Protein AF-0000000084924987 (afdb_homodimer)

Foldseek 3Di:
DP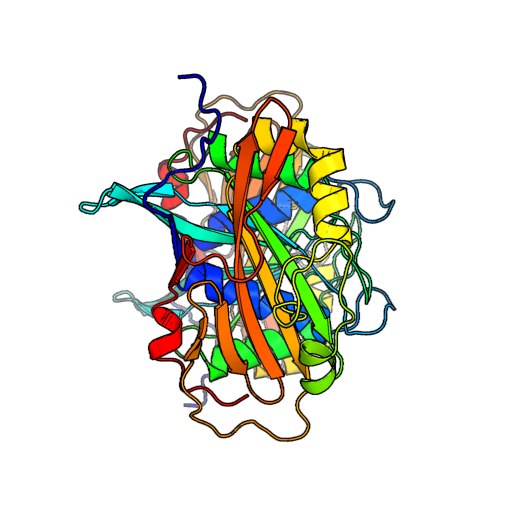PALDDDPQFEEEEEDPQAVVVCVVVQVCQQPPDDPNHDHQKKWKWWWKADWDQDPSRYIYTYTYDTDTDPPWDIDNADIHDDVVRVVVVQVVCCVPPVNIATAAMEMEHEEAAPVCQQPDDDDPVQDPRLRGNQDQDPVNVVNCQVCVVVCVVRNHWKYKYKYKYFAPAQPPQDPQFDDPAQQKTWDGAGRMIIMIGMKTWGDDPNGIDIDHRRRNSYGYHYPVSRPPRDHD/DPPQVDDDPQFEEEEEDPQAVVQCVVVQVCQQCPDDPNRDHQKKWKWWWKADWDQDPSRYIYGYTYDTDTDPPWDIDNADIHDDLVRVVVVQVVCCVPPVNIATAAMEMEHEEAAPVCQQPDDDDPVQDPRLRGNQDQDPVNVVNCQVCVVVCVVRNHWKYKYKYKYFAPAQPPQDPQFDDPAQQKTWDGEARMIIMIGMKTWGDDPNGIDIDHRRHNRYGYHYPVRRPDRDHD

Organism: Geobacter metallireducens (strain ATCC 53774 / DSM 7210 / GS-15) (NCBI:txid269799)

Solvent-accessible surface area (backbone atoms only — not comparable to full-atom values): 24124 Å² total; per-residue (Å²): 128,83,75,66,48,53,79,60,90,68,17,37,36,40,34,44,31,58,64,17,48,51,41,51,49,46,49,48,49,36,31,36,68,32,58,36,89,88,36,73,50,33,22,16,46,44,30,41,27,26,18,45,74,43,81,42,95,84,62,24,38,32,38,40,33,52,39,46,47,72,49,73,40,39,50,61,31,58,85,44,56,45,78,41,67,65,46,55,50,50,46,43,46,47,32,50,35,64,38,62,80,33,36,50,33,28,36,35,34,39,36,50,39,78,30,58,67,55,31,66,60,38,74,76,48,92,86,53,61,88,93,55,46,38,48,40,45,88,48,69,70,55,51,50,50,46,61,77,40,34,72,62,41,50,76,60,45,43,36,37,38,36,29,40,18,40,18,37,42,96,52,64,54,68,87,68,60,62,59,36,71,80,40,52,22,28,39,35,38,64,56,20,42,28,40,37,30,45,19,54,42,42,42,26,50,54,96,92,35,82,43,63,57,57,73,80,36,81,48,32,32,55,46,50,73,61,49,77,71,60,76,39,68,94,127,83,76,65,49,61,80,62,91,65,20,37,36,40,34,44,31,60,63,17,49,50,40,52,51,47,51,48,48,36,32,36,67,32,58,36,89,86,35,72,49,32,22,17,45,42,29,42,29,26,16,45,75,43,80,41,95,84,63,24,38,32,38,41,32,53,39,45,47,72,49,72,41,39,48,61,32,59,86,44,58,46,79,41,68,67,46,53,50,49,45,43,46,48,30,51,33,61,39,63,82,33,37,49,33,27,35,37,36,39,37,52,40,77,29,58,66,55,30,67,58,39,73,76,48,92,87,52,61,89,90,55,43,38,48,43,46,88,47,68,68,56,51,50,52,47,62,78,40,34,71,61,42,51,75,58,44,42,36,40,37,37,30,40,17,42,17,36,41,95,51,63,54,66,80,68,62,62,57,35,69,80,41,53,20,26,38,36,37,59,57,19,42,27,41,37,29,44,19,56,42,41,41,28,53,55,96,91,34,81,43,63,55,58,72,82,36,79,49,32,32,55,45,50,72,62,47,77,73,60,74,38,67,95

Sequence (468 aa):
MDTAHLQKKTGYVVRLSEHALITLILNGLEAYSVEHERKTPHLETCGALFGYQVPLKDNRILYQIEIANVDTSAKRNKRSVTPNTNAMKLKADIMGAFWPNLEYLGDYHTHVYKSVSDVYSVELEEGDRRGDDKGFYISNGDRHWLEANAALCLSYGYRIGLVVTIAGMKRTGGVGAKPANSRSQAIEFNLGKKKVWLSAYYVYEQNGTVKYSANNDRLITIECPSLLGFRGEIMDTAHLQKKTGYVVRLSEHALITLILNGLEAYSVEHERKTPHLETCGALFGYQVPLKDNRILYQIEIANVDTSAKRNKRSVTPNTNAMKLKADIMGAFWPNLEYLGDYHTHVYKSVSDVYSVELEEGDRRGDDKGFYISNGDRHWLEANAALCLSYGYRIGLVVTIAGMKRTGGVGAKPANSRSQAIEFNLGKKKVWLSAYYVYEQNGTVKYSANNDRLITIECPSLLGFRGEI

Structure (mmCIF, N/CA/C/O backbone):
data_AF-0000000084924987-model_v1
#
loop_
_entity.id
_entity.type
_entity.pdbx_description
1 polymer 'Uncharacterized protein'
#
loop_
_atom_site.group_PDB
_atom_site.id
_atom_site.type_symbol
_atom_site.label_atom_id
_atom_site.label_alt_id
_atom_site.label_comp_id
_atom_site.label_asym_id
_atom_site.label_entity_id
_atom_site.label_seq_id
_atom_site.pdbx_PDB_ins_code
_atom_site.Cartn_x
_atom_site.Cartn_y
_atom_site.Cartn_z
_atom_site.occupancy
_atom_site.B_iso_or_equiv
_atom_site.auth_seq_id
_atom_site.auth_comp_id
_atom_site.auth_asym_id
_atom_site.auth_atom_id
_atom_site.pdbx_PDB_model_num
ATOM 1 N N . MET A 1 1 ? 26.172 -17.812 -4.164 1 27.19 1 MET A N 1
ATOM 2 C CA . MET A 1 1 ? 25.344 -19 -4.281 1 27.19 1 MET A CA 1
ATOM 3 C C . MET A 1 1 ? 24.422 -18.906 -5.5 1 27.19 1 MET A C 1
ATOM 5 O O . MET A 1 1 ? 23.781 -17.891 -5.719 1 27.19 1 MET A O 1
ATOM 9 N N . ASP A 1 2 ? 24.672 -19.469 -6.516 1 33.88 2 ASP A N 1
ATOM 10 C CA . ASP A 1 2 ? 23.922 -19.656 -7.758 1 33.88 2 ASP A CA 1
ATOM 11 C C . ASP A 1 2 ? 22.453 -19.938 -7.484 1 33.88 2 ASP A C 1
ATOM 13 O O . ASP A 1 2 ? 22.094 -21.062 -7.141 1 33.88 2 ASP A O 1
ATOM 17 N N . THR A 1 3 ? 21.719 -19.328 -6.691 1 42.25 3 THR A N 1
ATOM 18 C CA . THR A 1 3 ? 20.406 -19.766 -6.234 1 42.25 3 THR A CA 1
ATOM 19 C C . THR A 1 3 ? 19.5 -20.094 -7.418 1 42.25 3 THR A C 1
ATOM 21 O O . THR A 1 3 ? 18.984 -19.188 -8.07 1 42.25 3 THR A O 1
ATOM 24 N N . ALA A 1 4 ? 19.953 -20.969 -8.133 1 48.41 4 ALA A N 1
ATOM 25 C CA . ALA A 1 4 ? 19.125 -21.594 -9.164 1 48.41 4 ALA A CA 1
ATOM 26 C C . ALA A 1 4 ? 17.688 -21.766 -8.695 1 48.41 4 ALA A C 1
ATOM 28 O O . ALA A 1 4 ? 17.453 -22.234 -7.582 1 48.41 4 ALA A O 1
ATOM 29 N N . HIS A 1 5 ? 16.828 -20.906 -9.094 1 62.78 5 HIS A N 1
ATOM 30 C CA . HIS A 1 5 ? 15.383 -21.016 -8.93 1 62.78 5 HIS A CA 1
ATOM 31 C C . HIS A 1 5 ? 14.883 -22.391 -9.336 1 62.78 5 HIS A C 1
ATOM 33 O O . HIS A 1 5 ? 14.234 -22.547 -10.375 1 62.78 5 HIS A O 1
ATOM 39 N N . LEU A 1 6 ? 15.641 -23.469 -8.922 1 64.12 6 LEU A N 1
ATOM 40 C CA . LEU A 1 6 ? 15.172 -24.812 -9.258 1 64.12 6 LEU A CA 1
ATOM 41 C C . LEU A 1 6 ? 13.969 -25.188 -8.398 1 64.12 6 LEU A C 1
ATOM 43 O O . LEU A 1 6 ? 13.836 -24.734 -7.266 1 64.12 6 LEU A O 1
ATOM 47 N N . GLN A 1 7 ? 13.195 -26.031 -9.078 1 75.44 7 GLN A N 1
ATOM 48 C CA . GLN A 1 7 ? 12.023 -26.5 -8.344 1 75.44 7 GLN A CA 1
ATOM 49 C C . GLN A 1 7 ? 12.422 -27.391 -7.172 1 75.44 7 GLN A C 1
ATOM 51 O O . GLN A 1 7 ? 13.234 -28.297 -7.328 1 75.44 7 GLN A O 1
ATOM 56 N N . LYS A 1 8 ? 11.93 -27.031 -6.008 1 74.31 8 LYS A N 1
ATOM 57 C CA . LYS A 1 8 ? 12.102 -27.891 -4.844 1 74.31 8 LYS A CA 1
ATOM 58 C C . LYS A 1 8 ? 11.062 -29.016 -4.828 1 74.31 8 LYS A C 1
ATOM 60 O O . LYS A 1 8 ? 9.859 -28.734 -4.738 1 74.31 8 LYS A O 1
ATOM 65 N N . LYS A 1 9 ? 11.539 -30.141 -4.805 1 76.75 9 LYS A N 1
ATOM 66 C CA . LYS A 1 9 ? 10.641 -31.297 -4.918 1 76.75 9 LYS A CA 1
ATOM 67 C C . LYS A 1 9 ? 9.859 -31.516 -3.623 1 76.75 9 LYS A C 1
ATOM 69 O O . LYS A 1 9 ? 8.812 -32.156 -3.627 1 76.75 9 LYS A O 1
ATOM 74 N N . THR A 1 10 ? 10.32 -30.938 -2.547 1 85.12 10 THR A N 1
ATOM 75 C CA . THR A 1 10 ? 9.656 -31.172 -1.274 1 85.12 10 THR A CA 1
ATOM 76 C C . THR A 1 10 ? 8.492 -30.203 -1.088 1 85.12 10 THR A C 1
ATOM 78 O O . THR A 1 10 ? 7.602 -30.438 -0.268 1 85.12 10 THR A O 1
ATOM 81 N N . GLY A 1 11 ? 8.555 -29.047 -1.669 1 93.12 11 GLY A N 1
ATOM 82 C CA . GLY A 1 11 ? 7.383 -28.188 -1.688 1 93.12 11 GLY A CA 1
ATOM 83 C C . GLY A 1 11 ? 7.625 -26.828 -1.051 1 93.12 11 GLY A C 1
ATOM 84 O O . GLY A 1 11 ? 8.742 -26.531 -0.63 1 93.12 11 GLY A O 1
ATOM 85 N N . TYR A 1 12 ? 6.629 -26.031 -1.128 1 95.5 12 TYR A N 1
ATOM 86 C CA . TYR A 1 12 ? 6.711 -24.641 -0.69 1 95.5 12 TYR A CA 1
ATOM 87 C C . TYR A 1 12 ? 5.527 -24.281 0.204 1 95.5 12 TYR A C 1
ATOM 89 O O . TYR A 1 12 ? 4.418 -24.781 0.006 1 95.5 12 TYR A O 1
ATOM 97 N N . VAL A 1 13 ? 5.812 -23.516 1.214 1 96.12 13 VAL A N 1
ATOM 98 C CA . VAL A 1 13 ? 4.77 -22.859 1.991 1 96.12 13 VAL A CA 1
ATOM 99 C C . VAL A 1 13 ? 4.836 -21.359 1.771 1 96.12 13 VAL A C 1
ATOM 101 O O . VAL A 1 13 ? 5.906 -20.75 1.885 1 96.12 13 VAL A O 1
ATOM 104 N N . VAL A 1 14 ? 3.791 -20.797 1.347 1 97.44 14 VAL A N 1
ATOM 105 C CA . VAL A 1 14 ? 3.672 -19.344 1.234 1 97.44 14 VAL A CA 1
ATOM 106 C C . VAL A 1 14 ? 2.818 -18.812 2.379 1 97.44 14 VAL A C 1
ATOM 108 O O . VAL A 1 14 ? 1.636 -19.141 2.49 1 97.44 14 VAL A O 1
ATOM 111 N N . ARG A 1 15 ? 3.436 -18.031 3.201 1 97.06 15 ARG A N 1
ATOM 112 C CA . ARG A 1 15 ? 2.752 -17.516 4.383 1 97.06 15 ARG A CA 1
ATOM 113 C C . ARG A 1 15 ? 2.654 -16 4.34 1 97.06 15 ARG A C 1
ATOM 115 O O . ARG A 1 15 ? 3.652 -15.312 4.109 1 97.06 15 ARG A O 1
ATOM 122 N N . LEU A 1 16 ? 1.442 -15.477 4.629 1 97.25 16 LEU A N 1
ATOM 123 C CA . LEU A 1 16 ? 1.193 -14.039 4.574 1 97.25 16 LEU A CA 1
ATOM 124 C C . LEU A 1 16 ? 1.169 -13.438 5.973 1 97.25 16 LEU A C 1
ATOM 126 O O . LEU A 1 16 ? 0.544 -13.992 6.883 1 97.25 16 LEU A O 1
ATOM 130 N N . SER A 1 17 ? 1.855 -12.328 6.086 1 97.5 17 SER A N 1
ATOM 131 C CA . SER A 1 17 ? 1.659 -11.516 7.281 1 97.5 17 SER A CA 1
ATOM 132 C C . SER A 1 17 ? 0.292 -10.836 7.27 1 97.5 17 SER A C 1
ATOM 134 O O . SER A 1 17 ? -0.334 -10.711 6.215 1 97.5 17 SER A O 1
ATOM 136 N N . GLU A 1 18 ? -0.129 -10.398 8.391 1 95.5 18 GLU A N 1
ATOM 137 C CA . GLU A 1 18 ? -1.379 -9.648 8.477 1 95.5 18 GLU A CA 1
ATOM 138 C C . GLU A 1 18 ? -1.307 -8.359 7.668 1 95.5 18 GLU A C 1
ATOM 140 O O . GLU A 1 18 ? -2.27 -7.988 6.992 1 95.5 18 GLU A O 1
ATOM 145 N N . HIS A 1 19 ? -0.163 -7.672 7.664 1 97.06 19 HIS A N 1
ATOM 146 C CA . HIS A 1 19 ? 0.024 -6.434 6.922 1 97.06 19 HIS A CA 1
ATOM 147 C C . HIS A 1 19 ? -0.117 -6.66 5.422 1 97.06 19 HIS A C 1
ATOM 149 O O . HIS A 1 19 ? -0.748 -5.863 4.723 1 97.06 19 HIS A O 1
ATOM 155 N N . ALA A 1 20 ? 0.5 -7.711 5.008 1 98.12 20 ALA A N 1
ATOM 156 C CA . ALA A 1 20 ? 0.384 -8.039 3.588 1 98.12 20 ALA A CA 1
ATOM 157 C C . ALA A 1 20 ? -1.066 -8.32 3.207 1 98.12 20 ALA A C 1
ATOM 159 O O . ALA A 1 20 ? -1.55 -7.84 2.178 1 98.12 20 ALA A O 1
ATOM 160 N N . LEU A 1 21 ? -1.735 -9.078 4.078 1 97.06 21 LEU A N 1
ATOM 161 C CA . LEU A 1 21 ? -3.137 -9.398 3.826 1 97.06 21 LEU A CA 1
ATOM 162 C C . LEU A 1 21 ? -3.973 -8.125 3.732 1 97.06 21 LEU A C 1
ATOM 164 O O . LEU A 1 21 ? -4.785 -7.977 2.814 1 97.06 21 LEU A O 1
ATOM 168 N N . ILE A 1 22 ? -3.783 -7.223 4.613 1 97.38 22 ILE A N 1
ATOM 169 C CA . ILE A 1 22 ? -4.539 -5.977 4.656 1 97.38 22 ILE A CA 1
ATOM 170 C C . ILE A 1 22 ? -4.336 -5.207 3.354 1 97.38 22 ILE A C 1
ATOM 172 O O . ILE A 1 22 ? -5.305 -4.738 2.746 1 97.38 22 ILE A O 1
ATOM 176 N N . THR A 1 23 ? -3.123 -5.117 2.906 1 98.5 23 THR A N 1
ATOM 177 C CA . THR A 1 23 ? -2.826 -4.398 1.674 1 98.5 23 THR A CA 1
ATOM 178 C C . THR A 1 23 ? -3.516 -5.059 0.482 1 98.5 23 THR A C 1
ATOM 180 O O . THR A 1 23 ? -4.113 -4.375 -0.353 1 98.5 23 THR A O 1
ATOM 183 N N . LEU A 1 24 ? -3.449 -6.367 0.424 1 98.5 24 LEU A N 1
ATOM 184 C CA . LEU A 1 24 ? -4.082 -7.094 -0.671 1 98.5 24 LEU A CA 1
ATOM 185 C C . LEU A 1 24 ? -5.582 -6.816 -0.714 1 98.5 24 LEU A C 1
ATOM 187 O O . LEU A 1 24 ? -6.141 -6.566 -1.784 1 98.5 24 LEU A O 1
ATOM 191 N N . ILE A 1 25 ? -6.16 -6.797 0.419 1 97.12 25 ILE A N 1
ATOM 192 C CA . ILE A 1 25 ? -7.605 -6.625 0.521 1 97.12 25 ILE A CA 1
ATOM 193 C C . ILE A 1 25 ? -7.98 -5.18 0.2 1 97.12 25 ILE A C 1
ATOM 195 O O . ILE A 1 25 ? -8.859 -4.93 -0.629 1 97.12 25 ILE A O 1
ATOM 199 N N . LEU A 1 26 ? -7.324 -4.219 0.793 1 98.62 26 LEU A N 1
ATOM 200 C CA . LEU A 1 26 ? -7.684 -2.816 0.626 1 98.62 26 LEU A CA 1
ATOM 201 C C . LEU A 1 26 ? -7.523 -2.383 -0.828 1 98.62 26 LEU A C 1
ATOM 203 O O . LEU A 1 26 ? -8.445 -1.807 -1.413 1 98.62 26 LEU A O 1
ATOM 207 N N . ASN A 1 27 ? -6.391 -2.67 -1.4 1 98.81 27 ASN A N 1
ATOM 208 C CA . ASN A 1 27 ? -6.152 -2.205 -2.762 1 98.81 27 ASN A CA 1
ATOM 209 C C . ASN A 1 27 ? -6.906 -3.051 -3.783 1 98.81 27 ASN A C 1
ATOM 211 O O . ASN A 1 27 ? -7.336 -2.543 -4.82 1 98.81 27 ASN A O 1
ATOM 215 N N . GLY A 1 28 ? -7.082 -4.371 -3.49 1 98.62 28 GLY A N 1
ATOM 216 C CA . GLY A 1 28 ? -7.922 -5.18 -4.355 1 98.62 28 GLY A CA 1
ATOM 217 C C . GLY A 1 28 ? -9.359 -4.691 -4.414 1 98.62 28 GLY A C 1
ATOM 218 O O . GLY A 1 28 ? -9.922 -4.531 -5.496 1 98.62 28 GLY A O 1
ATOM 219 N N . LEU A 1 29 ? -9.891 -4.418 -3.283 1 97.94 29 LEU A N 1
ATOM 220 C CA . LEU A 1 29 ? -11.289 -3.99 -3.229 1 97.94 29 LEU A CA 1
ATOM 221 C C . LEU A 1 29 ? -11.438 -2.562 -3.74 1 97.94 29 LEU A C 1
ATOM 223 O O . LEU A 1 29 ? -12.469 -2.213 -4.324 1 97.94 29 LEU A O 1
ATOM 227 N N . GLU A 1 30 ? -10.43 -1.729 -3.523 1 98.5 30 GLU A N 1
ATOM 228 C CA . GLU A 1 30 ? -10.477 -0.4 -4.125 1 98.5 30 GLU A CA 1
ATOM 229 C C . GLU A 1 30 ? -10.586 -0.486 -5.645 1 98.5 30 GLU A C 1
ATOM 231 O O . GLU A 1 30 ? -11.461 0.141 -6.25 1 98.5 30 GLU A O 1
ATOM 236 N N . ALA A 1 31 ? -9.711 -1.27 -6.234 1 98.38 31 ALA A N 1
ATOM 237 C CA . ALA A 1 31 ? -9.719 -1.417 -7.688 1 98.38 31 ALA A CA 1
ATOM 238 C C . ALA A 1 31 ? -11.039 -2.021 -8.164 1 98.38 31 ALA A C 1
ATOM 240 O O . ALA A 1 31 ? -11.562 -1.633 -9.211 1 98.38 31 ALA A O 1
ATOM 241 N N . TYR A 1 32 ? -11.547 -2.877 -7.387 1 98.19 32 TYR A N 1
ATOM 242 C CA . TYR A 1 32 ? -12.766 -3.596 -7.73 1 98.19 32 TYR A CA 1
ATOM 243 C C . TYR A 1 32 ? -13.984 -2.68 -7.637 1 98.19 32 TYR A C 1
ATOM 245 O O . TYR A 1 32 ? -14.906 -2.785 -8.445 1 98.19 32 TYR A O 1
ATOM 253 N N . SER A 1 33 ? -13.977 -1.701 -6.66 1 97.12 33 SER A N 1
ATOM 254 C CA . SER A 1 33 ? -15.242 -1.093 -6.273 1 97.12 33 SER A CA 1
ATOM 255 C C . SER A 1 33 ? -15.25 0.405 -6.559 1 97.12 33 SER A C 1
ATOM 257 O O . SER A 1 33 ? -16.312 1.036 -6.57 1 97.12 33 SER A O 1
ATOM 259 N N . VAL A 1 34 ? -14.078 0.965 -6.723 1 97.81 34 VAL A N 1
ATOM 260 C CA . VAL A 1 34 ? -13.984 2.418 -6.816 1 97.81 34 VAL A CA 1
ATOM 261 C C . VAL A 1 34 ? -13.609 2.82 -8.242 1 97.81 34 VAL A C 1
ATOM 263 O O . VAL A 1 34 ? -12.742 2.201 -8.859 1 97.81 34 VAL A O 1
ATOM 266 N N . GLU A 1 35 ? -14.234 3.828 -8.734 1 95.31 35 GLU A N 1
ATOM 267 C CA . GLU A 1 35 ? -13.93 4.355 -10.062 1 95.31 35 GLU A CA 1
ATOM 268 C C . GLU A 1 35 ? -12.523 4.941 -10.117 1 95.31 35 GLU A C 1
ATOM 270 O O . GLU A 1 35 ? -12.102 5.637 -9.188 1 95.31 35 GLU A O 1
ATOM 275 N N . HIS A 1 36 ? -11.805 4.555 -11.211 1 93.75 36 HIS A N 1
ATOM 276 C CA . HIS A 1 36 ? -10.469 5.086 -11.477 1 93.75 36 HIS A CA 1
ATOM 277 C C . HIS A 1 36 ? -10.469 5.977 -12.711 1 93.75 36 HIS A C 1
ATOM 279 O O . HIS A 1 36 ? -10.586 5.484 -13.836 1 93.75 36 HIS A O 1
ATOM 285 N N . GLU A 1 37 ? -10.18 7.25 -12.57 1 82.56 37 GLU A N 1
ATOM 286 C CA . GLU A 1 37 ? -10.07 8.203 -13.672 1 82.56 37 GLU A CA 1
ATOM 287 C C . GLU A 1 37 ? -11.117 7.934 -14.742 1 82.56 37 GLU A C 1
ATOM 289 O O . GLU A 1 37 ? -10.789 7.781 -15.922 1 82.56 37 GLU A O 1
ATOM 294 N N . ARG A 1 38 ? -12.25 7.793 -14.359 1 78.56 38 ARG A N 1
ATOM 295 C CA . ARG A 1 38 ? -13.391 7.688 -15.258 1 78.56 38 ARG A CA 1
ATOM 296 C C . ARG A 1 38 ? -13.547 6.266 -15.781 1 78.56 38 ARG A C 1
ATOM 298 O O . ARG A 1 38 ? -14.289 6.027 -16.734 1 78.56 38 ARG A O 1
ATOM 305 N N . LYS A 1 39 ? -12.672 5.41 -15.398 1 83.38 39 LYS A N 1
ATOM 306 C CA . LYS A 1 39 ? -12.891 4 -15.695 1 83.38 39 LYS A CA 1
ATOM 307 C C . LYS A 1 39 ? -13.883 3.377 -14.719 1 83.38 39 LYS A C 1
ATOM 309 O O . LYS A 1 39 ? -13.82 3.633 -13.516 1 83.38 39 LYS A O 1
ATOM 314 N N . THR A 1 40 ? -14.68 2.596 -15.32 1 85 40 THR A N 1
ATOM 315 C CA . THR A 1 40 ? -15.68 1.908 -14.508 1 85 40 THR A CA 1
ATOM 316 C C . THR A 1 40 ? -15.008 0.918 -13.555 1 85 40 THR A C 1
ATOM 318 O O . THR A 1 40 ? -13.953 0.358 -13.875 1 85 40 THR A O 1
ATOM 321 N N . PRO A 1 41 ? -15.648 0.672 -12.438 1 91.38 41 PRO A N 1
ATOM 322 C CA . PRO A 1 41 ? -15.102 -0.249 -11.438 1 91.38 41 PRO A CA 1
ATOM 323 C C . PRO A 1 41 ? -14.914 -1.663 -11.977 1 91.38 41 PRO A C 1
ATOM 325 O O . PRO A 1 41 ? -15.273 -1.941 -13.125 1 91.38 41 PRO A O 1
ATOM 328 N N . HIS A 1 42 ? -14.305 -2.457 -11.188 1 95.81 42 HIS A N 1
ATOM 329 C CA . HIS A 1 42 ? -13.969 -3.844 -11.492 1 95.81 42 HIS A CA 1
ATOM 330 C C . HIS A 1 42 ? -12.68 -3.936 -12.305 1 95.81 42 HIS A C 1
ATOM 332 O O . HIS A 1 42 ? -12.641 -4.59 -13.344 1 95.81 42 HIS A O 1
ATOM 338 N N . LEU A 1 43 ? -11.789 -3.215 -11.797 1 97.94 43 LEU A N 1
ATOM 339 C CA . LEU A 1 43 ? -10.469 -3.248 -12.406 1 97.94 43 LEU A CA 1
ATOM 340 C C . LEU A 1 43 ? -9.555 -4.227 -11.672 1 97.94 43 LEU A C 1
ATOM 342 O O . LEU A 1 43 ? -9.711 -4.449 -10.469 1 97.94 43 LEU A O 1
ATOM 346 N N . GLU A 1 44 ? -8.641 -4.793 -12.43 1 98.31 44 GLU A N 1
ATOM 347 C CA . GLU A 1 44 ? -7.555 -5.535 -11.797 1 98.31 44 GLU A CA 1
ATOM 348 C C . GLU A 1 44 ? -6.441 -4.602 -11.344 1 98.31 44 GLU A C 1
ATOM 350 O O . GLU A 1 44 ? -6.309 -3.486 -11.852 1 98.31 44 GLU A O 1
ATOM 355 N N . THR A 1 45 ? -5.75 -4.984 -10.375 1 98.56 45 THR A N 1
ATOM 356 C CA . THR A 1 45 ? -4.566 -4.262 -9.922 1 98.56 45 THR A CA 1
ATOM 357 C C . THR A 1 45 ? -3.432 -5.23 -9.609 1 98.56 45 THR A C 1
ATOM 359 O O . THR A 1 45 ? -3.59 -6.445 -9.734 1 98.56 45 THR A O 1
ATOM 362 N N . CYS A 1 46 ? -2.229 -4.723 -9.336 1 98.81 46 CYS A N 1
ATOM 363 C CA . CYS A 1 46 ? -1.064 -5.559 -9.062 1 98.81 46 CYS A CA 1
ATOM 364 C C . CYS A 1 46 ? -0.048 -4.816 -8.203 1 98.81 46 CYS A C 1
ATOM 366 O O . CYS A 1 46 ? -0.219 -3.629 -7.922 1 98.81 46 CYS A O 1
ATOM 368 N N . GLY A 1 47 ? 0.908 -5.52 -7.734 1 98.81 47 GLY A N 1
ATOM 369 C CA . GLY A 1 47 ? 1.972 -4.965 -6.914 1 98.81 47 GLY A CA 1
ATOM 370 C C . GLY A 1 47 ? 3.078 -5.957 -6.621 1 98.81 47 GLY A C 1
ATOM 371 O O . GLY A 1 47 ? 3.119 -7.043 -7.203 1 98.81 47 GLY A O 1
ATOM 372 N N . ALA A 1 48 ? 3.963 -5.527 -5.711 1 98.81 48 ALA A N 1
ATOM 373 C CA . ALA A 1 48 ? 5.152 -6.312 -5.391 1 98.81 48 ALA A CA 1
ATOM 374 C C . ALA A 1 48 ? 5.016 -6.977 -4.023 1 98.81 48 ALA A C 1
ATOM 376 O O . ALA A 1 48 ? 4.316 -6.469 -3.145 1 98.81 48 ALA A O 1
ATOM 377 N N . LEU A 1 49 ? 5.656 -8.086 -3.879 1 98.88 49 LEU A N 1
ATOM 378 C CA . LEU A 1 49 ? 5.73 -8.82 -2.621 1 98.88 49 LEU A CA 1
ATOM 379 C C . LEU A 1 49 ? 7.156 -8.836 -2.082 1 98.88 49 LEU A C 1
ATOM 381 O O . LEU A 1 49 ? 8.102 -9.133 -2.816 1 98.88 49 LEU A O 1
ATOM 385 N N . PHE A 1 50 ? 7.316 -8.531 -0.837 1 98.88 50 PHE A N 1
ATOM 386 C CA . PHE A 1 50 ? 8.617 -8.555 -0.177 1 98.88 50 PHE A CA 1
ATOM 387 C C . PHE A 1 50 ? 8.57 -9.406 1.086 1 98.88 50 PHE A C 1
ATOM 389 O O . PHE A 1 50 ? 7.566 -9.406 1.804 1 98.88 50 PHE A O 1
ATOM 396 N N . GLY A 1 51 ? 9.555 -10.078 1.35 1 98.62 51 GLY A N 1
ATOM 397 C CA . GLY A 1 51 ? 9.68 -10.961 2.504 1 98.62 51 GLY A CA 1
ATOM 398 C C . GLY A 1 51 ? 10.984 -11.734 2.518 1 98.62 51 GLY A C 1
ATOM 399 O O . GLY A 1 51 ? 12.039 -11.195 2.186 1 98.62 51 GLY A O 1
ATOM 400 N N . TYR A 1 52 ? 10.898 -12.945 2.996 1 98.38 52 TYR A N 1
ATOM 401 C CA . TYR A 1 52 ? 12.102 -13.758 3.107 1 98.38 52 TYR A CA 1
ATOM 402 C C . TYR A 1 52 ? 11.758 -15.242 3.004 1 98.38 52 TYR A C 1
ATOM 404 O O . TYR A 1 52 ? 10.586 -15.625 3.055 1 98.38 52 TYR A O 1
ATOM 412 N N . GLN A 1 53 ? 12.766 -16.016 2.775 1 97.06 53 GLN A N 1
ATOM 413 C CA . GLN A 1 53 ? 12.609 -17.469 2.695 1 97.06 53 GLN A CA 1
ATOM 414 C C . GLN A 1 53 ? 13.289 -18.156 3.873 1 97.06 53 GLN A C 1
ATOM 416 O O . GLN A 1 53 ? 14.328 -17.703 4.355 1 97.06 53 GLN A O 1
ATOM 421 N N . VAL A 1 54 ? 12.656 -19.188 4.371 1 96.81 54 VAL A N 1
ATOM 422 C CA . VAL A 1 54 ? 13.172 -20 5.469 1 96.81 54 VAL A CA 1
ATOM 423 C C . VAL A 1 54 ? 13.07 -21.484 5.109 1 96.81 54 VAL A C 1
ATOM 425 O O . VAL A 1 54 ? 12 -21.969 4.746 1 96.81 54 VAL A O 1
ATOM 428 N N . PRO A 1 55 ? 14.219 -22.172 5.172 1 95.62 55 PRO A N 1
ATOM 429 C CA . PRO A 1 55 ? 14.086 -23.625 5.066 1 95.62 55 PRO A CA 1
ATOM 430 C C . PRO A 1 55 ? 13.383 -24.25 6.27 1 95.62 55 PRO A C 1
ATOM 432 O O . PRO A 1 55 ? 13.727 -23.953 7.414 1 95.62 55 PRO A O 1
ATOM 435 N N . LEU A 1 56 ? 12.508 -25.062 5.996 1 95.12 56 LEU A N 1
ATOM 436 C CA . LEU A 1 56 ? 11.773 -25.734 7.066 1 95.12 56 LEU A CA 1
ATOM 437 C C . LEU A 1 56 ? 12.398 -27.078 7.402 1 95.12 56 LEU A C 1
ATOM 439 O O . LEU A 1 56 ? 13.188 -27.609 6.617 1 95.12 56 LEU A O 1
ATOM 443 N N . LYS A 1 57 ? 12.055 -27.594 8.578 1 94.56 57 LYS A N 1
ATOM 444 C CA . LYS A 1 57 ? 12.602 -28.859 9.07 1 94.56 57 LYS A CA 1
ATOM 445 C C . LYS A 1 57 ? 12.227 -30.016 8.148 1 94.56 57 LYS A C 1
ATOM 447 O O . LYS A 1 57 ? 12.984 -30.984 8.008 1 94.56 57 LYS A O 1
ATOM 452 N N . ASP A 1 58 ? 11.109 -29.953 7.523 1 93.19 58 ASP A N 1
ATOM 453 C CA . ASP A 1 58 ? 10.656 -31.031 6.645 1 93.19 58 ASP A CA 1
ATOM 454 C C . ASP A 1 58 ? 11.188 -30.844 5.227 1 93.19 58 ASP A C 1
ATOM 456 O O . ASP A 1 58 ? 10.688 -31.453 4.281 1 93.19 58 ASP A O 1
ATOM 460 N N . ASN A 1 59 ? 12.102 -29.906 4.996 1 92.25 59 ASN A N 1
ATOM 461 C CA . ASN A 1 59 ? 12.836 -29.656 3.764 1 92.25 59 ASN A CA 1
ATOM 462 C C . ASN A 1 59 ? 12.016 -28.828 2.779 1 92.25 59 ASN A C 1
ATOM 464 O O . ASN A 1 59 ? 12.445 -28.609 1.644 1 92.25 59 ASN A O 1
ATOM 468 N N . ARG A 1 60 ? 10.891 -28.375 3.201 1 94.62 60 ARG A N 1
ATOM 469 C CA . ARG A 1 60 ? 10.172 -27.406 2.393 1 94.62 60 ARG A CA 1
ATOM 470 C C . ARG A 1 60 ? 10.773 -26.016 2.557 1 94.62 60 ARG A C 1
ATOM 472 O O . ARG A 1 60 ? 11.57 -25.781 3.471 1 94.62 60 ARG A O 1
ATOM 479 N N . ILE A 1 61 ? 10.469 -25.156 1.615 1 96.31 61 ILE A N 1
ATOM 480 C CA . ILE A 1 61 ? 10.867 -23.75 1.727 1 96.31 61 ILE A CA 1
ATOM 481 C C . ILE A 1 61 ? 9.656 -22.891 2.086 1 96.31 61 ILE A C 1
ATOM 483 O O . ILE A 1 61 ? 8.609 -23 1.446 1 96.31 61 ILE A O 1
ATOM 487 N N . LEU A 1 62 ? 9.773 -22.172 3.164 1 97.38 62 LEU A N 1
ATOM 488 C CA . LEU A 1 62 ? 8.758 -21.188 3.531 1 97.38 62 LEU A CA 1
ATOM 489 C C . LEU A 1 62 ? 9.102 -19.828 2.951 1 97.38 62 LEU A C 1
ATOM 491 O O . LEU A 1 62 ? 10.195 -19.297 3.186 1 97.38 62 LEU A O 1
ATOM 495 N N . TYR A 1 63 ? 8.234 -19.344 2.15 1 97.88 63 TYR A N 1
ATOM 496 C CA . TYR A 1 63 ? 8.273 -17.938 1.773 1 97.88 63 TYR A CA 1
ATOM 497 C C . TYR A 1 63 ? 7.348 -17.109 2.654 1 97.88 63 TYR A C 1
ATOM 499 O O . TYR A 1 63 ? 6.121 -17.203 2.541 1 97.88 63 TYR A O 1
ATOM 507 N N . GLN A 1 64 ? 7.914 -16.375 3.508 1 98.56 64 GLN A N 1
ATOM 508 C CA . GLN A 1 64 ? 7.168 -15.453 4.363 1 98.56 64 GLN A CA 1
ATOM 509 C C . GLN A 1 64 ? 6.984 -14.102 3.684 1 98.56 64 GLN A C 1
ATOM 511 O O . GLN A 1 64 ? 7.953 -13.367 3.469 1 98.56 64 GLN A O 1
ATOM 516 N N . ILE A 1 65 ? 5.746 -13.758 3.352 1 98.62 65 ILE A N 1
ATOM 517 C CA . ILE A 1 65 ? 5.438 -12.461 2.771 1 98.62 65 ILE A CA 1
ATOM 518 C C . ILE A 1 65 ? 5.129 -11.461 3.883 1 98.62 65 ILE A C 1
ATOM 520 O O . ILE A 1 65 ? 4.109 -11.578 4.566 1 98.62 65 ILE A O 1
ATOM 524 N N . GLU A 1 66 ? 5.953 -10.453 3.988 1 98.62 66 GLU A N 1
ATOM 525 C CA . GLU A 1 66 ? 5.801 -9.445 5.035 1 98.62 66 GLU A CA 1
ATOM 526 C C . GLU A 1 66 ? 5.098 -8.195 4.504 1 98.62 66 GLU A C 1
ATOM 528 O O . GLU A 1 66 ? 4.332 -7.555 5.227 1 98.62 66 GLU A O 1
ATOM 533 N N . ILE A 1 67 ? 5.406 -7.895 3.252 1 98.56 67 ILE A N 1
ATOM 534 C CA . ILE A 1 67 ? 4.918 -6.652 2.662 1 98.56 67 ILE A CA 1
ATOM 535 C C . ILE A 1 67 ? 4.34 -6.934 1.276 1 98.56 67 ILE A C 1
ATOM 537 O O . ILE A 1 67 ? 4.957 -7.637 0.471 1 98.56 67 ILE A O 1
ATOM 541 N N . ALA A 1 68 ? 3.146 -6.484 1.075 1 98.88 68 ALA A N 1
ATOM 542 C CA . ALA A 1 68 ? 2.592 -6.273 -0.259 1 98.88 68 ALA A CA 1
ATOM 543 C C . ALA A 1 68 ? 2.455 -4.785 -0.567 1 98.88 68 ALA A C 1
ATOM 545 O O . ALA A 1 68 ? 1.996 -4.008 0.275 1 98.88 68 ALA A O 1
ATOM 546 N N . ASN A 1 69 ? 2.953 -4.375 -1.675 1 98.88 69 ASN A N 1
ATOM 547 C CA . ASN A 1 69 ? 2.885 -2.963 -2.045 1 98.88 69 ASN A CA 1
ATOM 548 C C . ASN A 1 69 ? 2.289 -2.777 -3.438 1 98.88 69 ASN A C 1
ATOM 550 O O . ASN A 1 69 ? 2.852 -3.254 -4.426 1 98.88 69 ASN A O 1
ATOM 554 N N . VAL A 1 70 ? 1.192 -2.08 -3.549 1 98.88 70 VAL A N 1
ATOM 555 C CA . VAL A 1 70 ? 0.462 -1.931 -4.805 1 98.88 70 VAL A CA 1
ATOM 556 C C . VAL A 1 70 ? 1.191 -0.941 -5.711 1 98.88 70 VAL A C 1
ATOM 558 O O . VAL A 1 70 ? 1.812 0.01 -5.23 1 98.88 70 VAL A O 1
ATOM 561 N N . ASP A 1 71 ? 1.09 -1.208 -7.004 1 98.5 71 ASP A N 1
ATOM 562 C CA . ASP A 1 71 ? 1.659 -0.311 -8.008 1 98.5 71 ASP A CA 1
ATOM 563 C C . ASP A 1 71 ? 0.635 0.728 -8.461 1 98.5 71 ASP A C 1
ATOM 565 O O . ASP A 1 71 ? -0.407 0.377 -9.016 1 98.5 71 ASP A O 1
ATOM 569 N N . THR A 1 72 ? 1.004 1.961 -8.312 1 97.94 72 THR A N 1
ATOM 570 C CA . THR A 1 72 ? 0.093 3.014 -8.75 1 97.94 72 THR A CA 1
ATOM 571 C C . THR A 1 72 ? 0.243 3.277 -10.242 1 97.94 72 THR A C 1
ATOM 573 O O . THR A 1 72 ? -0.646 3.859 -10.867 1 97.94 72 THR A O 1
ATOM 576 N N . SER A 1 73 ? 1.32 2.816 -10.844 1 97.81 73 SER A N 1
ATOM 577 C CA . SER A 1 73 ? 1.618 3.115 -12.242 1 97.81 73 SER A CA 1
ATOM 578 C C . SER A 1 73 ? 1.123 2.006 -13.164 1 97.81 73 SER A C 1
ATOM 580 O O . SER A 1 73 ? 1.269 2.096 -14.383 1 97.81 73 SER A O 1
ATOM 582 N N . ALA A 1 74 ? 0.571 0.919 -12.633 1 97.25 74 ALA A N 1
ATOM 583 C CA . ALA A 1 74 ? 0.098 -0.201 -13.438 1 97.25 74 ALA A CA 1
ATOM 584 C C . ALA A 1 74 ? -1.053 0.226 -14.344 1 97.25 74 ALA A C 1
ATOM 586 O O . ALA A 1 74 ? -1.864 1.075 -13.969 1 97.25 74 ALA A O 1
ATOM 587 N N . LYS A 1 75 ? -1.077 -0.371 -15.492 1 95.75 75 LYS A N 1
ATOM 588 C CA . LYS A 1 75 ? -2.236 -0.189 -16.359 1 95.75 75 LYS A CA 1
ATOM 589 C C . LYS A 1 75 ? -3.346 -1.177 -16 1 95.75 75 LYS A C 1
ATOM 591 O O . LYS A 1 75 ? -3.16 -2.391 -16.109 1 95.75 75 LYS A O 1
ATOM 596 N N . ARG A 1 76 ? -4.473 -0.641 -15.648 1 96.56 76 ARG A N 1
ATOM 597 C CA . ARG A 1 76 ? -5.547 -1.464 -15.109 1 96.56 76 ARG A CA 1
ATOM 598 C C . ARG A 1 76 ? -6.742 -1.5 -16.062 1 96.56 76 ARG A C 1
ATOM 600 O O . ARG A 1 76 ? -7.121 -0.474 -16.625 1 96.56 76 ARG A O 1
ATOM 607 N N . ASN A 1 77 ? -7.246 -2.648 -16.188 1 94.69 77 ASN A N 1
ATOM 608 C CA . ASN A 1 77 ? -8.484 -2.871 -16.922 1 94.69 77 ASN A CA 1
ATOM 609 C C . ASN A 1 77 ? -9.344 -3.943 -16.266 1 94.69 77 ASN A C 1
ATOM 611 O O . ASN A 1 77 ? -8.938 -4.539 -15.266 1 94.69 77 ASN A O 1
ATOM 615 N N . LYS A 1 78 ? -10.523 -4.195 -16.797 1 94.12 78 LYS A N 1
ATOM 616 C CA . LYS A 1 78 ? -11.477 -5.141 -16.219 1 94.12 78 LYS A CA 1
ATOM 617 C C . LYS A 1 78 ? -11.016 -6.582 -16.422 1 94.12 78 LYS A C 1
ATOM 619 O O . LYS A 1 78 ? -11.453 -7.488 -15.719 1 94.12 78 LYS A O 1
ATOM 624 N N . ARG A 1 79 ? -10.07 -6.742 -17.344 1 91.69 79 ARG A N 1
ATOM 625 C CA . ARG A 1 79 ? -9.75 -8.117 -17.719 1 91.69 79 ARG A CA 1
ATOM 626 C C . ARG A 1 79 ? -8.266 -8.414 -17.5 1 91.69 79 ARG A C 1
ATOM 628 O O . ARG A 1 79 ? -7.84 -9.562 -17.578 1 91.69 79 ARG A O 1
ATOM 635 N N . SER A 1 80 ? -7.629 -7.312 -17.281 1 94.94 80 SER A N 1
ATOM 636 C CA . SER A 1 80 ? -6.188 -7.512 -17.156 1 94.94 80 SER A CA 1
ATOM 637 C C . SER A 1 80 ? -5.531 -6.355 -16.406 1 94.94 80 SER A C 1
ATOM 639 O O . SER A 1 80 ? -6.141 -5.297 -16.234 1 94.94 80 SER A O 1
ATOM 641 N N . VAL A 1 81 ? -4.367 -6.621 -15.953 1 97.38 81 VAL A N 1
ATOM 642 C CA . VAL A 1 81 ? -3.48 -5.59 -15.422 1 97.38 81 VAL A CA 1
ATOM 643 C C . VAL A 1 81 ? -2.07 -5.793 -15.969 1 97.38 81 VAL A C 1
ATOM 645 O O . VAL A 1 81 ? -1.595 -6.926 -16.062 1 97.38 81 VAL A O 1
ATOM 648 N N . THR A 1 82 ? -1.49 -4.719 -16.391 1 96.5 82 THR A N 1
ATOM 649 C CA . THR A 1 82 ? -0.115 -4.746 -16.875 1 96.5 82 THR A CA 1
ATOM 650 C C . THR A 1 82 ? 0.812 -4.012 -15.922 1 96.5 82 THR A C 1
ATOM 652 O O . THR A 1 82 ? 0.743 -2.785 -15.797 1 96.5 82 THR A O 1
ATOM 655 N N . PRO A 1 83 ? 1.662 -4.766 -15.234 1 97.12 83 PRO A N 1
ATOM 656 C CA . PRO A 1 83 ? 2.629 -4.109 -14.352 1 97.12 83 PRO A CA 1
ATOM 657 C C . PRO A 1 83 ? 3.584 -3.186 -15.109 1 97.12 83 PRO A C 1
ATOM 659 O O . PRO A 1 83 ? 3.908 -3.441 -16.266 1 97.12 83 PRO A O 1
ATOM 662 N N . ASN A 1 84 ? 3.947 -2.09 -14.484 1 97.25 84 ASN A N 1
ATOM 663 C CA . ASN A 1 84 ? 5.055 -1.258 -14.945 1 97.25 84 ASN A CA 1
ATOM 664 C C . ASN A 1 84 ? 6.398 -1.793 -14.461 1 97.25 84 ASN A C 1
ATOM 666 O O . ASN A 1 84 ? 6.703 -1.727 -13.273 1 97.25 84 ASN A O 1
ATOM 670 N N . THR A 1 85 ? 7.215 -2.307 -15.344 1 97.56 85 THR A N 1
ATOM 671 C CA . THR A 1 85 ? 8.461 -2.967 -14.961 1 97.56 85 THR A CA 1
ATOM 672 C C . THR A 1 85 ? 9.414 -1.982 -14.289 1 97.56 85 THR A C 1
ATOM 674 O O . THR A 1 85 ? 10.234 -2.375 -13.461 1 97.56 85 THR A O 1
ATOM 677 N N . ASN A 1 86 ? 9.289 -0.695 -14.617 1 97.38 86 ASN A N 1
ATOM 678 C CA . ASN A 1 86 ? 10.117 0.296 -13.938 1 97.38 86 ASN A CA 1
ATOM 679 C C . ASN A 1 86 ? 9.734 0.435 -12.469 1 97.38 86 ASN A C 1
ATOM 681 O O . ASN A 1 86 ? 10.594 0.694 -11.625 1 97.38 86 ASN A O 1
ATOM 685 N N . ALA A 1 87 ? 8.477 0.253 -12.18 1 98.06 87 ALA A N 1
ATOM 686 C CA . ALA A 1 87 ? 8.039 0.267 -10.789 1 98.06 87 ALA A CA 1
ATOM 687 C C . ALA A 1 87 ? 8.586 -0.939 -10.031 1 98.06 87 ALA A C 1
ATOM 689 O O . ALA A 1 87 ? 9.039 -0.811 -8.891 1 98.06 87 ALA A O 1
ATOM 690 N N . MET A 1 88 ? 8.508 -2.043 -10.688 1 97.94 88 MET A N 1
ATOM 691 C CA . MET A 1 88 ? 9.055 -3.258 -10.086 1 97.94 88 MET A CA 1
ATOM 692 C C . MET A 1 88 ? 10.531 -3.082 -9.742 1 97.94 88 MET A C 1
ATOM 694 O O . MET A 1 88 ? 10.945 -3.363 -8.617 1 97.94 88 MET A O 1
ATOM 698 N N . LYS A 1 89 ? 11.305 -2.592 -10.68 1 98.12 89 LYS A N 1
ATOM 699 C CA . LYS A 1 89 ? 12.734 -2.389 -10.484 1 98.12 89 LYS A CA 1
ATOM 700 C C . LYS A 1 89 ? 13 -1.394 -9.359 1 98.12 89 LYS A C 1
ATOM 702 O O . LYS A 1 89 ? 13.812 -1.653 -8.477 1 98.12 89 LYS A O 1
ATOM 707 N N . LEU A 1 90 ? 12.32 -0.333 -9.438 1 97.38 90 LEU A N 1
ATOM 708 C CA . LEU A 1 90 ? 12.5 0.732 -8.461 1 97.38 90 LEU A CA 1
ATOM 709 C C . LEU A 1 90 ? 12.25 0.217 -7.047 1 97.38 90 LEU A C 1
ATOM 711 O O . LEU A 1 90 ? 13.086 0.411 -6.156 1 97.38 90 LEU A O 1
ATOM 715 N N . LYS A 1 91 ? 11.148 -0.409 -6.848 1 98.12 91 LYS A N 1
ATOM 716 C CA . LYS A 1 91 ? 10.758 -0.87 -5.516 1 98.12 91 LYS A CA 1
ATOM 717 C C . LYS A 1 91 ? 11.703 -1.957 -5.012 1 98.12 91 LYS A C 1
ATOM 719 O O . LYS A 1 91 ? 12.094 -1.952 -3.844 1 98.12 91 LYS A O 1
ATOM 724 N N . ALA A 1 92 ? 12.039 -2.846 -5.906 1 97.94 92 ALA A N 1
ATOM 725 C CA . ALA A 1 92 ? 12.984 -3.895 -5.523 1 97.94 92 ALA A CA 1
ATOM 726 C C . ALA A 1 92 ? 14.336 -3.301 -5.141 1 97.94 92 ALA A C 1
ATOM 728 O O . ALA A 1 92 ? 14.953 -3.721 -4.16 1 97.94 92 ALA A O 1
ATOM 729 N N . ASP A 1 93 ? 14.766 -2.309 -5.863 1 96 93 ASP A N 1
ATOM 730 C CA . ASP A 1 93 ? 16.047 -1.682 -5.594 1 96 93 ASP A CA 1
ATOM 731 C C . ASP A 1 93 ? 16.031 -0.918 -4.27 1 96 93 ASP A C 1
ATOM 733 O O . ASP A 1 93 ? 16.984 -0.982 -3.49 1 96 93 ASP A O 1
ATOM 737 N N . ILE A 1 94 ? 15 -0.24 -4.043 1 94.75 94 ILE A N 1
ATOM 738 C CA . ILE A 1 94 ? 14.867 0.51 -2.797 1 94.75 94 ILE A CA 1
ATOM 739 C C . ILE A 1 94 ? 14.891 -0.449 -1.61 1 94.75 94 ILE A C 1
ATOM 741 O O . ILE A 1 94 ? 15.625 -0.234 -0.644 1 94.75 94 ILE A O 1
ATOM 745 N N . MET A 1 95 ? 14.094 -1.483 -1.731 1 95.94 95 MET A N 1
ATOM 746 C CA . MET A 1 95 ? 14.023 -2.449 -0.638 1 95.94 95 MET A CA 1
ATOM 747 C C . MET A 1 95 ? 15.375 -3.127 -0.425 1 95.94 95 MET A C 1
ATOM 749 O O . MET A 1 95 ? 15.805 -3.322 0.714 1 95.94 95 MET A O 1
ATOM 753 N N . GLY A 1 96 ? 15.984 -3.465 -1.503 1 93.81 96 GLY A N 1
ATOM 754 C CA . GLY A 1 96 ? 17.297 -4.074 -1.394 1 93.81 96 GLY A CA 1
ATOM 755 C C . GLY A 1 96 ? 18.328 -3.174 -0.723 1 93.81 96 GLY A C 1
ATOM 756 O O . GLY A 1 96 ? 19.188 -3.648 0.014 1 93.81 96 GLY A O 1
ATOM 757 N N . ALA A 1 97 ? 18.172 -1.887 -0.886 1 90.94 97 ALA A N 1
ATOM 758 C CA . ALA A 1 97 ? 19.156 -0.934 -0.39 1 90.94 97 ALA A CA 1
ATOM 759 C C . ALA A 1 97 ? 18.891 -0.568 1.066 1 90.94 97 ALA A C 1
ATOM 761 O O . ALA A 1 97 ? 19.828 -0.426 1.861 1 90.94 97 ALA A O 1
ATOM 7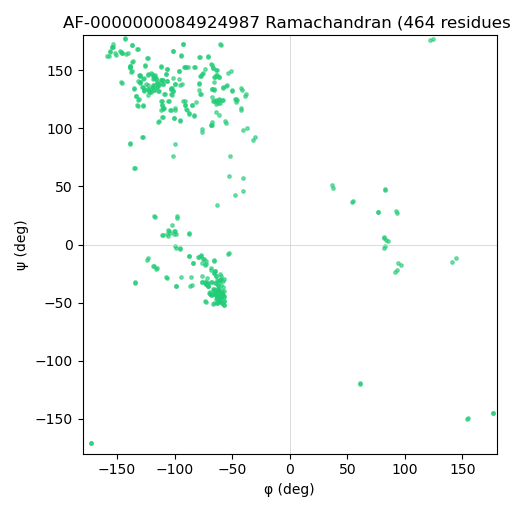62 N N . PHE A 1 98 ? 17.625 -0.482 1.441 1 90 98 PHE A N 1
ATOM 763 C CA . PHE A 1 98 ? 17.328 0.14 2.727 1 90 98 PHE A CA 1
ATOM 764 C C . PHE A 1 98 ? 16.719 -0.871 3.688 1 90 98 PHE A C 1
ATOM 766 O O . PHE A 1 98 ? 16.719 -0.658 4.902 1 90 98 PHE A O 1
ATOM 773 N N . TRP A 1 99 ? 16.188 -1.92 3.172 1 92.81 99 TRP A N 1
ATOM 774 C CA . TRP A 1 99 ? 15.648 -3.016 3.971 1 92.81 99 TRP A CA 1
ATOM 775 C C . TRP A 1 99 ? 16.078 -4.363 3.406 1 92.81 99 TRP A C 1
ATOM 777 O O . TRP A 1 99 ? 15.242 -5.184 3.023 1 92.81 99 TRP A O 1
ATOM 787 N N . PRO A 1 100 ? 17.344 -4.656 3.443 1 93.5 100 PRO A N 1
ATOM 788 C CA . PRO A 1 100 ? 17.891 -5.844 2.773 1 93.5 100 PRO A CA 1
ATOM 789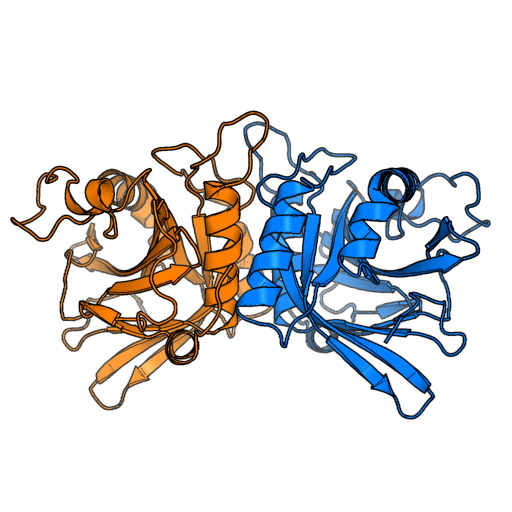 C C . PRO A 1 100 ? 17.391 -7.148 3.396 1 93.5 100 PRO A C 1
ATOM 791 O O . PRO A 1 100 ? 17.562 -8.219 2.811 1 93.5 100 PRO A O 1
ATOM 794 N N . ASN A 1 101 ? 16.781 -7.043 4.613 1 94.75 101 ASN A N 1
ATOM 795 C CA . ASN A 1 101 ? 16.234 -8.234 5.246 1 94.75 101 ASN A CA 1
ATOM 796 C C . ASN A 1 101 ? 14.938 -8.672 4.57 1 94.75 101 ASN A C 1
ATOM 798 O O . ASN A 1 101 ? 14.453 -9.781 4.809 1 94.75 101 ASN A O 1
ATOM 802 N N . LEU A 1 102 ? 14.344 -7.836 3.719 1 97.38 102 LEU A N 1
ATOM 803 C CA . LEU A 1 102 ? 13.141 -8.141 2.959 1 97.38 102 LEU A CA 1
ATOM 804 C C . LEU A 1 102 ? 13.438 -8.195 1.464 1 97.38 102 LEU A C 1
ATOM 806 O O . LEU A 1 102 ? 13.594 -7.148 0.825 1 97.38 102 LEU A O 1
ATOM 810 N N . GLU A 1 103 ? 13.469 -9.312 0.956 1 97.69 103 GLU A N 1
ATOM 811 C CA . GLU A 1 103 ? 13.812 -9.469 -0.455 1 97.69 103 GLU A CA 1
ATOM 812 C C . GLU A 1 103 ? 12.562 -9.43 -1.331 1 97.69 103 GLU A C 1
ATOM 814 O O . GLU A 1 103 ? 11.461 -9.734 -0.867 1 97.69 103 GLU A O 1
ATOM 819 N N . TYR A 1 104 ? 12.797 -9.008 -2.555 1 98.44 104 TYR A N 1
ATOM 820 C CA . TYR A 1 104 ? 11.742 -9.164 -3.557 1 98.44 104 TYR A CA 1
ATOM 821 C C . TYR A 1 104 ? 11.438 -10.633 -3.809 1 98.44 104 TYR A C 1
ATOM 823 O O . TYR A 1 104 ? 12.336 -11.406 -4.164 1 98.44 104 TYR A O 1
ATOM 831 N N . LEU A 1 105 ? 10.172 -11.039 -3.639 1 98.5 105 LEU A N 1
ATOM 832 C CA . LEU A 1 105 ? 9.805 -12.445 -3.789 1 98.5 105 LEU A CA 1
ATOM 833 C C . LEU A 1 105 ? 9.031 -12.672 -5.086 1 98.5 105 LEU A C 1
ATOM 835 O O . LEU A 1 105 ? 9.031 -13.781 -5.629 1 98.5 105 LEU A O 1
ATOM 839 N N . GLY A 1 106 ? 8.359 -11.664 -5.488 1 98.25 106 GLY A N 1
ATOM 840 C CA . GLY A 1 106 ? 7.5 -11.727 -6.66 1 98.25 106 GLY A CA 1
ATOM 841 C C . GLY A 1 106 ? 6.375 -10.711 -6.637 1 98.25 106 GLY A C 1
ATOM 842 O O . GLY A 1 106 ? 6.559 -9.586 -6.16 1 98.25 106 GLY A O 1
ATOM 843 N N . ASP A 1 107 ? 5.246 -11.055 -7.25 1 98.38 107 ASP A N 1
ATOM 844 C CA . ASP A 1 107 ? 4.18 -10.062 -7.363 1 98.38 107 ASP A CA 1
ATOM 845 C C . ASP A 1 107 ? 2.834 -10.656 -6.949 1 98.38 107 ASP A C 1
ATOM 847 O O . ASP A 1 107 ? 2.752 -11.836 -6.602 1 98.38 107 ASP A O 1
ATOM 851 N N . TYR A 1 108 ? 1.92 -9.805 -6.801 1 98.81 108 TYR A N 1
ATOM 852 C CA . TYR A 1 108 ? 0.521 -10.203 -6.75 1 98.81 108 TYR A CA 1
ATOM 853 C C . TYR A 1 108 ? -0.307 -9.445 -7.773 1 98.81 108 TYR A C 1
ATOM 855 O O . TYR A 1 108 ? 0.098 -8.375 -8.234 1 98.81 108 TYR A O 1
ATOM 863 N N . HIS A 1 109 ? -1.362 -9.992 -8.195 1 98.81 109 HIS A N 1
ATOM 864 C CA . HIS A 1 109 ? -2.361 -9.297 -8.992 1 98.81 109 HIS A CA 1
ATOM 865 C C . HIS A 1 109 ? -3.764 -9.812 -8.703 1 98.81 109 HIS A C 1
ATOM 867 O O . HIS A 1 109 ? -3.924 -10.844 -8.039 1 98.81 109 HIS A O 1
ATOM 873 N N . THR A 1 110 ? -4.695 -9.047 -9.172 1 98.75 110 THR A N 1
ATOM 874 C CA . THR A 1 110 ? -6.074 -9.438 -8.891 1 98.75 110 THR A CA 1
ATOM 875 C C . THR A 1 110 ? -6.754 -9.969 -10.148 1 98.75 110 THR A C 1
ATOM 877 O O . THR A 1 110 ? -6.426 -9.555 -11.258 1 98.75 110 THR A O 1
ATOM 880 N N . HIS A 1 111 ? -7.598 -10.867 -9.977 1 97.75 111 HIS A N 1
ATOM 881 C CA . HIS A 1 111 ? -8.672 -11.195 -10.906 1 97.75 111 HIS A CA 1
ATOM 882 C C . HIS A 1 111 ? -10.023 -10.719 -10.383 1 97.75 111 HIS A C 1
ATOM 884 O O . HIS A 1 111 ? -10.305 -10.844 -9.188 1 97.75 111 HIS A O 1
ATOM 890 N N . VAL A 1 112 ? -10.797 -10.219 -11.32 1 97.69 112 VAL A N 1
ATOM 891 C CA . VAL A 1 112 ? -12.062 -9.656 -10.852 1 97.69 112 VAL A CA 1
ATOM 892 C C . VAL A 1 112 ? -13.219 -10.227 -11.68 1 97.69 112 VAL A C 1
ATOM 894 O O . VAL A 1 112 ? -13.086 -10.422 -12.891 1 97.69 112 VAL A O 1
ATOM 897 N N . TYR A 1 113 ? -14.297 -10.523 -11 1 96.38 113 TYR A N 1
ATOM 898 C CA . TYR A 1 113 ? -15.492 -11.094 -11.625 1 96.38 113 TYR A CA 1
ATOM 899 C C . TYR A 1 113 ? -16.75 -10.461 -11.062 1 96.38 113 TYR A C 1
ATOM 901 O O . TYR A 1 113 ? -16.766 -9.992 -9.922 1 96.38 113 TYR A O 1
ATOM 909 N N . LYS A 1 114 ? -17.781 -10.477 -11.883 1 94.81 114 LYS A N 1
ATOM 910 C CA . LYS A 1 114 ? -19.047 -9.93 -11.43 1 94.81 114 LYS A CA 1
ATOM 911 C C . LYS A 1 114 ? -19.719 -10.852 -10.406 1 94.81 114 LYS A C 1
ATOM 913 O O . LYS A 1 114 ? -20.375 -10.375 -9.484 1 94.81 114 LYS A O 1
ATOM 918 N N . SER A 1 115 ? -19.516 -12.164 -10.609 1 94.25 115 SER A N 1
ATOM 919 C CA . SER A 1 115 ? -20.172 -13.117 -9.719 1 94.25 115 SER A CA 1
ATOM 920 C C . SER A 1 115 ? -19.266 -14.297 -9.406 1 94.25 115 SER A C 1
ATOM 922 O O . SER A 1 115 ? -18.297 -14.555 -10.125 1 94.25 115 SER A O 1
ATOM 924 N N . VAL A 1 116 ? -19.656 -15.008 -8.375 1 92.94 116 VAL A N 1
ATOM 925 C CA . VAL A 1 116 ? -18.938 -16.203 -7.961 1 92.94 116 VAL A CA 1
ATOM 926 C C . VAL A 1 116 ? -19.031 -17.266 -9.055 1 92.94 116 VAL A C 1
ATOM 928 O O . VAL A 1 116 ? -18.047 -17.969 -9.328 1 92.94 116 VAL A O 1
ATOM 931 N N . SER A 1 117 ? -20.141 -17.406 -9.672 1 92.5 117 SER A N 1
ATOM 932 C CA . SER A 1 117 ? -20.344 -18.375 -10.75 1 92.5 117 SER A CA 1
ATOM 933 C C . SER A 1 117 ? -19.359 -18.141 -11.891 1 92.5 117 SER A C 1
ATOM 935 O O . SER A 1 117 ? -18.875 -19.094 -12.508 1 92.5 117 SER A O 1
ATOM 937 N N . ASP A 1 118 ? -19.094 -16.844 -12.133 1 92.88 118 ASP A N 1
ATOM 938 C CA . ASP A 1 118 ? -18.156 -16.5 -13.195 1 92.88 118 ASP A CA 1
ATOM 939 C C . ASP A 1 118 ? -16.75 -17.016 -12.898 1 92.88 118 ASP A C 1
ATOM 941 O O . ASP A 1 118 ? -16.016 -17.391 -13.805 1 92.88 118 ASP A O 1
ATOM 945 N N . VAL A 1 119 ? -16.359 -17.062 -11.641 1 92.94 119 VAL A N 1
ATOM 946 C CA . VAL A 1 119 ? -15.039 -17.531 -11.227 1 92.94 119 VAL A CA 1
ATOM 947 C C . VAL A 1 119 ? -14.914 -19.031 -11.523 1 92.94 119 VAL A C 1
ATOM 949 O O . VAL A 1 119 ? -13.875 -19.484 -12.008 1 92.94 119 VAL A O 1
ATOM 952 N N . TYR A 1 120 ? -15.969 -19.719 -11.32 1 89.25 120 TYR A N 1
ATOM 953 C CA . TYR A 1 120 ? -15.938 -21.172 -11.43 1 89.25 120 TYR A CA 1
ATOM 954 C C . TYR A 1 120 ? -16.188 -21.609 -12.867 1 89.25 120 TYR A C 1
ATOM 956 O O . TYR A 1 120 ? -15.961 -22.781 -13.219 1 89.25 120 TYR A O 1
ATOM 964 N N . SER A 1 121 ? -16.578 -20.703 -13.742 1 86.88 121 SER A N 1
ATOM 965 C CA . SER A 1 121 ? -16.984 -21.078 -15.102 1 86.88 121 SER A CA 1
ATOM 966 C C . SER A 1 121 ? -15.953 -20.594 -16.125 1 86.88 121 SER A C 1
ATOM 968 O O . SER A 1 121 ? -16.219 -20.625 -17.328 1 86.88 121 SER A O 1
ATOM 970 N N . VAL A 1 122 ? -14.914 -20.125 -15.625 1 85.56 122 VAL A N 1
ATOM 971 C CA . VAL A 1 122 ? -13.898 -19.672 -16.562 1 85.56 122 VAL A CA 1
ATOM 972 C C . VAL A 1 122 ? -13.523 -20.812 -17.516 1 85.56 122 VAL A C 1
ATOM 974 O O . VAL A 1 122 ? -13.445 -21.969 -17.094 1 85.56 122 VAL A O 1
ATOM 977 N N . GLU A 1 123 ? -13.422 -20.422 -18.781 1 75.56 123 GLU A N 1
ATOM 978 C CA . GLU A 1 123 ? -13.109 -21.422 -19.797 1 75.56 123 GLU A CA 1
ATOM 979 C C . GLU A 1 123 ? -11.711 -21.984 -19.609 1 75.56 123 GLU A C 1
ATOM 981 O O . GLU A 1 123 ? -10.797 -21.281 -19.188 1 75.56 123 GLU A O 1
ATOM 986 N N . LEU A 1 124 ? -11.703 -23.234 -19.922 1 67.81 124 LEU A N 1
ATOM 987 C CA . LEU A 1 124 ? -10.43 -23.922 -19.828 1 67.81 124 LEU A CA 1
ATOM 988 C C . LEU A 1 124 ? -9.445 -23.391 -20.875 1 67.81 124 LEU A C 1
ATOM 990 O O . LEU A 1 124 ? -9.836 -23.109 -22 1 67.81 124 LEU A O 1
ATOM 994 N N . GLU A 1 125 ? -8.391 -22.984 -20.328 1 65.94 125 GLU A N 1
ATOM 995 C CA . GLU A 1 125 ? -7.344 -22.562 -21.25 1 65.94 125 GLU A CA 1
ATOM 996 C C . GLU A 1 125 ? -6.445 -23.734 -21.641 1 65.94 125 GLU A C 1
ATOM 998 O O . GLU A 1 125 ? -6.48 -24.797 -21.016 1 65.94 125 GLU A O 1
ATOM 1003 N N . GLU A 1 126 ? -5.875 -23.578 -22.875 1 56.03 126 GLU A N 1
ATOM 1004 C CA . GLU A 1 126 ? -4.977 -24.625 -23.359 1 56.03 126 GLU A CA 1
ATOM 1005 C C . GLU A 1 126 ? -3.924 -24.969 -22.312 1 56.03 126 GLU A C 1
ATOM 1007 O O . GLU A 1 126 ? -3.295 -24.078 -21.734 1 56.03 126 GLU A O 1
ATOM 1012 N N . GLY A 1 127 ? -3.682 -26.266 -22 1 56.28 127 GLY A N 1
ATOM 1013 C CA . GLY A 1 127 ? -2.729 -26.734 -21.016 1 56.28 127 GLY A CA 1
ATOM 1014 C C . GLY A 1 127 ? -3.348 -26.938 -19.641 1 56.28 127 GLY A C 1
ATOM 1015 O O . GLY A 1 127 ? -2.721 -27.5 -18.75 1 56.28 127 GLY A O 1
ATOM 1016 N N . ASP A 1 128 ? -4.508 -26.188 -19.531 1 57.22 128 ASP A N 1
ATOM 1017 C CA . ASP A 1 128 ? -5.191 -26.375 -18.266 1 57.22 128 ASP A CA 1
ATOM 1018 C C . ASP A 1 128 ? -5.766 -27.797 -18.141 1 57.22 128 ASP A C 1
ATOM 1020 O O . ASP A 1 128 ? -6.203 -28.375 -19.141 1 57.22 128 ASP A O 1
ATOM 1024 N N . ARG A 1 129 ? -5.176 -28.594 -17.391 1 51.5 129 ARG A N 1
ATOM 1025 C CA . ARG A 1 129 ? -5.82 -29.891 -17.203 1 51.5 129 ARG A CA 1
ATOM 1026 C C . ARG A 1 129 ? -7.27 -29.719 -16.75 1 51.5 129 ARG A C 1
ATOM 1028 O O . ARG A 1 129 ? -7.621 -28.703 -16.156 1 51.5 129 ARG A O 1
ATOM 1035 N N . ARG A 1 130 ? -8.273 -30.5 -17.031 1 46.09 130 ARG A N 1
ATOM 1036 C CA . ARG A 1 130 ? -9.711 -30.609 -16.797 1 46.09 130 ARG A CA 1
ATOM 1037 C C . ARG A 1 130 ? -10.055 -30.359 -15.328 1 46.09 130 ARG A C 1
ATOM 1039 O O . ARG A 1 130 ? -9.406 -30.922 -14.438 1 46.09 130 ARG A O 1
ATOM 1046 N N . GLY A 1 131 ? -10.977 -29.391 -15.016 1 48.88 131 GLY A N 1
ATOM 1047 C CA . GLY A 1 131 ? -11.617 -29.203 -13.727 1 48.88 131 GLY A CA 1
ATOM 1048 C C . GLY A 1 131 ? -10.891 -28.188 -12.859 1 48.88 131 GLY A C 1
ATOM 1049 O O . GLY A 1 131 ? -11.383 -27.812 -11.781 1 48.88 131 GLY A O 1
ATOM 1050 N N . ASP A 1 132 ? -9.594 -27.875 -13.258 1 55.38 132 ASP A N 1
ATOM 1051 C CA . ASP A 1 132 ? -8.766 -27.188 -12.273 1 55.38 132 ASP A CA 1
ATOM 1052 C C . ASP A 1 132 ? -8.625 -25.703 -12.617 1 55.38 132 ASP A C 1
ATOM 1054 O O . ASP A 1 132 ? -7.82 -24.984 -12.016 1 55.38 132 ASP A O 1
ATOM 1058 N N . ASP A 1 133 ? -9.523 -25.281 -13.625 1 60.72 133 ASP A N 1
ATOM 1059 C CA . ASP A 1 133 ? -9.297 -23.891 -14.031 1 60.72 133 ASP A CA 1
ATOM 1060 C C . ASP A 1 133 ? -10.297 -22.953 -13.359 1 60.72 133 ASP A C 1
ATOM 1062 O O . ASP A 1 133 ? -11.477 -22.953 -13.711 1 60.72 133 ASP A O 1
ATOM 1066 N N . LYS A 1 134 ? -9.914 -22.578 -12.25 1 82.38 134 LYS A N 1
ATOM 1067 C CA . LYS A 1 134 ? -10.734 -21.594 -11.57 1 82.38 134 LYS A CA 1
ATOM 1068 C C . LYS A 1 134 ? -10.125 -20.188 -11.703 1 82.38 134 LYS A C 1
ATOM 1070 O O . LYS A 1 134 ? -8.914 -20.047 -11.867 1 82.38 134 LYS A O 1
ATOM 1075 N N . GLY A 1 135 ? -11.07 -19.266 -11.844 1 91.62 135 GLY A N 1
ATOM 1076 C CA . GLY A 1 135 ? -10.711 -17.859 -12.055 1 91.62 135 GLY A CA 1
ATOM 1077 C C . GLY A 1 135 ? -9.742 -17.328 -11.016 1 91.62 135 GLY A C 1
ATOM 1078 O O . GLY A 1 135 ? -9.148 -16.266 -11.195 1 91.62 135 GLY A O 1
ATOM 1079 N N . PHE A 1 136 ? -9.516 -18.188 -10 1 93 136 PHE A N 1
ATOM 1080 C CA . PHE A 1 136 ? -8.633 -17.703 -8.945 1 93 136 PHE A CA 1
ATOM 1081 C C . PHE A 1 136 ? -7.227 -18.266 -9.109 1 93 136 PHE A C 1
ATOM 1083 O O . PHE A 1 136 ? -6.375 -18.094 -8.234 1 93 136 PHE A O 1
ATOM 1090 N N . TYR A 1 137 ? -6.949 -18.922 -10.227 1 92.38 137 TYR A N 1
ATOM 1091 C CA . TYR A 1 137 ? -5.602 -19.344 -10.594 1 92.38 137 TYR A CA 1
ATOM 1092 C C . TYR A 1 137 ? -4.996 -18.406 -11.633 1 92.38 137 TYR A C 1
ATOM 1094 O O . TYR A 1 137 ? -5.695 -17.578 -12.219 1 92.38 137 TYR A O 1
ATOM 1102 N N . ILE A 1 138 ? -3.705 -18.547 -11.812 1 92.25 138 ILE A N 1
ATOM 1103 C CA . ILE A 1 138 ? -2.988 -17.766 -12.812 1 92.25 138 ILE A CA 1
ATOM 1104 C C . ILE A 1 138 ? -3.582 -18.016 -14.195 1 92.25 138 ILE A C 1
ATOM 1106 O O . ILE A 1 138 ? -3.908 -19.156 -14.539 1 92.25 138 ILE A O 1
ATOM 1110 N N . SER A 1 139 ? -3.803 -17.016 -15 1 90.19 139 SER A N 1
ATOM 1111 C CA . SER A 1 139 ? -4.391 -17.109 -16.328 1 90.19 139 SER A CA 1
ATOM 1112 C C . SER A 1 139 ? -3.314 -17.25 -17.406 1 90.19 139 SER A C 1
ATOM 1114 O O . SER A 1 139 ? -2.125 -17.078 -17.125 1 90.19 139 SER A O 1
ATOM 1116 N N . ASN A 1 140 ? -3.734 -17.484 -18.609 1 89.31 140 ASN A N 1
ATOM 1117 C CA . ASN A 1 140 ? -2.801 -17.5 -19.734 1 89.31 140 ASN A CA 1
ATOM 1118 C C . ASN A 1 140 ? -2.166 -16.141 -19.953 1 89.31 140 ASN A C 1
ATOM 1120 O O . ASN A 1 140 ? -0.987 -16.047 -20.312 1 89.31 140 ASN A O 1
ATOM 1124 N N . GLY A 1 141 ? -3.01 -15.117 -19.812 1 91.25 141 GLY A N 1
ATOM 1125 C CA . GLY A 1 141 ? -2.461 -13.781 -19.922 1 91.25 141 GLY A CA 1
ATOM 1126 C C . GLY A 1 141 ? -1.348 -13.5 -18.938 1 91.25 141 GLY A C 1
ATOM 1127 O O . GLY A 1 141 ? -0.34 -12.883 -19.281 1 91.25 141 GLY A O 1
ATOM 1128 N N . ASP A 1 142 ? -1.517 -13.977 -17.719 1 93.44 142 ASP A N 1
ATOM 1129 C CA . ASP A 1 142 ? -0.494 -13.828 -16.688 1 93.44 142 ASP A CA 1
ATOM 1130 C C . ASP A 1 142 ? 0.782 -14.578 -17.078 1 93.44 142 ASP A C 1
ATOM 1132 O O . ASP A 1 142 ? 1.884 -14.039 -16.938 1 93.44 142 ASP A O 1
ATOM 1136 N N . ARG A 1 143 ? 0.595 -15.773 -17.5 1 91.44 143 ARG A N 1
ATOM 1137 C CA . ARG A 1 143 ? 1.729 -16.609 -17.906 1 91.44 143 ARG A CA 1
ATOM 1138 C C . ARG A 1 143 ? 2.494 -15.961 -19.062 1 91.44 143 ARG A C 1
ATOM 1140 O O . ARG A 1 143 ? 3.727 -15.945 -19.062 1 91.44 143 ARG A O 1
ATOM 1147 N N . HIS A 1 144 ? 1.764 -15.461 -19.984 1 92.44 144 HIS A N 1
ATOM 1148 C CA . HIS A 1 144 ? 2.387 -14.82 -21.141 1 92.44 144 HIS A CA 1
ATOM 1149 C C . HIS A 1 144 ? 3.211 -13.602 -20.719 1 92.44 144 HIS A C 1
ATOM 1151 O O . HIS A 1 144 ? 4.312 -13.391 -21.234 1 92.44 144 HIS A O 1
ATOM 1157 N N . TRP A 1 145 ? 2.678 -12.836 -19.859 1 94.75 145 TRP A N 1
ATOM 1158 C CA . TRP A 1 145 ? 3.414 -11.672 -19.375 1 94.75 145 TRP A CA 1
ATOM 1159 C C . TRP A 1 145 ? 4.707 -12.094 -18.688 1 94.75 145 TRP A C 1
ATOM 1161 O O . TRP A 1 145 ? 5.762 -11.492 -18.906 1 94.75 145 TRP A O 1
ATOM 1171 N N . LEU A 1 146 ? 4.609 -13.086 -17.812 1 94.19 146 LEU A N 1
ATOM 1172 C CA . LEU A 1 146 ? 5.781 -13.57 -17.078 1 94.19 146 LEU A CA 1
ATOM 1173 C C . LEU A 1 146 ? 6.836 -14.102 -18.047 1 94.19 146 LEU A C 1
ATOM 1175 O O . LEU A 1 146 ? 8.031 -13.852 -17.875 1 94.19 146 LEU A O 1
ATOM 1179 N N . GLU A 1 147 ? 6.379 -14.797 -19.031 1 93.69 147 GLU A N 1
ATOM 1180 C CA . GLU A 1 147 ? 7.301 -15.328 -20.031 1 93.69 147 GLU A CA 1
ATOM 1181 C C . GLU A 1 147 ? 8 -14.203 -20.797 1 93.69 147 GLU A C 1
ATOM 1183 O O . GLU A 1 147 ? 9.211 -14.25 -21.016 1 93.69 147 GLU A O 1
ATOM 1188 N N . ALA A 1 148 ? 7.227 -13.234 -21.156 1 95.5 148 ALA A N 1
ATOM 1189 C CA . ALA A 1 148 ? 7.762 -12.109 -21.922 1 95.5 148 ALA A CA 1
ATOM 1190 C C . ALA A 1 148 ? 8.766 -11.312 -21.094 1 95.5 148 ALA A C 1
ATOM 1192 O O . ALA A 1 148 ? 9.648 -10.656 -21.641 1 95.5 148 ALA A O 1
ATOM 1193 N N . ASN A 1 149 ? 8.625 -11.391 -19.766 1 96.12 149 ASN A N 1
ATOM 1194 C CA . ASN A 1 149 ? 9.484 -10.617 -18.875 1 96.12 149 ASN A CA 1
ATOM 1195 C C . ASN A 1 149 ? 10.32 -11.531 -17.984 1 96.12 149 ASN A C 1
ATOM 1197 O O . ASN A 1 149 ? 10.758 -11.125 -16.906 1 96.12 149 ASN A O 1
ATOM 1201 N N . ALA A 1 150 ? 10.547 -12.7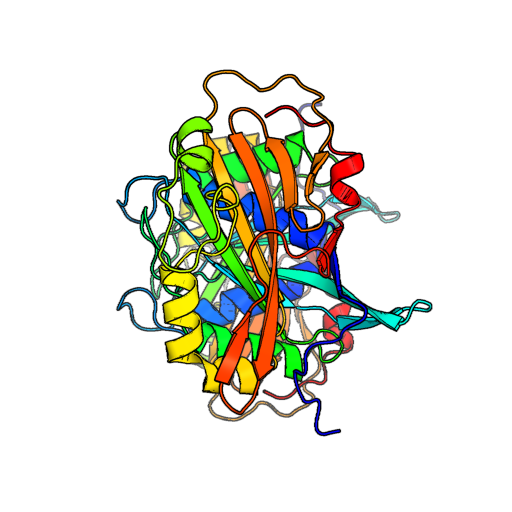19 -18.422 1 94.12 150 ALA A N 1
ATOM 1202 C CA . ALA A 1 150 ? 11.156 -13.773 -17.609 1 94.12 150 ALA A CA 1
ATOM 1203 C C . ALA A 1 150 ? 12.562 -13.383 -17.172 1 94.12 150 ALA A C 1
ATOM 1205 O O . ALA A 1 150 ? 12.914 -13.516 -16 1 94.12 150 ALA A O 1
ATOM 1206 N N . ALA A 1 151 ? 13.375 -12.945 -18.078 1 93.81 151 ALA A N 1
ATOM 1207 C CA . ALA A 1 151 ? 14.758 -12.586 -17.766 1 93.81 151 ALA A CA 1
ATOM 1208 C C . ALA A 1 151 ? 14.82 -11.523 -16.672 1 93.81 151 ALA A C 1
ATOM 1210 O O . ALA A 1 151 ? 15.602 -11.648 -15.727 1 93.81 151 ALA A O 1
ATOM 1211 N N . LEU A 1 152 ? 13.992 -10.531 -16.797 1 95.5 152 LEU A N 1
ATOM 1212 C CA . LEU A 1 152 ? 13.938 -9.461 -15.812 1 95.5 152 LEU A CA 1
ATOM 1213 C C . LEU A 1 152 ? 13.445 -9.984 -14.469 1 95.5 152 LEU A C 1
ATOM 1215 O O . LEU A 1 152 ? 14.078 -9.758 -13.438 1 95.5 152 LEU A O 1
ATOM 1219 N N . CYS A 1 153 ? 12.359 -10.68 -14.477 1 94.81 153 CYS A N 1
ATOM 1220 C CA . CYS A 1 153 ? 11.758 -11.203 -13.25 1 94.81 153 CYS A CA 1
ATOM 1221 C C . CYS A 1 153 ? 12.727 -12.109 -12.508 1 94.81 153 CYS A C 1
ATOM 1223 O O . CYS A 1 153 ? 12.914 -11.969 -11.297 1 94.81 153 CYS A O 1
ATOM 1225 N N . LEU A 1 154 ? 13.383 -12.922 -13.25 1 93.12 154 LEU A N 1
ATOM 1226 C CA . LEU A 1 154 ? 14.305 -13.867 -12.633 1 93.12 154 LEU A CA 1
ATOM 1227 C C . LEU A 1 154 ? 15.531 -13.148 -12.086 1 93.12 154 LEU A C 1
ATOM 1229 O O . LEU A 1 154 ? 16.062 -13.531 -11.039 1 93.12 154 LEU A O 1
ATOM 1233 N N . SER A 1 155 ? 15.977 -12.148 -12.734 1 94.25 155 SER A N 1
ATOM 1234 C CA . SER A 1 155 ? 17.156 -11.398 -12.281 1 94.25 155 SER A CA 1
ATOM 1235 C C . SER A 1 155 ? 16.875 -10.703 -10.961 1 94.25 155 SER A C 1
ATOM 1237 O O . SER A 1 155 ? 17.797 -10.469 -10.172 1 94.25 155 SER A O 1
ATOM 1239 N N . TYR A 1 156 ? 15.602 -10.453 -10.648 1 95.44 156 TYR A N 1
ATOM 1240 C CA . TYR A 1 156 ? 15.258 -9.797 -9.391 1 95.44 156 TYR A CA 1
ATOM 1241 C C . TYR A 1 156 ? 14.812 -10.82 -8.352 1 95.44 156 TYR A C 1
ATOM 1243 O O . TYR A 1 156 ? 14.438 -10.453 -7.238 1 95.44 156 TYR A O 1
ATOM 1251 N N . GLY A 1 157 ? 14.789 -12.047 -8.766 1 93.56 157 GLY A N 1
ATOM 1252 C CA . GLY A 1 157 ? 14.539 -13.102 -7.793 1 93.56 157 GLY A CA 1
ATOM 1253 C C . GLY A 1 157 ? 13.07 -13.469 -7.676 1 93.56 157 GLY A C 1
ATOM 1254 O O . GLY A 1 157 ? 12.617 -13.898 -6.613 1 93.56 157 GLY A O 1
ATOM 1255 N N . TYR A 1 158 ? 12.359 -13.281 -8.766 1 96.25 158 TYR A N 1
ATOM 1256 C CA . TYR A 1 158 ? 10.953 -13.672 -8.789 1 96.25 158 TYR A CA 1
ATOM 1257 C C . TYR A 1 158 ? 10.805 -15.164 -8.5 1 96.25 158 TYR A C 1
ATOM 1259 O O . TYR A 1 158 ? 11.336 -16 -9.227 1 96.25 158 TYR A O 1
ATOM 1267 N N . ARG A 1 159 ? 9.953 -15.484 -7.41 1 95.19 159 ARG A N 1
ATOM 1268 C CA . ARG A 1 159 ? 9.781 -16.891 -7.031 1 95.19 159 ARG A CA 1
ATOM 1269 C C . ARG A 1 159 ? 8.312 -17.219 -6.805 1 95.19 159 ARG A C 1
ATOM 1271 O O . ARG A 1 159 ? 7.879 -18.344 -7.027 1 95.19 159 ARG A O 1
ATOM 1278 N N . ILE A 1 160 ? 7.645 -16.172 -6.324 1 96.88 160 ILE A N 1
ATOM 1279 C CA . ILE A 1 160 ? 6.27 -16.438 -5.914 1 96.88 160 ILE A CA 1
ATOM 1280 C C . ILE A 1 160 ? 5.34 -15.398 -6.535 1 96.88 160 ILE A C 1
ATOM 1282 O O . ILE A 1 160 ? 5.711 -14.234 -6.688 1 96.88 160 ILE A O 1
ATOM 1286 N N . GLY A 1 161 ? 4.176 -15.898 -6.852 1 97.56 161 GLY A N 1
ATOM 1287 C CA . GLY A 1 161 ? 3.084 -15.016 -7.227 1 97.56 161 GLY A CA 1
ATOM 1288 C C . GLY A 1 161 ? 1.795 -15.312 -6.484 1 97.56 161 GLY A C 1
ATOM 1289 O O . GLY A 1 161 ? 1.521 -16.469 -6.141 1 97.56 161 GLY A O 1
ATOM 1290 N N . LEU A 1 162 ? 1.048 -14.273 -6.199 1 98.38 162 LEU A N 1
ATOM 1291 C CA . LEU A 1 162 ? -0.284 -14.414 -5.621 1 98.38 162 LEU A CA 1
ATOM 1292 C C . LEU A 1 162 ? -1.352 -13.906 -6.586 1 98.38 162 LEU A C 1
ATOM 1294 O O . LEU A 1 162 ? -1.154 -12.898 -7.266 1 98.38 162 LEU A O 1
ATOM 1298 N N . VAL A 1 163 ? -2.408 -14.617 -6.637 1 97.5 163 VAL A N 1
ATOM 1299 C CA . VAL A 1 163 ? -3.611 -14.125 -7.305 1 97.5 163 VAL A CA 1
ATOM 1300 C C . VAL A 1 163 ? -4.703 -13.852 -6.27 1 97.5 163 VAL A C 1
ATOM 1302 O O . VAL A 1 163 ? -5.082 -14.75 -5.508 1 97.5 163 VAL A O 1
ATOM 1305 N N . VAL A 1 164 ? -5.09 -12.68 -6.234 1 98.25 164 VAL A N 1
ATOM 1306 C CA . VAL A 1 164 ? -6.215 -12.266 -5.406 1 98.25 164 VAL A CA 1
ATOM 1307 C C . VAL A 1 164 ? -7.469 -12.133 -6.266 1 98.25 164 VAL A C 1
ATOM 1309 O O . VAL A 1 164 ? -7.613 -11.164 -7.02 1 98.25 164 VAL A O 1
ATOM 1312 N N . THR A 1 165 ? -8.367 -13 -6.117 1 97.12 165 THR A N 1
ATOM 1313 C CA . THR A 1 165 ? -9.578 -12.977 -6.93 1 97.12 165 THR A CA 1
ATOM 1314 C C . THR A 1 165 ? -10.758 -12.43 -6.137 1 97.12 165 THR A C 1
ATOM 1316 O O . THR A 1 165 ? -10.977 -12.82 -4.988 1 97.12 165 THR A O 1
ATOM 1319 N N . ILE A 1 166 ? -11.484 -11.555 -6.711 1 97.25 166 ILE A N 1
ATOM 1320 C CA . ILE A 1 166 ? -12.625 -10.922 -6.059 1 97.25 166 ILE A CA 1
ATOM 1321 C C . ILE A 1 166 ? -13.867 -11.07 -6.934 1 97.25 166 ILE A C 1
ATOM 1323 O O . ILE A 1 166 ? -13.812 -10.82 -8.141 1 97.25 166 ILE A O 1
ATOM 1327 N N . ALA A 1 167 ? -14.938 -11.445 -6.359 1 96.31 167 ALA A N 1
ATOM 1328 C CA . ALA A 1 167 ? -16.219 -11.562 -7.051 1 96.31 167 ALA A CA 1
ATOM 1329 C C . ALA A 1 167 ? -17.359 -11.008 -6.191 1 96.31 167 ALA A C 1
ATOM 1331 O O . ALA A 1 167 ? -17.312 -11.109 -4.961 1 96.31 167 ALA A O 1
ATOM 1332 N N . GLY A 1 168 ? -18.328 -10.484 -6.898 1 94.56 168 GLY A N 1
ATOM 1333 C CA . GLY A 1 168 ? -19.516 -10.016 -6.195 1 94.56 168 GLY A CA 1
ATOM 1334 C C . GLY A 1 168 ? -20.453 -11.141 -5.773 1 94.56 168 GLY A C 1
ATOM 1335 O O . GLY A 1 168 ? -20.547 -12.164 -6.453 1 94.56 168 GLY A O 1
ATOM 1336 N N . MET A 1 169 ? -21.031 -10.867 -4.613 1 91.06 169 MET A N 1
ATOM 1337 C CA . MET A 1 169 ? -22.078 -11.766 -4.129 1 91.06 169 MET A CA 1
ATOM 1338 C C . MET A 1 169 ? -23.406 -11.039 -4.035 1 91.06 169 MET A C 1
ATOM 1340 O O . MET A 1 169 ? -23.453 -9.852 -3.734 1 91.06 169 MET A O 1
ATOM 1344 N N . LYS A 1 170 ? -24.469 -11.719 -4.348 1 82.38 170 LYS A N 1
ATOM 1345 C CA . LYS A 1 170 ? -25.812 -11.141 -4.23 1 82.38 170 LYS A CA 1
ATOM 1346 C C . LYS A 1 170 ? -26.203 -10.969 -2.766 1 82.38 170 LYS A C 1
ATOM 1348 O O . LYS A 1 170 ? -26.875 -10 -2.412 1 82.38 170 LYS A O 1
ATOM 1353 N N . ARG A 1 171 ? -25.891 -11.938 -1.993 1 73.38 171 ARG A N 1
ATOM 1354 C CA . ARG A 1 171 ? -26.203 -11.859 -0.567 1 73.38 171 ARG A CA 1
ATOM 1355 C C . ARG A 1 171 ? -24.922 -11.891 0.266 1 73.38 171 ARG A C 1
ATOM 1357 O O . ARG A 1 171 ? -23.875 -12.344 -0.205 1 73.38 171 ARG A O 1
ATOM 1364 N N . THR A 1 172 ? -25.094 -11.094 1.365 1 63.78 172 THR A N 1
ATOM 1365 C CA . THR A 1 172 ? -23.953 -11.133 2.268 1 63.78 172 THR A C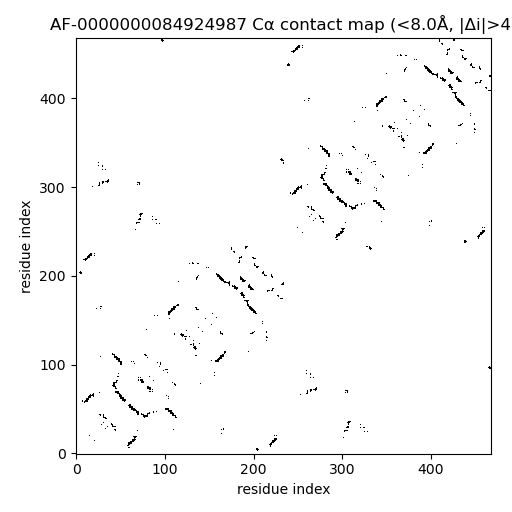A 1
ATOM 1366 C C . THR A 1 172 ? -23.641 -12.562 2.688 1 63.78 172 THR A C 1
ATOM 1368 O O . THR A 1 172 ? -24.547 -13.352 2.953 1 63.78 172 THR A O 1
ATOM 1371 N N . GLY A 1 173 ? -22.625 -13.125 2.158 1 55.75 173 GLY A N 1
ATOM 1372 C CA . GLY A 1 173 ? -22.281 -14.445 2.664 1 55.75 173 GLY A CA 1
ATOM 1373 C C . GLY A 1 173 ? -22.406 -14.555 4.172 1 55.75 173 GLY A C 1
ATOM 1374 O O . GLY A 1 173 ? -22.344 -13.547 4.879 1 55.75 173 GLY A O 1
ATOM 1375 N N . GLY A 1 174 ? -23.031 -15.609 4.559 1 47.03 174 GLY A N 1
ATOM 1376 C CA . GLY A 1 174 ? -23.141 -15.789 5.996 1 47.03 174 GLY A CA 1
ATOM 1377 C C . GLY A 1 174 ? -21.875 -15.461 6.75 1 47.03 174 GLY A C 1
ATOM 1378 O O . GLY A 1 174 ? -20.766 -15.672 6.238 1 47.03 174 GLY A O 1
ATOM 1379 N N . VAL A 1 175 ? -21.984 -14.5 7.559 1 44.84 175 VAL A N 1
ATOM 1380 C CA . VAL A 1 175 ? -21.078 -14.211 8.672 1 44.84 175 VAL A CA 1
ATOM 1381 C C . VAL A 1 175 ? -20.516 -15.516 9.227 1 44.84 175 VAL A C 1
ATOM 1383 O O . VAL A 1 175 ? -21.266 -16.406 9.625 1 44.84 175 VAL A O 1
ATOM 1386 N N . GLY A 1 176 ? -19.438 -16 8.766 1 47.22 176 GLY A N 1
ATOM 1387 C CA . GLY A 1 176 ? -18.938 -17.188 9.453 1 47.22 176 GLY A CA 1
ATOM 1388 C C . GLY A 1 176 ? -18.281 -18.188 8.516 1 47.22 176 GLY A C 1
ATOM 1389 O O . GLY A 1 176 ? -17.828 -19.25 8.945 1 47.22 176 GLY A O 1
ATOM 1390 N N . ALA A 1 177 ? -18.578 -17.812 7.293 1 53.06 177 ALA A N 1
ATOM 1391 C CA . ALA A 1 177 ? -17.922 -18.938 6.641 1 53.06 177 ALA A CA 1
ATOM 1392 C C . ALA A 1 177 ? -16.406 -18.859 6.793 1 53.06 177 ALA A C 1
ATOM 1394 O O . ALA A 1 177 ? -15.797 -17.859 6.445 1 53.06 177 ALA A O 1
ATOM 1395 N N . LYS A 1 178 ? -15.953 -19.625 7.645 1 58.69 178 LYS A N 1
ATOM 1396 C CA . LYS A 1 178 ? -14.531 -19.766 7.938 1 58.69 178 LYS A CA 1
ATOM 1397 C C . LYS A 1 178 ? -13.711 -19.875 6.652 1 58.69 178 LYS A C 1
ATOM 1399 O O . LYS A 1 178 ? -14.117 -20.562 5.715 1 58.69 178 LYS A O 1
ATOM 1404 N N . PRO A 1 179 ? -12.797 -18.922 6.676 1 66.75 179 PRO A N 1
ATOM 1405 C CA . PRO A 1 179 ? -11.859 -19.188 5.586 1 66.75 179 PRO A CA 1
ATOM 1406 C C . PRO A 1 179 ? -11.555 -20.672 5.418 1 66.75 179 PRO A C 1
ATOM 1408 O O . PRO A 1 179 ? -11.484 -21.406 6.406 1 66.75 179 PRO A O 1
ATOM 1411 N N . ALA A 1 180 ? -11.711 -21.125 4.281 1 60.69 180 ALA A N 1
ATOM 1412 C CA . ALA A 1 180 ? -11.453 -22.531 3.998 1 60.69 180 ALA A CA 1
ATOM 1413 C C . ALA A 1 180 ? -10.414 -22.688 2.891 1 60.69 180 ALA A C 1
ATOM 1415 O O . ALA A 1 180 ? -10.367 -21.891 1.955 1 60.69 180 ALA A O 1
ATOM 1416 N N . ASN A 1 181 ? -9.484 -23.484 3.287 1 64.69 181 ASN A N 1
ATOM 1417 C CA . ASN A 1 181 ? -8.648 -23.891 2.16 1 64.69 181 ASN A CA 1
ATOM 1418 C C . ASN A 1 181 ? -9.461 -24.641 1.104 1 64.69 181 ASN A C 1
ATOM 1420 O O . ASN A 1 181 ? -10.047 -25.688 1.388 1 64.69 181 ASN A O 1
ATOM 1424 N N . SER A 1 182 ? -9.602 -24 -0.012 1 57.06 182 SER A N 1
ATOM 1425 C CA . SER A 1 182 ? -10.227 -24.719 -1.118 1 57.06 182 SER A CA 1
ATOM 1426 C C . SER A 1 182 ? -9.305 -25.797 -1.674 1 57.06 182 SER A C 1
ATOM 1428 O O . SER A 1 182 ? -9.758 -26.859 -2.098 1 57.06 182 SER A O 1
ATOM 1430 N N . ARG A 1 183 ? -8.094 -25.453 -1.601 1 72.25 183 ARG A N 1
ATOM 1431 C CA . ARG A 1 183 ? -6.969 -26.312 -1.967 1 72.25 183 ARG A CA 1
ATOM 1432 C C . ARG A 1 183 ? -5.703 -25.922 -1.214 1 72.25 183 ARG A C 1
ATOM 1434 O O . ARG A 1 183 ? -5.684 -24.906 -0.516 1 72.25 183 ARG A O 1
ATOM 1441 N N . SER A 1 184 ? -4.789 -26.719 -1.334 1 77.19 184 SER A N 1
ATOM 1442 C CA . SER A 1 184 ? -3.545 -26.391 -0.644 1 77.19 184 SER A CA 1
ATOM 1443 C C . SER A 1 184 ? -3.008 -25.031 -1.084 1 77.19 184 SER A C 1
ATOM 1445 O O . SER A 1 184 ? -2.477 -24.281 -0.27 1 77.19 184 SER A O 1
ATOM 1447 N N . GLN A 1 185 ? -3.295 -24.656 -2.332 1 89.62 185 GLN A N 1
ATOM 1448 C CA . GLN A 1 185 ? -2.662 -23.453 -2.861 1 89.62 185 GLN A CA 1
ATOM 1449 C C . GLN A 1 185 ? -3.643 -22.281 -2.9 1 89.62 185 GLN A C 1
ATOM 1451 O O . GLN A 1 185 ? -3.348 -21.25 -3.486 1 89.62 185 GLN A O 1
ATOM 1456 N N . ALA A 1 186 ? -4.844 -22.484 -2.244 1 91.19 186 ALA A N 1
ATOM 1457 C CA . ALA A 1 186 ? -5.844 -21.422 -2.309 1 91.19 186 ALA A CA 1
ATOM 1458 C C . ALA A 1 186 ? -6.652 -21.344 -1.018 1 91.19 186 ALA A C 1
ATOM 1460 O O . ALA A 1 186 ? -7.008 -22.375 -0.441 1 91.19 186 ALA A O 1
ATOM 1461 N N . ILE A 1 187 ? -6.914 -20.188 -0.599 1 91.44 187 ILE A N 1
ATOM 1462 C CA . ILE A 1 187 ? -7.809 -19.891 0.516 1 91.44 187 ILE A CA 1
ATOM 1463 C C . ILE A 1 187 ? -8.969 -19.031 0.033 1 91.44 187 ILE A C 1
ATOM 1465 O O . ILE A 1 187 ? -8.773 -18.094 -0.757 1 91.44 187 ILE A O 1
ATOM 1469 N N . GLU A 1 188 ? -10.172 -19.359 0.444 1 90.94 188 GLU A N 1
ATOM 1470 C CA . GLU A 1 188 ? -11.328 -18.531 0.112 1 90.94 188 GLU A CA 1
ATOM 1471 C C . GLU A 1 188 ? -12 -17.984 1.371 1 90.94 188 GLU A C 1
ATOM 1473 O O . GLU A 1 188 ? -12.047 -18.672 2.396 1 90.94 188 GLU A O 1
ATOM 1478 N N . PHE A 1 189 ? -12.453 -16.812 1.295 1 88.94 189 PHE A N 1
ATOM 1479 C CA . PHE A 1 189 ? -13.156 -16.172 2.402 1 88.94 189 PHE A CA 1
ATOM 1480 C C . PHE A 1 189 ? -14.078 -15.07 1.896 1 88.94 189 PHE A C 1
ATOM 1482 O O . PHE A 1 189 ? -13.969 -14.641 0.743 1 88.94 189 PHE A O 1
ATOM 1489 N N . ASN A 1 190 ? -14.969 -14.609 2.766 1 86.88 190 ASN A N 1
ATOM 1490 C CA . ASN A 1 190 ? -15.938 -13.578 2.414 1 86.88 190 ASN A CA 1
ATOM 1491 C C . ASN A 1 190 ? -15.633 -12.258 3.131 1 86.88 190 ASN A C 1
ATOM 1493 O O . ASN A 1 190 ? -15.234 -12.266 4.297 1 86.88 190 ASN A O 1
ATOM 1497 N N . LEU A 1 191 ? -15.844 -11.203 2.361 1 86.69 191 LEU A N 1
ATOM 1498 C CA . LEU A 1 191 ? -15.781 -9.844 2.877 1 86.69 191 LEU A CA 1
ATOM 1499 C C . LEU A 1 191 ? -17.047 -9.062 2.512 1 86.69 191 LEU A C 1
ATOM 1501 O O . LEU A 1 191 ? -17.109 -8.438 1.451 1 86.69 191 LEU A O 1
ATOM 1505 N N . GLY A 1 192 ? -17.984 -9.102 3.424 1 83.25 192 GLY A N 1
ATOM 1506 C CA . GLY A 1 192 ? -19.266 -8.531 3.066 1 83.25 192 GLY A CA 1
ATOM 1507 C C . GLY A 1 192 ? -19.922 -9.227 1.885 1 83.25 192 GLY A C 1
ATOM 1508 O O . GLY A 1 192 ? -20.125 -10.438 1.908 1 83.25 192 GLY A O 1
ATOM 1509 N N . LYS A 1 193 ? -20.156 -8.438 0.823 1 89.06 193 LYS A N 1
ATOM 1510 C CA . LYS A 1 193 ? -20.812 -8.953 -0.377 1 89.06 193 LYS A CA 1
ATOM 1511 C C . LYS A 1 193 ? -19.781 -9.32 -1.447 1 89.06 193 LYS A C 1
ATOM 1513 O O . LYS A 1 193 ? -20.078 -9.273 -2.643 1 89.06 193 LYS A O 1
ATOM 1518 N N . LYS A 1 194 ? -18.625 -9.586 -0.965 1 93.06 194 LYS A N 1
ATOM 1519 C CA . LYS A 1 194 ? -17.578 -10.031 -1.876 1 93.06 194 LYS A CA 1
ATOM 1520 C C . LYS A 1 194 ? -17 -11.367 -1.431 1 93.06 194 LYS A C 1
ATOM 1522 O O . LYS A 1 194 ? -16.812 -11.602 -0.235 1 93.06 194 LYS A O 1
ATOM 1527 N N . LYS A 1 195 ? -16.781 -12.203 -2.336 1 92.25 195 LYS A N 1
ATOM 1528 C CA . LYS A 1 195 ? -15.977 -13.391 -2.104 1 92.25 195 LYS A CA 1
ATOM 1529 C C . LYS A 1 195 ? -14.555 -13.195 -2.619 1 92.25 195 LYS A C 1
ATOM 1531 O O . LYS A 1 195 ? -14.352 -12.641 -3.701 1 92.25 195 LYS A O 1
ATOM 1536 N N . VAL A 1 196 ? -13.609 -13.656 -1.844 1 94.56 196 VAL A N 1
ATOM 1537 C CA . VAL A 1 196 ? -12.203 -13.453 -2.178 1 94.56 196 VAL A CA 1
ATOM 1538 C C . VAL A 1 196 ? -11.469 -14.797 -2.137 1 94.56 196 VAL A C 1
ATOM 1540 O O . VAL A 1 196 ? -11.711 -15.617 -1.246 1 94.56 196 VAL A O 1
ATOM 1543 N N . TRP A 1 197 ? -10.664 -15.031 -3.107 1 93.62 197 TRP A N 1
ATOM 1544 C CA . TRP A 1 197 ? -9.719 -16.141 -3.119 1 93.62 197 TRP A CA 1
ATOM 1545 C C . TRP A 1 197 ? -8.281 -15.633 -3.123 1 93.62 197 TRP A C 1
ATOM 1547 O O . TRP A 1 197 ? -7.961 -14.656 -3.811 1 93.62 197 TRP A O 1
ATOM 1557 N N . LEU A 1 198 ? -7.453 -16.219 -2.316 1 95.88 198 LEU A N 1
ATOM 1558 C CA . LEU A 1 198 ? -6.004 -16.062 -2.389 1 95.88 198 LEU A CA 1
ATOM 1559 C C . LEU A 1 198 ? -5.344 -17.344 -2.881 1 95.88 198 LEU A C 1
ATOM 1561 O O . LEU A 1 198 ? -5.465 -18.391 -2.244 1 95.88 198 LEU A O 1
ATOM 1565 N N . SER A 1 199 ? -4.711 -17.219 -4.004 1 95 199 SER A N 1
ATOM 1566 C CA . SER A 1 199 ? -3.994 -18.375 -4.543 1 95 199 SER A CA 1
ATOM 1567 C C . SER A 1 199 ? -2.521 -18.047 -4.777 1 95 199 SER A C 1
ATOM 1569 O O . SER A 1 199 ? -2.182 -16.938 -5.164 1 95 199 SER A O 1
ATOM 1571 N N . ALA A 1 200 ? -1.739 -19.047 -4.578 1 96.31 200 ALA A N 1
ATOM 1572 C CA . ALA A 1 200 ? -0.302 -18.859 -4.758 1 96.31 200 ALA A CA 1
ATOM 1573 C C . ALA A 1 200 ? 0.241 -19.797 -5.84 1 96.31 200 ALA A C 1
ATOM 1575 O O . ALA A 1 200 ? -0.287 -20.891 -6.051 1 96.31 200 ALA A O 1
ATOM 1576 N N . TYR A 1 201 ? 1.228 -19.344 -6.539 1 94.38 201 TYR A N 1
ATOM 1577 C CA . TYR A 1 201 ? 2.01 -20.156 -7.453 1 94.38 201 TYR A CA 1
ATOM 1578 C C . TYR A 1 201 ? 3.494 -19.828 -7.348 1 94.38 201 TYR A C 1
ATOM 1580 O O . TYR A 1 201 ? 3.867 -18.766 -6.855 1 94.38 201 TYR A O 1
ATOM 1588 N N . TYR A 1 202 ? 4.32 -20.75 -7.633 1 94.44 202 TYR A N 1
ATOM 1589 C CA . TYR A 1 202 ? 5.762 -20.516 -7.645 1 94.44 202 TYR A CA 1
ATOM 1590 C C . TYR A 1 202 ? 6.316 -20.594 -9.062 1 94.44 202 TYR A C 1
ATOM 1592 O O . TYR A 1 202 ? 5.691 -21.188 -9.945 1 94.44 202 TYR A O 1
ATOM 1600 N N . VAL A 1 203 ? 7.363 -19.906 -9.25 1 93.06 203 VAL A N 1
ATOM 1601 C CA . VAL A 1 203 ? 8.047 -19.812 -10.531 1 93.06 203 VAL A CA 1
ATOM 1602 C C . VAL A 1 203 ? 9.461 -20.375 -10.406 1 93.06 203 VAL A C 1
ATOM 1604 O O . VAL A 1 203 ? 10.133 -20.156 -9.398 1 93.06 203 VAL A O 1
ATOM 1607 N N . TYR A 1 204 ? 9.852 -21.125 -11.391 1 88.56 204 TYR A N 1
ATOM 1608 C CA . TYR A 1 204 ? 11.18 -21.719 -11.398 1 88.56 204 TYR A CA 1
ATOM 1609 C C . TYR A 1 204 ? 11.734 -21.797 -12.812 1 88.56 204 TYR A C 1
ATOM 1611 O O . TYR A 1 204 ? 11.016 -21.531 -13.781 1 88.56 204 TYR A O 1
ATOM 1619 N N . GLU A 1 205 ? 12.992 -22.016 -12.828 1 87.62 205 GLU A N 1
ATOM 1620 C CA . GLU A 1 205 ? 13.648 -22.188 -14.117 1 87.62 205 GLU A CA 1
ATOM 1621 C C . GLU A 1 205 ? 13.938 -23.656 -14.406 1 87.62 205 GLU A C 1
ATOM 1623 O O . GLU A 1 205 ? 14.375 -24.391 -13.516 1 87.62 205 GLU A O 1
ATOM 1628 N N . GLN A 1 206 ? 13.539 -24.094 -15.57 1 85.62 206 GLN A N 1
ATOM 1629 C CA . GLN A 1 206 ? 13.852 -25.438 -16.062 1 85.62 206 GLN A CA 1
ATOM 1630 C C . GLN A 1 206 ? 14.359 -25.406 -17.484 1 85.62 206 GLN A C 1
ATOM 1632 O O . GLN A 1 206 ? 13.68 -24.906 -18.391 1 85.62 206 GLN A O 1
ATOM 1637 N N . ASN A 1 207 ? 15.602 -25.906 -17.672 1 85.56 207 ASN A N 1
ATOM 1638 C CA . ASN A 1 207 ? 16.234 -25.953 -18.984 1 85.56 207 ASN A CA 1
ATOM 1639 C C . ASN A 1 207 ? 16.25 -24.594 -19.656 1 85.56 207 ASN A C 1
ATOM 1641 O O . ASN A 1 207 ? 15.898 -24.469 -20.828 1 85.56 207 ASN A O 1
ATOM 1645 N N . GLY A 1 208 ? 16.438 -23.5 -18.953 1 80.62 208 GLY A N 1
ATOM 1646 C CA . GLY A 1 208 ? 16.578 -22.156 -19.484 1 80.62 208 GLY A CA 1
ATOM 1647 C C . GLY A 1 208 ? 15.25 -21.453 -19.719 1 80.62 208 GLY A C 1
ATOM 1648 O O . GLY A 1 208 ? 15.211 -20.344 -20.25 1 80.62 208 GLY A O 1
ATOM 1649 N N . THR A 1 209 ? 14.195 -22.188 -19.328 1 85.81 209 THR A N 1
ATOM 1650 C CA . THR A 1 209 ? 12.867 -21.609 -19.531 1 85.81 209 THR A CA 1
ATOM 1651 C C . THR A 1 209 ? 12.164 -21.406 -18.188 1 85.81 209 THR A C 1
ATOM 1653 O O . THR A 1 209 ? 12.312 -22.234 -17.281 1 85.81 209 THR A O 1
ATOM 1656 N N . VAL A 1 210 ? 11.406 -20.375 -18.141 1 88.19 210 VAL A N 1
ATOM 1657 C CA . VAL A 1 210 ? 10.633 -20.094 -16.938 1 88.19 210 VAL A CA 1
ATOM 1658 C C . VAL A 1 210 ? 9.406 -21 -16.891 1 88.19 210 VAL A C 1
ATOM 1660 O O . VAL A 1 210 ? 8.711 -21.172 -17.891 1 88.19 210 VAL A O 1
ATOM 1663 N N . LYS A 1 211 ? 9.266 -21.625 -15.773 1 89 211 LYS A N 1
ATOM 1664 C CA . LYS A 1 211 ? 8.094 -22.453 -15.516 1 89 211 LYS A CA 1
ATOM 1665 C C . LYS A 1 211 ? 7.355 -22 -14.266 1 89 211 LYS A C 1
ATOM 1667 O O . LYS A 1 211 ? 7.918 -21.281 -13.43 1 89 211 LYS A O 1
ATOM 1672 N N . TYR A 1 212 ? 6.164 -22.359 -14.125 1 88.94 212 TYR A N 1
ATOM 1673 C CA . TYR A 1 212 ? 5.328 -22.047 -12.977 1 88.94 212 TYR A CA 1
ATOM 1674 C C . TYR A 1 212 ? 4.527 -23.266 -12.539 1 88.94 212 TYR A C 1
ATOM 1676 O O . TYR A 1 212 ? 4.324 -24.203 -13.328 1 88.94 212 TYR A O 1
ATOM 1684 N N . SER A 1 213 ? 4.172 -23.203 -11.367 1 89.19 213 SER A N 1
ATOM 1685 C CA . SER A 1 213 ? 3.441 -24.344 -10.82 1 89.19 213 SER A CA 1
ATOM 1686 C C . SER A 1 213 ? 2.115 -24.547 -11.547 1 89.19 213 SER A C 1
ATOM 1688 O O . SER A 1 213 ? 1.511 -23.594 -12.031 1 89.19 213 SER A O 1
ATOM 1690 N N . ALA A 1 214 ? 1.729 -25.734 -11.578 1 86 214 ALA A N 1
ATOM 1691 C CA . ALA A 1 214 ? 0.406 -26.047 -12.109 1 86 214 ALA A CA 1
ATOM 1692 C C . ALA A 1 214 ? -0.694 -25.516 -11.195 1 86 214 ALA A C 1
ATOM 1694 O O . ALA A 1 214 ? -0.477 -25.328 -10 1 86 214 ALA A O 1
ATOM 1695 N N . ASN A 1 215 ? -1.808 -25.312 -11.891 1 84.19 215 ASN A N 1
ATOM 1696 C CA . ASN A 1 215 ? -2.986 -25.047 -11.078 1 84.19 215 ASN A CA 1
ATOM 1697 C C . ASN A 1 215 ? -3.318 -26.219 -10.172 1 84.19 215 ASN A C 1
ATOM 1699 O O . ASN A 1 215 ? -3.32 -27.375 -10.617 1 84.19 215 ASN A O 1
ATOM 1703 N N . ASN A 1 216 ? -3.418 -26.062 -8.883 1 82.06 216 ASN A N 1
ATOM 1704 C CA . ASN A 1 216 ? -3.705 -27.062 -7.867 1 82.06 216 ASN A CA 1
ATOM 1705 C C . ASN A 1 216 ? -2.48 -27.922 -7.57 1 82.06 216 ASN A C 1
ATOM 1707 O O . ASN A 1 216 ? -2.598 -29.141 -7.379 1 82.06 216 ASN A O 1
ATOM 1711 N N . ASP A 1 217 ? -1.39 -27.359 -7.766 1 86.88 217 ASP A N 1
ATOM 1712 C CA . ASP A 1 217 ? -0.148 -28.031 -7.398 1 86.88 217 ASP A CA 1
ATOM 1713 C C . ASP A 1 217 ? -0.09 -28.297 -5.898 1 86.88 217 ASP A C 1
ATOM 1715 O O . ASP A 1 217 ? -0.12 -27.359 -5.094 1 86.88 217 ASP A O 1
ATOM 1719 N N . ARG A 1 218 ? 0.051 -29.531 -5.527 1 87.62 218 ARG A N 1
ATOM 1720 C CA . ARG A 1 218 ? 0.029 -29.922 -4.121 1 87.62 218 ARG A CA 1
ATOM 1721 C C . ARG A 1 218 ? 1.354 -29.594 -3.441 1 87.62 218 ARG A C 1
ATOM 1723 O O . ARG A 1 218 ? 1.462 -29.656 -2.215 1 87.62 218 ARG A O 1
ATOM 1730 N N . LEU A 1 219 ? 2.32 -29.203 -4.211 1 91.19 219 LEU A N 1
ATOM 1731 C CA . LEU A 1 219 ? 3.633 -28.906 -3.654 1 91.19 219 LEU A CA 1
ATOM 1732 C C . LEU A 1 219 ? 3.645 -27.516 -3.023 1 91.19 219 LEU A C 1
ATOM 1734 O O . LEU A 1 219 ? 4.598 -27.141 -2.33 1 91.19 219 LEU A O 1
ATOM 1738 N N . ILE A 1 220 ? 2.574 -26.75 -3.27 1 94 220 ILE A N 1
ATOM 1739 C CA . ILE A 1 220 ? 2.541 -25.406 -2.703 1 94 220 ILE A CA 1
ATOM 1740 C C . ILE A 1 220 ? 1.32 -25.25 -1.799 1 94 220 ILE A C 1
ATOM 1742 O O . ILE A 1 220 ? 0.225 -25.703 -2.145 1 94 220 ILE A O 1
ATOM 1746 N N . THR A 1 221 ? 1.604 -24.734 -0.617 1 94.12 221 THR A N 1
ATOM 1747 C CA . THR A 1 221 ? 0.557 -24.453 0.356 1 94.12 221 THR A CA 1
ATOM 1748 C C . THR A 1 221 ? 0.573 -22.969 0.75 1 94.12 221 THR A C 1
ATOM 1750 O O . THR A 1 221 ? 1.633 -22.422 1.043 1 94.12 221 THR A O 1
ATOM 1753 N N . ILE A 1 222 ? -0.6 -22.391 0.725 1 95.12 222 ILE A N 1
ATOM 1754 C CA . ILE A 1 222 ? -0.708 -21 1.173 1 95.12 222 ILE A CA 1
ATOM 1755 C C . ILE A 1 222 ? -1.281 -20.953 2.588 1 95.12 222 ILE A C 1
ATOM 1757 O O . ILE A 1 222 ? -2.207 -21.703 2.912 1 95.12 222 ILE A O 1
ATOM 1761 N N . GLU A 1 223 ? -0.643 -20.188 3.469 1 93.62 223 GLU A N 1
ATOM 1762 C CA . GLU A 1 223 ? -1.082 -19.969 4.844 1 93.62 223 GLU A CA 1
ATOM 1763 C C . GLU A 1 223 ? -1.278 -18.484 5.129 1 93.62 223 GLU A C 1
ATOM 1765 O O . GLU A 1 223 ? -0.452 -17.656 4.734 1 93.62 223 GLU A O 1
ATOM 1770 N N . CYS A 1 224 ? -2.346 -18.156 5.738 1 93.44 224 CYS A N 1
ATOM 1771 C CA . CYS A 1 224 ? -2.648 -16.812 6.211 1 93.44 224 CYS A CA 1
ATOM 1772 C C . CYS A 1 224 ? -3.287 -16.859 7.594 1 93.44 224 CYS A C 1
ATOM 1774 O O . CYS A 1 224 ? -4.512 -16.766 7.723 1 93.44 224 CYS A O 1
ATOM 1776 N N . PRO A 1 225 ? -2.514 -16.859 8.633 1 88.62 225 PRO A N 1
ATOM 1777 C CA . PRO A 1 225 ? -3.021 -17.062 9.992 1 88.62 225 PRO A CA 1
ATOM 1778 C C . PRO A 1 225 ? -4.027 -15.984 10.406 1 88.62 225 PRO A C 1
ATOM 1780 O O . PRO A 1 225 ? -4.934 -16.25 11.195 1 88.62 225 PRO A O 1
ATOM 1783 N N . SER A 1 226 ? -3.854 -14.852 9.898 1 85.81 226 SER A N 1
ATOM 1784 C CA . SER A 1 226 ? -4.715 -13.742 10.289 1 85.81 226 SER A CA 1
ATOM 1785 C C . SER A 1 226 ? -6.145 -13.945 9.797 1 85.81 226 SER A C 1
ATOM 1787 O O . SER A 1 226 ? -7.066 -13.273 10.258 1 85.81 226 SER A O 1
ATOM 1789 N N . LEU A 1 227 ? -6.391 -14.742 8.797 1 83.25 227 LEU A N 1
ATOM 1790 C CA . LEU A 1 227 ? -7.73 -15.023 8.297 1 83.25 227 LEU A CA 1
ATOM 1791 C C . LEU A 1 227 ? -8.5 -15.914 9.273 1 83.25 227 LEU A C 1
ATOM 1793 O O . LEU A 1 227 ? -9.734 -15.945 9.25 1 83.25 227 LEU A O 1
ATOM 1797 N N . LEU A 1 228 ? -7.918 -16.703 10 1 65.44 228 LEU A N 1
ATOM 1798 C CA . LEU A 1 228 ? -8.578 -17.578 10.945 1 65.44 228 LEU A CA 1
ATOM 1799 C C . LEU A 1 228 ? -9.367 -16.781 11.984 1 65.44 228 LEU A C 1
ATOM 1801 O O . LEU A 1 228 ? -10.406 -17.234 12.461 1 65.44 228 LEU A O 1
ATOM 1805 N N . GLY A 1 229 ? -9.008 -15.555 12.266 1 59.47 229 GLY A N 1
ATOM 1806 C CA . GLY A 1 229 ? -9.711 -14.719 13.219 1 59.47 229 GLY A CA 1
ATOM 1807 C C . GLY A 1 229 ? -10.656 -13.727 12.562 1 59.47 229 GLY A C 1
ATOM 1808 O O . GLY A 1 229 ? -11.18 -12.828 13.219 1 59.47 229 GLY A O 1
ATOM 1809 N N . PHE A 1 230 ? -10.852 -13.945 11.297 1 61.91 230 PHE A N 1
ATOM 1810 C CA . PHE A 1 230 ? -11.602 -12.969 10.523 1 61.91 230 PHE A CA 1
ATOM 1811 C C . PHE A 1 230 ? -13.094 -13.086 10.812 1 61.91 230 PHE A C 1
ATOM 1813 O O . PHE A 1 230 ? -13.688 -14.148 10.633 1 61.91 230 PHE A O 1
ATOM 1820 N N . ARG A 1 231 ? -13.648 -12.242 11.719 1 54.19 231 ARG A N 1
ATOM 1821 C CA . ARG A 1 231 ? -15.055 -12.258 12.109 1 54.19 231 ARG A CA 1
ATOM 1822 C C . ARG A 1 231 ? -15.805 -11.07 11.516 1 54.19 231 ARG A C 1
ATOM 1824 O O . ARG A 1 231 ? -17.016 -10.961 11.664 1 54.19 231 ARG A O 1
ATOM 1831 N N . GLY A 1 232 ? -15.25 -10.227 10.578 1 49.97 232 GLY A N 1
ATOM 1832 C CA . GLY A 1 232 ? -15.891 -8.938 10.367 1 49.97 232 GLY A CA 1
ATOM 1833 C C . GLY A 1 232 ? -16.906 -8.961 9.234 1 49.97 232 GLY A C 1
ATOM 1834 O O . GLY A 1 232 ? -16.891 -9.859 8.391 1 49.97 232 GLY A O 1
ATOM 1835 N N . GLU A 1 233 ? -18.188 -8.227 9.469 1 51.56 233 GLU A N 1
ATOM 1836 C CA . GLU A 1 233 ? -19.203 -7.961 8.461 1 51.56 233 GLU A CA 1
ATOM 1837 C C . GLU A 1 233 ? -19.094 -6.535 7.926 1 51.56 233 GLU A C 1
ATOM 1839 O O . GLU A 1 233 ? -18.75 -5.617 8.672 1 51.56 233 GLU A O 1
ATOM 1844 N N . ILE A 1 234 ? -18.766 -6.344 6.555 1 47.09 234 ILE A N 1
ATOM 1845 C CA . ILE A 1 234 ? -18.938 -5.008 5.996 1 47.09 234 ILE A CA 1
ATOM 1846 C C . ILE A 1 234 ? -20.234 -4.957 5.191 1 47.09 234 ILE A C 1
ATOM 1848 O O . ILE A 1 234 ? -20.625 -5.949 4.566 1 47.09 234 ILE A O 1
ATOM 1852 N N . MET B 1 1 ? -19.5 9.281 23.219 1 27.11 1 MET B N 1
ATOM 1853 C CA . MET B 1 1 ? -18.531 10.352 23.469 1 27.11 1 MET B CA 1
ATOM 1854 C C . MET B 1 1 ? -18.328 11.195 22.219 1 27.11 1 MET B C 1
ATOM 1856 O O . MET B 1 1 ? -18.188 10.656 21.109 1 27.11 1 MET B O 1
ATOM 1860 N N . ASP B 1 2 ? -18.812 12.312 22.094 1 34.91 2 ASP B N 1
ATOM 1861 C CA . ASP B 1 2 ? -18.734 13.406 21.125 1 34.91 2 ASP B CA 1
ATOM 1862 C C . ASP B 1 2 ? -17.297 13.586 20.625 1 34.91 2 ASP B C 1
ATOM 1864 O O . ASP B 1 2 ? -16.469 14.164 21.312 1 34.91 2 ASP B O 1
ATOM 1868 N N . THR B 1 3 ? -16.594 12.75 20.078 1 41.84 3 THR B N 1
ATOM 1869 C CA . THR B 1 3 ? -15.148 12.758 19.906 1 41.84 3 THR B CA 1
ATOM 1870 C C . THR B 1 3 ? -14.719 13.938 19.031 1 41.84 3 THR B C 1
ATOM 1872 O O . THR B 1 3 ? -14.484 13.789 17.828 1 41.84 3 THR B O 1
ATOM 1875 N N . ALA B 1 4 ? -15.469 15.023 19.203 1 47.09 4 ALA B N 1
ATOM 1876 C CA . ALA B 1 4 ? -14.867 16.234 18.656 1 47.09 4 ALA B CA 1
ATOM 1877 C C . ALA B 1 4 ? -13.367 16.281 18.922 1 47.09 4 ALA B C 1
ATOM 1879 O O . ALA B 1 4 ? -12.93 16.156 20.062 1 47.09 4 ALA B O 1
ATOM 1880 N N . HIS B 1 5 ? -12.602 15.914 17.984 1 57.72 5 HIS B N 1
ATOM 1881 C CA . HIS B 1 5 ? -11.156 15.945 18.156 1 57.72 5 HIS B CA 1
ATOM 1882 C C . HIS B 1 5 ? -10.695 17.312 18.641 1 57.72 5 HIS B C 1
ATOM 1884 O O . HIS B 1 5 ? -10.742 18.297 17.891 1 57.72 5 HIS B O 1
ATOM 1890 N N . LEU B 1 6 ? -10.914 17.594 19.984 1 58.91 6 LEU B N 1
ATOM 1891 C CA . LEU B 1 6 ? -10.43 18.844 20.578 1 58.91 6 LEU B CA 1
ATOM 1892 C C . LEU B 1 6 ? -8.906 18.891 20.578 1 58.91 6 LEU B C 1
ATOM 1894 O O . LEU B 1 6 ? -8.258 17.859 20.75 1 58.91 6 LEU B O 1
ATOM 1898 N N . GLN B 1 7 ? -8.461 20.141 20.25 1 71.5 7 GLN B N 1
ATOM 1899 C CA . GLN B 1 7 ? -7.02 20.344 20.328 1 71.5 7 GLN B CA 1
ATOM 1900 C C . GLN B 1 7 ? -6.508 20.109 21.75 1 71.5 7 GLN B C 1
ATOM 1902 O O . GLN B 1 7 ? -7.059 20.641 22.703 1 71.5 7 GLN B O 1
ATOM 1907 N N . LYS B 1 8 ? -5.586 19.172 21.875 1 71.88 8 LYS B N 1
ATOM 1908 C CA . LYS B 1 8 ? -4.934 18.969 23.172 1 71.88 8 LYS B CA 1
ATOM 1909 C C . LYS B 1 8 ? -3.855 20.016 23.406 1 71.88 8 LYS B C 1
ATOM 1911 O O . LYS B 1 8 ? -2.98 20.219 22.578 1 71.88 8 LYS B O 1
ATOM 1916 N N . LYS B 1 9 ? -3.945 20.5 24.547 1 74.94 9 LYS B N 1
ATOM 1917 C CA . LYS B 1 9 ? -3.023 21.578 24.891 1 74.94 9 LYS B CA 1
ATOM 1918 C C . LYS B 1 9 ? -1.625 21.031 25.172 1 74.94 9 LYS B C 1
ATOM 1920 O O . LYS B 1 9 ? -0.642 21.781 25.109 1 74.94 9 LYS B O 1
ATOM 1925 N N . THR B 1 10 ? -1.497 19.766 25.391 1 85.62 10 THR B N 1
ATOM 1926 C CA . THR B 1 10 ? -0.192 19.234 25.766 1 85.62 10 THR B CA 1
ATOM 1927 C C . THR B 1 10 ? 0.558 18.719 24.531 1 85.62 10 THR B C 1
ATOM 1929 O O . THR B 1 10 ? 1.779 18.562 24.578 1 85.62 10 THR B O 1
ATOM 1932 N N . GLY B 1 11 ? -0.092 18.312 23.547 1 93.31 11 GLY B N 1
ATOM 1933 C CA . GLY B 1 11 ? 0.6 18.062 22.297 1 93.31 11 GLY B CA 1
ATOM 1934 C C . GLY B 1 11 ? 0.398 16.656 21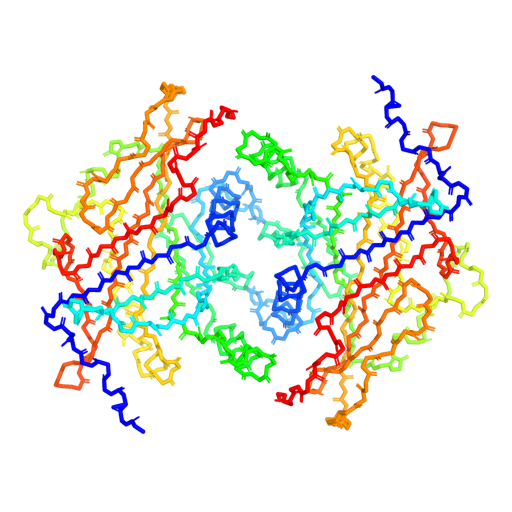.766 1 93.31 11 GLY B C 1
ATOM 1935 O O . GLY B 1 11 ? -0.349 15.875 22.359 1 93.31 11 GLY B O 1
ATOM 1936 N N . TYR B 1 12 ? 0.944 16.422 20.641 1 95.62 12 TYR B N 1
ATOM 1937 C CA . TYR B 1 12 ? 0.763 15.164 19.922 1 95.62 12 TYR B CA 1
ATOM 1938 C C . TYR B 1 12 ? 2.104 14.594 19.484 1 95.62 12 TYR B C 1
ATOM 1940 O O . TYR B 1 12 ? 3.021 15.344 19.125 1 95.62 12 TYR B O 1
ATOM 1948 N N . VAL B 1 13 ? 2.227 13.297 19.609 1 96.19 13 VAL B N 1
ATOM 1949 C CA . VAL B 1 13 ? 3.324 12.57 18.984 1 96.19 13 VAL B CA 1
ATOM 1950 C C . VAL B 1 13 ? 2.787 11.688 17.859 1 96.19 13 VAL B C 1
ATOM 1952 O O . VAL B 1 13 ? 1.834 10.93 18.062 1 96.19 13 VAL B O 1
ATOM 1955 N N . VAL B 1 14 ? 3.277 11.867 16.703 1 97.5 14 VAL B N 1
ATOM 1956 C CA . VAL B 1 14 ? 2.963 10.992 15.586 1 97.5 14 VAL B CA 1
ATOM 1957 C C . VAL B 1 14 ? 4.129 10.039 15.328 1 97.5 14 VAL B C 1
ATOM 1959 O O . VAL B 1 14 ? 5.234 10.477 14.992 1 97.5 14 VAL B O 1
ATOM 1962 N N . ARG B 1 15 ? 3.875 8.805 15.516 1 97.06 15 ARG B N 1
ATOM 1963 C CA . ARG B 1 15 ? 4.93 7.805 15.383 1 97.06 15 ARG B CA 1
ATOM 1964 C C . ARG B 1 15 ? 4.613 6.824 14.25 1 97.06 15 ARG B C 1
ATOM 1966 O O . ARG B 1 15 ? 3.514 6.273 14.195 1 97.06 15 ARG B O 1
ATOM 1973 N N . LEU B 1 16 ? 5.621 6.562 13.391 1 97.19 16 LEU B N 1
ATOM 1974 C CA . LEU B 1 16 ? 5.441 5.684 12.242 1 97.19 16 LEU B CA 1
ATOM 1975 C C . LEU B 1 16 ? 6.047 4.309 12.508 1 97.19 16 LEU B C 1
ATOM 1977 O O . LEU B 1 16 ? 7.164 4.203 13.016 1 97.19 16 LEU B O 1
ATOM 1981 N N . SER B 1 17 ? 5.273 3.316 12.156 1 97.5 17 SER B N 1
ATOM 1982 C CA . SER B 1 17 ? 5.859 1.982 12.078 1 97.5 17 SER B CA 1
ATOM 1983 C C . SER B 1 17 ? 6.801 1.862 10.883 1 97.5 17 SER B C 1
ATOM 1985 O O . SER B 1 17 ? 6.73 2.662 9.945 1 97.5 17 SER B O 1
ATOM 1987 N N . GLU B 1 18 ? 7.633 0.893 10.914 1 95.44 18 GLU B N 1
ATOM 1988 C CA . GLU B 1 18 ? 8.516 0.625 9.773 1 95.44 18 GLU B CA 1
ATOM 1989 C C . GLU B 1 18 ? 7.711 0.298 8.523 1 95.44 18 GLU B C 1
ATOM 1991 O O . GLU B 1 18 ? 8.047 0.75 7.426 1 95.44 18 GLU B O 1
ATOM 1996 N N . HIS B 1 19 ? 6.605 -0.441 8.648 1 97.12 19 HIS B N 1
ATOM 1997 C CA . HIS B 1 19 ? 5.754 -0.809 7.523 1 97.12 19 HIS B CA 1
ATOM 1998 C C . HIS B 1 19 ? 5.141 0.425 6.867 1 97.12 19 HIS B C 1
ATOM 2000 O O . HIS B 1 19 ? 5.094 0.523 5.641 1 97.12 19 HIS B O 1
ATOM 2006 N N . ALA B 1 20 ? 4.676 1.274 7.711 1 98.12 20 ALA B N 1
ATOM 2007 C CA . ALA B 1 20 ? 4.105 2.51 7.18 1 98.12 20 ALA B CA 1
ATOM 2008 C C . ALA B 1 20 ? 5.156 3.318 6.426 1 98.12 20 ALA B C 1
ATOM 2010 O O . ALA B 1 20 ? 4.895 3.83 5.336 1 98.12 20 ALA B O 1
ATOM 2011 N N . LEU B 1 21 ? 6.344 3.389 7.027 1 97.06 21 LEU B N 1
ATOM 2012 C CA . LEU B 1 21 ? 7.43 4.125 6.387 1 97.06 21 LEU B CA 1
ATOM 2013 C C . LEU B 1 21 ? 7.754 3.535 5.02 1 97.06 21 LEU B C 1
ATOM 2015 O O . LEU B 1 21 ? 7.895 4.27 4.039 1 97.06 21 LEU B O 1
ATOM 2019 N N . ILE B 1 22 ? 7.844 2.262 4.926 1 97.38 22 ILE B N 1
ATOM 2020 C CA . ILE B 1 22 ? 8.18 1.573 3.686 1 97.38 22 ILE B CA 1
ATOM 2021 C C . ILE B 1 22 ? 7.141 1.905 2.615 1 97.38 22 ILE B C 1
ATOM 2023 O O . ILE B 1 22 ? 7.492 2.244 1.482 1 97.38 22 ILE B O 1
ATOM 2027 N N . THR B 1 23 ? 5.891 1.859 2.975 1 98.5 23 THR B N 1
ATOM 2028 C CA . THR B 1 23 ? 4.824 2.154 2.023 1 98.5 23 THR B CA 1
ATOM 2029 C C . THR B 1 23 ? 4.922 3.596 1.531 1 98.5 23 THR B C 1
ATOM 2031 O O . THR B 1 23 ? 4.805 3.857 0.333 1 98.5 23 THR B O 1
ATOM 2034 N N . LEU B 1 24 ? 5.152 4.516 2.447 1 98.5 24 LEU B N 1
ATOM 2035 C CA . LEU B 1 24 ? 5.273 5.922 2.078 1 98.5 24 LEU B CA 1
ATOM 2036 C C . LEU B 1 24 ? 6.402 6.125 1.074 1 98.5 24 LEU B C 1
ATOM 2038 O O . LEU B 1 24 ? 6.234 6.832 0.079 1 98.5 24 LEU B O 1
ATOM 2042 N N . ILE B 1 25 ? 7.469 5.453 1.32 1 97.06 25 ILE B N 1
ATOM 2043 C CA . ILE B 1 25 ? 8.656 5.621 0.493 1 97.06 25 ILE B CA 1
ATOM 2044 C C . ILE B 1 25 ? 8.445 4.953 -0.863 1 97.06 25 ILE B C 1
ATOM 2046 O O . ILE B 1 25 ? 8.664 5.57 -1.907 1 97.06 25 ILE B O 1
ATOM 2050 N N . LEU B 1 26 ? 7.98 3.734 -0.896 1 98.62 26 LEU B N 1
ATOM 2051 C CA . LEU B 1 26 ? 7.84 2.986 -2.141 1 98.62 26 LEU B CA 1
ATOM 2052 C C . LEU B 1 26 ? 6.844 3.666 -3.074 1 98.62 26 LEU B C 1
ATOM 2054 O O . LEU B 1 26 ? 7.145 3.904 -4.246 1 98.62 26 LEU B O 1
ATOM 2058 N N . ASN B 1 27 ? 5.688 3.98 -2.555 1 98.81 27 ASN B N 1
ATOM 2059 C CA . ASN B 1 27 ? 4.664 4.555 -3.424 1 98.81 27 ASN B CA 1
ATOM 2060 C C . ASN B 1 27 ? 4.953 6.02 -3.736 1 98.81 27 ASN B C 1
ATOM 2062 O O . ASN B 1 27 ? 4.637 6.5 -4.824 1 98.81 27 ASN B O 1
ATOM 2066 N N . GLY B 1 28 ? 5.57 6.746 -2.775 1 98.62 28 GLY B N 1
ATOM 2067 C CA . GLY B 1 28 ? 6.004 8.102 -3.082 1 98.62 28 GLY B CA 1
ATOM 2068 C C . GLY B 1 28 ? 7.027 8.156 -4.199 1 98.62 28 GLY B C 1
ATOM 2069 O O . GLY B 1 28 ? 6.883 8.945 -5.141 1 98.62 28 GLY B O 1
ATOM 2070 N N . LEU B 1 29 ? 7.992 7.32 -4.105 1 97.94 29 LEU B N 1
ATOM 2071 C CA . LEU B 1 29 ? 9.055 7.336 -5.105 1 97.94 29 LEU B CA 1
ATOM 2072 C C . LEU B 1 29 ? 8.562 6.762 -6.43 1 97.94 29 LEU B C 1
ATOM 2074 O O . LEU B 1 29 ? 9.016 7.18 -7.5 1 97.94 29 LEU B O 1
ATOM 2078 N N . GLU B 1 30 ? 7.645 5.797 -6.387 1 98.5 30 GLU B N 1
ATOM 2079 C CA . GLU B 1 30 ? 7.039 5.332 -7.629 1 98.5 30 GLU B CA 1
ATOM 2080 C C . GLU B 1 30 ? 6.348 6.473 -8.367 1 98.5 30 GLU B C 1
ATOM 2082 O O . GLU B 1 30 ? 6.59 6.684 -9.562 1 98.5 30 GLU B O 1
ATOM 2087 N N . ALA B 1 31 ? 5.52 7.191 -7.652 1 98.44 31 ALA B N 1
ATOM 2088 C CA . ALA B 1 31 ? 4.801 8.305 -8.273 1 98.44 31 ALA B CA 1
ATOM 2089 C C . ALA B 1 31 ? 5.773 9.367 -8.781 1 98.44 31 ALA B C 1
ATOM 2091 O O . ALA B 1 31 ? 5.559 9.961 -9.844 1 98.44 31 ALA B O 1
ATOM 2092 N N . TYR B 1 32 ? 6.797 9.531 -8.062 1 98.25 32 TYR B N 1
ATOM 2093 C CA . TYR B 1 32 ? 7.785 10.555 -8.375 1 98.25 32 TYR B CA 1
ATOM 2094 C C . TYR B 1 32 ? 8.602 10.172 -9.609 1 98.25 32 TYR B C 1
ATOM 2096 O O . TYR B 1 32 ? 8.969 11.031 -10.414 1 98.25 32 TYR B O 1
ATOM 2104 N N . SER B 1 33 ? 8.867 8.828 -9.805 1 97.25 33 SER B N 1
ATOM 2105 C CA . SER B 1 33 ? 9.961 8.461 -10.703 1 97.25 33 SER B CA 1
ATOM 2106 C C . SER B 1 33 ? 9.445 7.645 -11.883 1 97.25 33 SER B C 1
ATOM 2108 O O . SER B 1 33 ? 10.148 7.48 -12.883 1 97.25 33 SER B O 1
ATOM 2110 N N . VAL B 1 34 ? 8.258 7.086 -11.734 1 97.88 34 VAL B N 1
ATOM 2111 C CA . VAL B 1 34 ? 7.781 6.141 -12.742 1 97.88 34 VAL B CA 1
ATOM 2112 C C . VAL B 1 34 ? 6.629 6.766 -13.531 1 97.88 34 VAL B C 1
ATOM 2114 O O . VAL B 1 34 ? 5.742 7.398 -12.945 1 97.88 34 VAL B O 1
ATOM 2117 N N . GLU B 1 35 ? 6.629 6.578 -14.805 1 95.62 35 GLU B N 1
ATOM 2118 C CA . GLU B 1 35 ? 5.555 7.066 -15.664 1 95.62 35 GLU B CA 1
ATOM 2119 C C . GLU B 1 35 ? 4.238 6.359 -15.359 1 95.62 35 GLU B C 1
ATOM 2121 O O . GLU B 1 35 ? 4.211 5.145 -15.164 1 95.62 35 GLU B O 1
ATOM 2126 N N . HIS B 1 36 ? 3.164 7.211 -15.227 1 94.06 36 HIS B N 1
ATOM 2127 C CA . HIS B 1 36 ? 1.811 6.711 -15.023 1 94.06 36 HIS B CA 1
ATOM 2128 C C . HIS B 1 36 ? 0.939 6.957 -16.25 1 94.06 36 HIS B C 1
ATOM 2130 O O . HIS B 1 36 ? 0.564 8.102 -16.531 1 94.06 36 HIS B O 1
ATOM 2136 N N . GLU B 1 37 ? 0.458 5.926 -16.906 1 82.69 37 GLU B N 1
ATOM 2137 C CA . GLU B 1 37 ? -0.441 6.02 -18.062 1 82.69 37 GLU B CA 1
ATOM 2138 C C . GLU B 1 37 ? -0.088 7.215 -18.938 1 82.69 37 GLU B C 1
ATOM 2140 O O . GLU B 1 37 ? -0.945 8.047 -19.234 1 82.69 37 GLU B O 1
ATOM 2145 N N . ARG B 1 38 ? 1.065 7.316 -19.266 1 79.12 38 ARG B N 1
ATOM 2146 C CA . ARG B 1 38 ? 1.542 8.305 -20.219 1 79.12 38 ARG B CA 1
ATOM 2147 C C . ARG B 1 38 ? 1.756 9.664 -19.547 1 79.12 38 ARG B C 1
ATOM 2149 O O . ARG B 1 38 ? 1.926 10.672 -20.234 1 79.12 38 ARG B O 1
ATOM 2156 N N . LYS B 1 39 ? 1.444 9.734 -18.312 1 83.62 39 LYS B N 1
ATOM 2157 C CA . LYS B 1 39 ? 1.819 10.945 -17.578 1 83.62 39 LYS B CA 1
ATOM 2158 C C . LYS B 1 39 ? 3.297 10.914 -17.188 1 83.62 39 LYS B C 1
ATOM 2160 O O . LYS B 1 39 ? 3.805 9.891 -16.734 1 83.62 39 LYS B O 1
ATOM 2165 N N . THR B 1 40 ? 3.832 12.055 -17.375 1 85.88 40 THR B N 1
ATOM 2166 C CA . THR B 1 40 ? 5.246 12.188 -17.031 1 85.88 40 THR B CA 1
ATOM 2167 C C . THR B 1 40 ? 5.449 12.055 -15.531 1 85.88 40 THR B C 1
ATOM 2169 O O . THR B 1 40 ? 4.566 12.406 -14.75 1 85.88 40 THR B O 1
ATOM 2172 N N . PRO B 1 41 ? 6.609 11.602 -15.148 1 91.62 41 PRO B N 1
ATOM 2173 C CA . PRO B 1 41 ? 6.926 11.414 -13.734 1 91.62 41 PRO B CA 1
ATOM 2174 C C . PRO B 1 41 ? 6.836 12.703 -12.93 1 91.62 41 PRO B C 1
ATOM 2176 O O . PRO B 1 41 ? 6.602 13.773 -13.492 1 91.62 41 PRO B O 1
ATOM 2179 N N . HIS B 1 42 ? 6.949 12.547 -11.672 1 96 42 HIS B N 1
ATOM 2180 C CA . HIS B 1 42 ? 6.855 13.617 -10.688 1 96 42 HIS B CA 1
ATOM 2181 C C . HIS B 1 42 ? 5.398 13.922 -10.344 1 96 42 HIS B C 1
ATOM 2183 O O . HIS B 1 42 ? 4.98 15.086 -10.391 1 96 42 HIS B O 1
ATOM 2189 N N . LEU B 1 43 ? 4.766 12.867 -10.109 1 98 43 LEU B N 1
ATOM 2190 C CA . LEU B 1 43 ? 3.371 12.992 -9.688 1 98 43 LEU B CA 1
ATOM 2191 C C . LEU B 1 43 ? 3.25 12.93 -8.172 1 98 43 LEU B C 1
ATOM 2193 O O . LEU B 1 43 ? 4.066 12.289 -7.504 1 98 43 LEU B O 1
ATOM 2197 N N . GLU B 1 44 ? 2.244 13.625 -7.688 1 98.38 44 GLU B N 1
ATOM 2198 C CA . GLU B 1 44 ? 1.869 13.43 -6.293 1 98.38 44 GLU B CA 1
ATOM 2199 C C . GLU B 1 44 ? 0.969 12.211 -6.125 1 98.38 44 GLU B C 1
ATOM 2201 O O . GLU B 1 44 ? 0.323 11.773 -7.082 1 98.38 44 GLU B O 1
ATOM 2206 N N . THR B 1 45 ? 1.007 11.625 -5.016 1 98.56 45 THR B N 1
ATOM 2207 C CA . THR B 1 45 ? 0.104 10.531 -4.672 1 98.56 45 THR B CA 1
ATOM 2208 C C . THR B 1 45 ? -0.419 10.688 -3.248 1 98.56 45 THR B C 1
ATOM 2210 O O . THR B 1 45 ? -0.06 11.641 -2.549 1 98.56 45 THR B O 1
ATOM 2213 N N . CYS B 1 46 ? -1.377 9.859 -2.85 1 98.81 46 CYS B N 1
ATOM 2214 C CA . CYS B 1 46 ? -1.976 9.945 -1.521 1 98.81 46 CYS B CA 1
ATOM 2215 C C . CYS B 1 46 ? -2.533 8.602 -1.082 1 98.81 46 CYS B C 1
ATOM 2217 O O . CYS B 1 46 ? -2.533 7.641 -1.856 1 98.81 46 CYS B O 1
ATOM 2219 N N . GLY B 1 47 ? -2.895 8.516 0.143 1 98.81 47 GLY B N 1
ATOM 2220 C CA . GLY B 1 47 ? -3.469 7.312 0.718 1 98.81 47 GLY B CA 1
ATOM 2221 C C . GLY B 1 47 ? -3.973 7.508 2.135 1 98.81 47 GLY B C 1
ATOM 2222 O O . GLY B 1 47 ? -4.047 8.641 2.623 1 98.81 47 GLY B O 1
ATOM 2223 N N . ALA B 1 48 ? -4.316 6.375 2.748 1 98.81 48 ALA B N 1
ATOM 2224 C CA . ALA B 1 48 ? -4.926 6.395 4.078 1 98.81 48 ALA B CA 1
ATOM 2225 C C . ALA B 1 48 ? -3.934 5.93 5.141 1 98.81 48 ALA B C 1
ATOM 2227 O O . ALA B 1 48 ? -3.021 5.152 4.852 1 98.81 48 ALA B O 1
ATOM 2228 N N . LEU B 1 49 ? -4.117 6.422 6.312 1 98.88 49 LEU B N 1
ATOM 2229 C CA . LEU B 1 49 ? -3.336 6.031 7.48 1 98.88 49 LEU B CA 1
ATOM 2230 C C . LEU B 1 49 ? -4.211 5.316 8.508 1 98.88 49 LEU B C 1
ATOM 2232 O O . LEU B 1 49 ? -5.293 5.797 8.844 1 98.88 49 LEU B O 1
ATOM 2236 N N . PHE B 1 50 ? -3.754 4.211 9 1 98.88 50 PHE B N 1
ATOM 2237 C CA . PHE B 1 50 ? -4.461 3.449 10.023 1 98.88 50 PHE B CA 1
ATOM 2238 C C . PHE B 1 50 ? -3.549 3.16 11.203 1 98.88 50 PHE B C 1
ATOM 2240 O O . PHE B 1 50 ? -2.355 2.906 11.031 1 98.88 50 PHE B O 1
ATOM 2247 N N . GLY B 1 51 ? -4.047 3.193 12.32 1 98.69 51 GLY B N 1
ATOM 2248 C CA . GLY B 1 51 ? -3.328 2.953 13.562 1 98.69 51 GLY B CA 1
ATOM 2249 C C . GLY B 1 51 ? -4.188 3.152 14.797 1 98.69 51 GLY B C 1
ATOM 2250 O O . GLY B 1 51 ? -5.355 2.76 14.812 1 98.69 51 GLY B O 1
ATOM 2251 N N . TYR B 1 52 ? -3.564 3.648 15.828 1 98.44 52 TYR B N 1
ATOM 2252 C CA . TYR B 1 52 ? -4.281 3.832 17.094 1 98.44 52 TYR B CA 1
ATOM 2253 C C . TYR B 1 52 ? -3.695 4.988 17.891 1 98.44 52 TYR B C 1
ATOM 2255 O O . TYR B 1 52 ? -2.625 5.504 17.547 1 98.44 52 TYR B O 1
ATOM 2263 N N . GLN B 1 53 ? -4.445 5.43 18.828 1 97.12 53 GLN B N 1
ATOM 2264 C CA . GLN B 1 53 ? -3.996 6.508 19.703 1 97.12 53 GLN B CA 1
ATOM 2265 C C . GLN B 1 53 ? -3.77 5.996 21.125 1 97.12 53 GLN B C 1
ATOM 2267 O O . GLN B 1 53 ? -4.484 5.105 21.594 1 97.12 53 GLN B O 1
ATOM 2272 N N . VAL B 1 54 ? -2.729 6.5 21.766 1 97 54 VAL B N 1
ATOM 2273 C CA . VAL B 1 54 ? -2.375 6.16 23.141 1 97 54 VAL B CA 1
ATOM 2274 C C . VAL B 1 54 ? -2.117 7.438 23.938 1 97 54 VAL B C 1
ATOM 2276 O O . VAL B 1 54 ? -1.318 8.281 23.516 1 97 54 VAL B O 1
ATOM 2279 N N . PRO B 1 55 ? -2.842 7.566 25.047 1 95.81 55 PRO B N 1
ATOM 2280 C CA . PRO B 1 55 ? -2.43 8.656 25.938 1 95.81 55 PRO B CA 1
ATOM 2281 C C . PRO B 1 55 ? -1.064 8.414 26.578 1 95.81 55 PRO B C 1
ATOM 2283 O O . PRO B 1 55 ? -0.816 7.328 27.109 1 95.81 55 PRO B O 1
ATOM 2286 N N . LEU B 1 56 ? -0.289 9.359 26.562 1 95.38 56 LEU B N 1
ATOM 2287 C CA . LEU B 1 56 ? 1.035 9.25 27.172 1 95.38 56 LEU B CA 1
ATOM 2288 C C . LEU B 1 56 ? 1.027 9.773 28.594 1 95.38 56 LEU B C 1
ATOM 2290 O O . LEU B 1 56 ? 0.105 10.492 29 1 95.38 56 LEU B O 1
ATOM 2294 N N . LYS B 1 57 ? 2.062 9.406 29.359 1 94.69 57 LYS B N 1
ATOM 2295 C CA . LYS B 1 57 ? 2.176 9.789 30.766 1 94.69 57 LYS B CA 1
ATOM 2296 C C . LYS B 1 57 ? 2.281 11.305 30.906 1 94.69 57 LYS B C 1
ATOM 2298 O O . LYS B 1 57 ? 1.824 11.867 31.906 1 94.69 57 LYS B O 1
ATOM 2303 N N . ASP B 1 58 ? 2.84 11.969 29.969 1 93.44 58 ASP B N 1
ATOM 2304 C CA . ASP B 1 58 ? 3.01 13.422 30.047 1 93.44 58 ASP B CA 1
ATOM 2305 C C . ASP B 1 58 ? 1.789 14.148 29.5 1 93.44 58 ASP B C 1
ATOM 2307 O O . ASP B 1 58 ? 1.856 15.336 29.188 1 93.44 58 ASP B O 1
ATOM 2311 N N . ASN B 1 59 ? 0.694 13.445 29.219 1 92.19 59 ASN B N 1
ATOM 2312 C CA . ASN B 1 59 ? -0.618 13.945 28.812 1 92.19 59 ASN B CA 1
ATOM 2313 C C . ASN B 1 59 ? -0.673 14.258 27.328 1 92.19 59 ASN B C 1
ATOM 2315 O O . ASN B 1 59 ? -1.677 14.781 26.828 1 92.19 59 ASN B O 1
ATOM 2319 N N . ARG B 1 60 ? 0.35 13.953 26.641 1 94.88 60 ARG B N 1
ATOM 2320 C CA . ARG B 1 60 ? 0.267 14.023 25.188 1 94.88 60 ARG B CA 1
ATOM 2321 C C . ARG B 1 60 ? -0.472 12.82 24.625 1 94.88 60 ARG B C 1
ATOM 2323 O O . ARG B 1 60 ? -0.681 11.828 25.328 1 94.88 60 ARG B O 1
ATOM 2330 N N . ILE B 1 61 ? -0.921 12.977 23.406 1 96.56 61 ILE B N 1
ATOM 2331 C CA . ILE B 1 61 ? -1.532 11.859 22.703 1 96.56 61 ILE B CA 1
ATOM 2332 C C . ILE B 1 61 ? -0.573 11.328 21.641 1 96.56 61 ILE B C 1
ATOM 2334 O O . ILE B 1 61 ? -0.04 12.094 20.844 1 96.56 61 ILE B O 1
ATOM 2338 N N . LEU B 1 62 ? -0.276 10.062 21.734 1 97.44 62 LEU B N 1
ATOM 2339 C CA . LEU B 1 62 ? 0.496 9.391 20.688 1 97.44 62 LEU B CA 1
ATOM 2340 C C . LEU B 1 62 ? -0.424 8.789 19.641 1 97.44 62 LEU B C 1
ATOM 2342 O O . LEU B 1 62 ? -1.321 8.008 19.969 1 97.44 62 LEU B O 1
ATOM 2346 N N . TYR B 1 63 ? -0.262 9.219 18.438 1 97.88 63 TYR B N 1
ATOM 2347 C CA . TYR B 1 63 ? -0.843 8.523 17.297 1 97.88 63 TYR B CA 1
ATOM 2348 C C . TYR B 1 63 ? 0.17 7.578 16.672 1 97.88 63 TYR B C 1
ATOM 2350 O O . TYR B 1 63 ? 1.125 8.023 16.031 1 97.88 63 TYR B O 1
ATOM 2358 N N . GLN B 1 64 ? -0.026 6.355 16.891 1 98.56 64 GLN B N 1
ATOM 2359 C CA . GLN B 1 64 ? 0.802 5.32 16.281 1 98.56 64 GLN B CA 1
ATOM 2360 C C . GLN B 1 64 ? 0.263 4.922 14.906 1 98.56 64 GLN B C 1
ATOM 2362 O O . GLN B 1 64 ? -0.817 4.336 14.805 1 98.56 64 GLN B O 1
ATOM 2367 N N . ILE B 1 65 ? 1.012 5.234 13.844 1 98.62 65 ILE B N 1
ATOM 2368 C CA . ILE B 1 65 ? 0.64 4.828 12.492 1 98.62 65 ILE B CA 1
ATOM 2369 C C . ILE B 1 65 ? 1.229 3.455 12.188 1 98.62 65 ILE B C 1
ATOM 2371 O O . ILE B 1 65 ? 2.447 3.309 12.062 1 98.62 65 ILE B O 1
ATOM 2375 N N . GLU B 1 66 ? 0.368 2.508 11.984 1 98.62 66 GLU B N 1
ATOM 2376 C CA . GLU B 1 66 ? 0.799 1.138 11.727 1 98.62 66 GLU B CA 1
ATOM 2377 C C . GLU B 1 66 ? 0.787 0.832 10.234 1 98.62 66 GLU B C 1
ATOM 2379 O O . GLU B 1 66 ? 1.634 0.084 9.742 1 98.62 66 GLU B O 1
ATOM 2384 N N . ILE B 1 67 ? -0.2 1.417 9.562 1 98.62 67 ILE B N 1
ATOM 2385 C CA . ILE B 1 67 ? -0.409 1.104 8.148 1 98.62 67 ILE B CA 1
ATOM 2386 C C . ILE B 1 67 ? -0.604 2.395 7.359 1 98.62 67 ILE B C 1
ATOM 2388 O O . ILE B 1 67 ? -1.363 3.273 7.77 1 98.62 67 ILE B O 1
ATOM 2392 N N . ALA B 1 68 ? 0.16 2.521 6.324 1 98.88 68 ALA B N 1
ATOM 2393 C CA . ALA B 1 68 ? -0.145 3.436 5.227 1 98.88 68 ALA B CA 1
ATOM 2394 C C . ALA B 1 68 ? -0.562 2.67 3.975 1 98.88 68 ALA B C 1
ATOM 2396 O O . ALA B 1 68 ? 0.065 1.671 3.613 1 98.88 68 ALA B O 1
ATOM 2397 N N . ASN B 1 69 ? -1.657 3.037 3.4 1 98.88 69 ASN B N 1
ATOM 2398 C CA . ASN B 1 69 ? -2.137 2.355 2.203 1 98.88 69 ASN B CA 1
ATOM 2399 C C . ASN B 1 69 ? -2.426 3.342 1.075 1 98.88 69 ASN B C 1
ATOM 2401 O O . ASN B 1 69 ? -3.283 4.215 1.213 1 98.88 69 ASN B O 1
ATOM 2405 N N . VAL B 1 70 ? -1.763 3.203 -0.018 1 98.88 70 VAL B N 1
ATOM 2406 C CA . VAL B 1 70 ? -1.859 4.148 -1.125 1 98.88 70 VAL B CA 1
ATOM 2407 C C . VAL B 1 70 ? -3.172 3.934 -1.874 1 98.88 70 VAL B C 1
ATOM 2409 O O . VAL B 1 70 ? -3.666 2.807 -1.967 1 98.88 70 VAL B O 1
ATOM 2412 N N . ASP B 1 71 ? -3.699 5.039 -2.391 1 98.5 71 ASP B N 1
ATOM 2413 C CA . ASP B 1 71 ? -4.91 4.992 -3.207 1 98.5 71 ASP B CA 1
ATOM 2414 C C . ASP B 1 71 ? -4.566 4.863 -4.691 1 98.5 71 ASP B C 1
ATOM 2416 O O . ASP B 1 71 ? -3.938 5.75 -5.266 1 98.5 71 ASP B O 1
ATOM 2420 N N . THR B 1 72 ? -5.098 3.836 -5.285 1 97.94 72 THR B N 1
ATOM 2421 C CA . THR B 1 72 ? -4.836 3.65 -6.707 1 97.94 72 THR B CA 1
ATOM 2422 C C . THR B 1 72 ? -5.809 4.473 -7.547 1 97.94 72 THR B C 1
ATOM 2424 O O . THR B 1 72 ? -5.555 4.73 -8.727 1 97.94 72 THR B O 1
ATOM 2427 N N . SER B 1 73 ? -6.887 4.941 -6.961 1 97.75 73 SER B N 1
ATOM 2428 C CA . SER B 1 73 ? -7.938 5.637 -7.703 1 97.75 73 SER B CA 1
ATOM 2429 C C . SER B 1 73 ? -7.75 7.148 -7.641 1 97.75 73 SER B C 1
ATOM 2431 O O . SER B 1 73 ? -8.539 7.898 -8.227 1 97.75 73 SER B O 1
ATOM 2433 N N . ALA B 1 74 ? -6.766 7.645 -6.91 1 97.19 74 ALA B N 1
ATOM 2434 C CA . ALA B 1 74 ? -6.535 9.078 -6.781 1 97.19 74 ALA B CA 1
ATOM 2435 C C . ALA B 1 74 ? -6.18 9.703 -8.125 1 97.19 74 ALA B C 1
ATOM 2437 O O . ALA B 1 74 ? -5.527 9.07 -8.961 1 97.19 74 ALA B O 1
ATOM 2438 N N . LYS B 1 75 ? -6.617 10.906 -8.289 1 95.81 75 LYS B N 1
ATOM 2439 C CA . LYS B 1 75 ? -6.176 11.672 -9.453 1 95.81 75 LYS B CA 1
ATOM 2440 C C . LYS B 1 75 ? -4.844 12.367 -9.18 1 95.81 75 LYS B C 1
ATOM 2442 O O . LYS B 1 75 ? -4.754 13.219 -8.289 1 95.81 75 LYS B O 1
ATOM 2447 N N . ARG B 1 76 ? -3.863 12.031 -9.969 1 96.62 76 ARG B N 1
ATOM 2448 C CA . ARG B 1 76 ? -2.5 12.477 -9.695 1 96.62 76 ARG B CA 1
ATOM 2449 C C . ARG B 1 76 ? -2.014 13.445 -10.773 1 96.62 76 ARG B C 1
ATOM 2451 O O . ARG B 1 76 ? -2.254 13.227 -11.961 1 96.62 76 ARG B O 1
ATOM 2458 N N . ASN B 1 77 ? -1.381 14.43 -10.297 1 94.81 77 ASN B N 1
ATOM 2459 C CA . ASN B 1 77 ? -0.694 15.383 -11.164 1 94.81 77 ASN B CA 1
ATOM 2460 C C . ASN B 1 77 ? 0.616 15.859 -10.539 1 94.81 77 ASN B C 1
ATOM 2462 O O . ASN B 1 77 ? 0.956 15.477 -9.422 1 94.81 77 ASN B O 1
ATOM 2466 N N . LYS B 1 78 ? 1.35 16.688 -11.266 1 94.31 78 LYS B N 1
ATOM 2467 C CA . LYS B 1 78 ? 2.66 17.156 -10.828 1 94.31 78 LYS B CA 1
ATOM 2468 C C . LYS B 1 78 ? 2.529 18.172 -9.695 1 94.31 78 LYS B C 1
ATOM 2470 O O . LYS B 1 78 ? 3.488 18.406 -8.961 1 94.31 78 LYS B O 1
ATOM 2475 N N . ARG B 1 79 ? 1.31 18.672 -9.516 1 91.94 79 ARG B N 1
ATOM 2476 C CA . ARG B 1 79 ? 1.185 19.781 -8.578 1 91.94 79 ARG B CA 1
ATOM 2477 C C . ARG B 1 79 ? 0.166 19.469 -7.488 1 91.94 79 ARG B C 1
ATOM 2479 O O . ARG B 1 79 ? 0.062 20.203 -6.5 1 91.94 79 ARG B O 1
ATOM 2486 N N . SER B 1 80 ? -0.516 18.438 -7.816 1 95.06 80 SER B N 1
ATOM 2487 C CA . SER B 1 80 ? -1.579 18.141 -6.863 1 95.06 80 SER B CA 1
ATOM 2488 C C . SER B 1 80 ? -1.996 16.672 -6.945 1 95.06 80 SER B C 1
ATOM 2490 O O . SER B 1 80 ? -1.666 15.977 -7.914 1 95.06 80 SER B O 1
ATOM 2492 N N . VAL B 1 81 ? -2.643 16.266 -5.918 1 97.44 81 VAL B N 1
ATOM 2493 C CA . VAL B 1 81 ? -3.34 14.984 -5.898 1 97.44 81 VAL B CA 1
ATOM 2494 C C . VAL B 1 81 ? -4.727 15.156 -5.285 1 97.44 81 VAL B C 1
ATOM 2496 O O . VAL B 1 81 ? -4.891 15.883 -4.305 1 97.44 81 VAL B O 1
ATOM 2499 N N . THR B 1 82 ? -5.688 14.586 -5.945 1 96.5 82 THR B N 1
ATOM 2500 C CA . THR B 1 82 ? -7.059 14.602 -5.438 1 96.5 82 THR B CA 1
ATOM 2501 C C . THR B 1 82 ? -7.484 13.211 -4.988 1 96.5 82 THR B C 1
ATOM 2503 O O . THR B 1 82 ? -7.668 12.312 -5.816 1 96.5 82 THR B O 1
ATOM 2506 N N . PRO B 1 83 ? -7.625 13.031 -3.678 1 97.06 83 PRO B N 1
ATOM 2507 C CA . PRO B 1 83 ? -8.109 11.742 -3.191 1 97.06 83 PRO B CA 1
ATOM 2508 C C . PRO B 1 83 ? -9.508 11.398 -3.699 1 97.06 83 PRO B C 1
ATOM 2510 O O . PRO B 1 83 ? -10.32 12.305 -3.92 1 97.06 83 PRO B O 1
ATOM 2513 N N . ASN B 1 84 ? -9.742 10.141 -3.961 1 97.12 84 ASN B N 1
ATOM 2514 C CA . ASN B 1 84 ? -11.086 9.633 -4.184 1 97.12 84 ASN B CA 1
ATOM 2515 C C . ASN B 1 84 ? -11.797 9.328 -2.865 1 97.12 84 ASN B C 1
ATOM 2517 O O . ASN B 1 84 ? -11.438 8.383 -2.164 1 97.12 84 ASN B O 1
ATOM 2521 N N . THR B 1 85 ? -12.812 10.078 -2.52 1 97.5 85 THR B N 1
ATOM 2522 C CA . THR B 1 85 ? -13.469 9.961 -1.221 1 97.5 85 THR B CA 1
ATOM 2523 C C . THR B 1 85 ? -14.125 8.594 -1.074 1 97.5 85 THR B C 1
ATOM 2525 O O . THR B 1 85 ? -14.266 8.078 0.039 1 97.5 85 THR B O 1
ATOM 2528 N N . ASN B 1 86 ? -14.5 7.973 -2.197 1 97.38 86 ASN B N 1
ATOM 2529 C CA . ASN B 1 86 ? -15.062 6.629 -2.117 1 97.38 86 ASN B CA 1
ATOM 2530 C C . ASN B 1 86 ? -14.016 5.605 -1.689 1 97.38 86 ASN B C 1
ATOM 2532 O O . ASN B 1 86 ? -14.328 4.637 -1.002 1 97.38 86 ASN B O 1
ATOM 2536 N N . ALA B 1 87 ? -12.797 5.84 -2.084 1 98 87 ALA B N 1
ATOM 2537 C CA . ALA B 1 87 ? -11.711 4.969 -1.638 1 98 87 ALA B CA 1
ATOM 2538 C C . ALA B 1 87 ? -11.461 5.129 -0.141 1 98 87 ALA B C 1
ATOM 2540 O O . ALA B 1 87 ? -11.266 4.141 0.57 1 98 87 ALA B O 1
ATOM 2541 N N . MET B 1 88 ? -11.469 6.348 0.269 1 97.88 88 MET B N 1
ATOM 2542 C CA . MET B 1 88 ? -11.297 6.621 1.692 1 97.88 88 MET B CA 1
ATOM 2543 C C . MET B 1 88 ? -12.367 5.91 2.516 1 97.88 88 MET B C 1
ATOM 2545 O O . MET B 1 88 ? -12.047 5.215 3.484 1 97.88 88 MET B O 1
ATOM 2549 N N . LYS B 1 89 ? -13.609 6.051 2.113 1 98.12 89 LYS B N 1
ATOM 2550 C CA . LYS B 1 89 ? -14.727 5.43 2.822 1 98.12 89 LYS B CA 1
ATOM 2551 C C . LYS B 1 89 ? -14.594 3.91 2.828 1 98.12 89 LYS B C 1
ATOM 2553 O O . LYS B 1 89 ? -14.727 3.273 3.875 1 98.12 89 LYS B O 1
ATOM 2558 N N . LEU B 1 90 ? -14.344 3.41 1.699 1 97.38 90 LEU B N 1
ATOM 2559 C CA . LEU B 1 90 ? -14.234 1.965 1.537 1 97.38 90 LEU B CA 1
ATOM 2560 C C . LEU B 1 90 ? -13.164 1.392 2.459 1 97.38 90 LEU B C 1
ATOM 2562 O O . LEU B 1 90 ? -13.422 0.438 3.199 1 97.38 90 LEU B O 1
ATOM 2566 N N . LYS B 1 91 ? -12.008 1.938 2.408 1 98.06 91 LYS B N 1
ATOM 2567 C CA . LYS B 1 91 ? -10.875 1.422 3.18 1 98.06 91 LYS B CA 1
ATOM 2568 C C . LYS B 1 91 ? -11.125 1.575 4.676 1 98.06 91 LYS B C 1
ATOM 2570 O O . LYS B 1 91 ? -10.828 0.665 5.457 1 98.06 91 LYS B O 1
ATOM 2575 N N . ALA B 1 92 ? -11.656 2.727 5.039 1 97.94 92 ALA B N 1
ATOM 2576 C CA . ALA B 1 92 ? -11.969 2.941 6.449 1 97.94 92 ALA B CA 1
ATOM 2577 C C . ALA B 1 92 ? -13.016 1.946 6.938 1 97.94 92 ALA B C 1
ATOM 2579 O O . ALA B 1 92 ? -12.898 1.398 8.031 1 97.94 92 ALA B O 1
ATOM 2580 N N . ASP B 1 93 ? -13.984 1.667 6.113 1 96.06 93 ASP B N 1
ATOM 2581 C CA . ASP B 1 93 ? -15.047 0.74 6.488 1 96.06 93 ASP B CA 1
ATOM 2582 C C . ASP B 1 93 ? -14.516 -0.688 6.598 1 96.06 93 ASP B C 1
ATOM 2584 O O . ASP B 1 93 ? -14.875 -1.416 7.527 1 96.06 93 ASP B O 1
ATOM 2588 N N . ILE B 1 94 ? -13.727 -1.061 5.703 1 94.81 94 ILE B N 1
ATOM 2589 C CA . ILE B 1 94 ? -13.148 -2.4 5.727 1 94.81 94 ILE B CA 1
ATOM 2590 C C . ILE B 1 94 ? -12.305 -2.58 6.984 1 94.81 94 ILE B C 1
ATOM 2592 O O . ILE B 1 94 ? -12.445 -3.576 7.699 1 94.81 94 ILE B O 1
ATOM 2596 N N . MET B 1 95 ? -11.469 -1.599 7.227 1 95.94 95 MET B N 1
ATOM 2597 C CA . MET B 1 95 ? -10.602 -1.685 8.398 1 95.94 95 MET B CA 1
ATOM 2598 C C . MET B 1 95 ? -11.422 -1.706 9.68 1 95.94 95 MET B C 1
ATOM 2600 O O . MET B 1 95 ? -11.125 -2.473 10.602 1 95.94 95 MET B O 1
ATOM 2604 N N . GLY B 1 96 ? -12.406 -0.875 9.711 1 93.81 96 GLY B N 1
ATOM 2605 C CA . GLY B 1 96 ? -13.273 -0.865 10.875 1 93.81 96 GLY B CA 1
ATOM 2606 C C . GLY B 1 96 ? -13.969 -2.191 11.109 1 93.81 96 GLY B C 1
ATOM 2607 O O . GLY B 1 96 ? -14.164 -2.598 12.258 1 93.81 96 GLY B O 1
ATOM 2608 N N . ALA B 1 97 ? -14.258 -2.9 10.055 1 90.94 97 ALA B N 1
ATOM 2609 C CA . ALA B 1 97 ? -15.031 -4.133 10.156 1 90.94 97 ALA B CA 1
ATOM 2610 C C . ALA B 1 97 ? -14.133 -5.324 10.477 1 90.94 97 ALA B C 1
ATOM 2612 O O . ALA B 1 97 ? -14.516 -6.203 11.258 1 90.94 97 ALA B O 1
ATOM 2613 N N . PHE B 1 98 ? -12.914 -5.34 9.953 1 90.31 98 PHE B N 1
ATOM 2614 C CA . PHE B 1 98 ? -12.148 -6.582 10 1 90.31 98 PHE B CA 1
ATOM 2615 C C . PHE B 1 98 ? -10.898 -6.414 10.852 1 90.31 98 PHE B C 1
ATOM 2617 O O . PHE B 1 98 ? -10.312 -7.398 11.305 1 90.31 98 PHE B O 1
ATOM 2624 N N . TRP B 1 99 ? -10.477 -5.215 11.039 1 92.94 99 TRP B N 1
ATOM 2625 C CA . TRP B 1 99 ? -9.352 -4.895 11.914 1 92.94 99 TRP B CA 1
ATOM 2626 C C . TRP B 1 99 ? -9.68 -3.697 12.805 1 92.94 99 TRP B C 1
ATOM 2628 O O . TRP B 1 99 ? -8.992 -2.67 12.742 1 92.94 99 TRP B O 1
ATOM 2638 N N . PRO B 1 100 ? -10.625 -3.836 13.688 1 93.44 100 PRO B N 1
ATOM 2639 C CA . PRO B 1 100 ? -11.125 -2.701 14.469 1 93.44 100 PRO B CA 1
ATOM 2640 C C . PRO B 1 100 ? -10.078 -2.129 15.414 1 93.44 100 PRO B C 1
ATOM 2642 O O . PRO B 1 100 ? -10.258 -1.036 15.961 1 93.44 100 PRO B O 1
ATOM 2645 N N . ASN B 1 101 ? -8.961 -2.889 15.617 1 94.88 101 ASN B N 1
ATOM 2646 C CA . ASN B 1 101 ? -7.891 -2.381 16.469 1 94.88 101 ASN B CA 1
ATOM 2647 C C . ASN B 1 101 ? -7.082 -1.297 15.758 1 94.88 101 ASN B C 1
ATOM 2649 O O . ASN B 1 101 ? -6.293 -0.593 16.391 1 94.88 101 ASN B O 1
ATOM 2653 N N . LEU B 1 102 ? -7.25 -1.141 14.445 1 97.38 102 LEU B N 1
ATOM 2654 C CA . LEU B 1 102 ? -6.594 -0.108 13.656 1 97.38 102 LEU B CA 1
ATOM 2655 C C . LEU B 1 102 ? -7.609 0.889 13.109 1 97.38 102 LEU B C 1
ATOM 2657 O O . LEU B 1 102 ? -8.336 0.583 12.164 1 97.38 102 LEU B O 1
ATOM 2661 N N . GLU B 1 103 ? -7.625 2.006 13.656 1 97.69 103 GLU B N 1
ATOM 2662 C CA . GLU B 1 103 ? -8.602 3.012 13.25 1 97.69 103 GLU B CA 1
ATOM 2663 C C . GLU B 1 103 ? -8.055 3.889 12.125 1 97.69 103 GLU B C 1
ATOM 2665 O O . GLU B 1 103 ? -6.84 4.039 11.984 1 97.69 103 GLU B O 1
ATOM 2670 N N . TYR B 1 104 ? -9 4.398 11.359 1 98.44 104 TYR B N 1
ATOM 2671 C CA . TYR B 1 104 ? -8.633 5.449 10.422 1 98.44 104 TYR B CA 1
ATOM 2672 C C . TYR B 1 104 ? -8.156 6.695 11.156 1 98.44 104 TYR B C 1
ATOM 2674 O O . TYR B 1 104 ? -8.875 7.246 11.984 1 98.44 104 TYR B O 1
ATOM 2682 N N . LEU B 1 105 ? -6.93 7.164 10.844 1 98.5 105 LEU B N 1
ATOM 2683 C CA . LEU B 1 105 ? -6.363 8.312 11.555 1 98.5 105 LEU B CA 1
ATOM 2684 C C . LEU B 1 105 ? -6.363 9.547 10.664 1 98.5 105 LEU B C 1
ATOM 2686 O O . LEU B 1 105 ? -6.371 10.68 11.164 1 98.5 105 LEU B O 1
ATOM 2690 N N . GLY B 1 106 ? -6.285 9.297 9.414 1 98.19 106 GLY B N 1
ATOM 2691 C CA . GLY B 1 106 ? -6.184 10.367 8.43 1 98.19 106 GLY B CA 1
ATOM 2692 C C . GLY B 1 106 ? -5.5 9.93 7.148 1 98.19 106 GLY B C 1
ATOM 2693 O O . GLY B 1 106 ? -5.672 8.797 6.699 1 98.19 106 GLY B O 1
ATOM 2694 N N . ASP B 1 107 ? -4.824 10.875 6.488 1 98.38 107 ASP B N 1
ATOM 2695 C CA . ASP B 1 107 ? -4.254 10.539 5.184 1 98.38 107 ASP B CA 1
ATOM 2696 C C . ASP B 1 107 ? -2.793 10.977 5.098 1 98.38 107 ASP B C 1
ATOM 2698 O O . ASP B 1 107 ? -2.256 11.562 6.043 1 98.38 107 ASP B O 1
ATOM 2702 N N . TYR B 1 108 ? -2.166 10.523 4.098 1 98.81 108 TYR B N 1
ATOM 2703 C CA . TYR B 1 108 ? -0.9 11.102 3.668 1 98.81 108 TYR B CA 1
ATOM 2704 C C . TYR B 1 108 ? -0.954 11.5 2.197 1 98.81 108 TYR B C 1
ATOM 2706 O O . TYR B 1 108 ? -1.785 10.992 1.44 1 98.81 108 TYR B O 1
ATOM 2714 N N . HIS B 1 109 ? -0.194 12.422 1.825 1 98.81 109 HIS B N 1
ATOM 2715 C CA . HIS B 1 109 ? 0.025 12.75 0.422 1 98.81 109 HIS B CA 1
ATOM 2716 C C . HIS B 1 109 ? 1.448 13.242 0.188 1 98.81 109 HIS B C 1
ATOM 2718 O O . HIS B 1 109 ? 2.178 13.523 1.142 1 98.81 109 HIS B O 1
ATOM 2724 N N . THR B 1 110 ? 1.785 13.273 -1.068 1 98.75 110 THR B N 1
ATOM 2725 C CA . THR B 1 110 ? 3.15 13.68 -1.388 1 98.75 110 THR B CA 1
ATOM 2726 C C . THR B 1 110 ? 3.174 15.078 -1.994 1 98.75 110 THR B C 1
ATOM 2728 O O . THR B 1 110 ? 2.217 15.492 -2.652 1 98.75 110 THR B O 1
ATOM 2731 N N . HIS B 1 111 ? 4.172 15.773 -1.731 1 97.81 111 HIS B N 1
ATOM 2732 C CA . HIS B 1 111 ? 4.637 16.906 -2.527 1 97.81 111 HIS B CA 1
ATOM 2733 C C . HIS B 1 111 ? 5.898 16.547 -3.309 1 97.81 111 HIS B C 1
ATOM 2735 O O . HIS B 1 111 ? 6.781 15.859 -2.789 1 97.81 111 HIS B O 1
ATOM 2741 N N . VAL B 1 112 ? 5.918 17.047 -4.52 1 97.75 112 VAL B N 1
ATOM 2742 C CA . VAL B 1 112 ? 7.055 16.656 -5.344 1 97.75 112 VAL B CA 1
ATOM 2743 C C . VAL B 1 112 ? 7.699 17.891 -5.957 1 97.75 112 VAL B C 1
ATOM 2745 O O . VAL B 1 112 ? 7.004 18.844 -6.348 1 97.75 112 VAL B O 1
ATOM 2748 N N . TYR B 1 113 ? 9.023 17.891 -5.98 1 96.44 113 TYR B N 1
ATOM 2749 C CA . TYR B 1 113 ? 9.797 19 -6.523 1 96.44 113 TYR B CA 1
ATOM 2750 C C . TYR B 1 113 ? 10.977 18.5 -7.348 1 96.44 113 TYR B C 1
ATOM 2752 O O . TYR B 1 113 ? 11.469 17.391 -7.113 1 96.44 113 TYR B O 1
ATOM 2760 N N . LYS B 1 114 ? 11.367 19.312 -8.266 1 94.88 114 LYS B N 1
ATOM 2761 C CA . LYS B 1 114 ? 12.508 18.953 -9.102 1 94.88 114 LYS B CA 1
ATOM 2762 C C . LYS B 1 114 ? 13.812 19.016 -8.312 1 94.88 114 LYS B C 1
ATOM 2764 O O . LYS B 1 114 ? 14.719 18.219 -8.531 1 94.88 114 LYS B O 1
ATOM 2769 N N . SER B 1 115 ? 13.867 20 -7.395 1 94.31 115 SER B N 1
ATOM 2770 C CA . SER B 1 115 ? 15.102 20.188 -6.641 1 94.31 115 SER B CA 1
ATOM 2771 C C . SER B 1 115 ? 14.812 20.531 -5.184 1 94.31 115 SER B C 1
ATOM 2773 O O . SER B 1 115 ? 13.711 20.969 -4.852 1 94.31 115 SER B O 1
ATOM 2775 N N . VAL B 1 116 ? 15.859 20.406 -4.398 1 92.94 116 VAL B N 1
ATOM 2776 C CA . VAL B 1 116 ? 15.789 20.75 -2.98 1 92.94 116 VAL B CA 1
ATOM 2777 C C . VAL B 1 116 ? 15.547 22.25 -2.824 1 92.94 116 VAL B C 1
ATOM 2779 O O . VAL B 1 116 ? 14.781 22.672 -1.958 1 92.94 116 VAL B O 1
ATOM 2782 N N . SER B 1 117 ? 16.156 23.031 -3.627 1 92.62 117 SER B N 1
ATOM 2783 C CA . SER B 1 117 ? 15.992 24.484 -3.582 1 92.62 117 SER B CA 1
ATOM 2784 C C . SER B 1 117 ? 14.539 24.891 -3.801 1 92.62 117 SER B C 1
ATOM 2786 O O . SER B 1 117 ? 14.047 25.844 -3.191 1 92.62 117 SER B O 1
ATOM 2788 N N . ASP B 1 118 ? 13.875 24.109 -4.66 1 92.94 118 ASP B N 1
ATOM 2789 C CA . ASP B 1 118 ? 12.469 24.391 -4.938 1 92.94 118 ASP B CA 1
ATOM 2790 C C . ASP B 1 118 ? 11.609 24.188 -3.689 1 92.94 118 ASP B C 1
ATOM 2792 O O . ASP B 1 118 ? 10.617 24.891 -3.49 1 92.94 118 ASP B O 1
ATOM 2796 N N . VAL B 1 119 ? 11.953 23.25 -2.836 1 92.88 119 VAL B N 1
ATOM 2797 C CA . VAL B 1 119 ? 11.219 22.953 -1.609 1 92.88 119 VAL B CA 1
ATOM 2798 C C . VAL B 1 119 ? 11.328 24.141 -0.652 1 92.88 119 VAL B C 1
ATOM 2800 O O . VAL B 1 119 ? 10.336 24.547 -0.029 1 92.88 119 VAL B O 1
ATOM 2803 N N . TYR B 1 120 ? 12.469 24.734 -0.621 1 89.31 120 TYR B N 1
ATOM 2804 C CA . TYR B 1 120 ? 12.742 25.781 0.348 1 89.31 120 TYR B CA 1
ATOM 2805 C C . TYR B 1 120 ? 12.297 27.141 -0.182 1 89.31 120 TYR B C 1
ATOM 2807 O O . TYR B 1 120 ? 12.203 28.109 0.574 1 89.31 120 TYR B O 1
ATOM 2815 N N . SER B 1 121 ? 11.938 27.234 -1.451 1 87 121 SER B N 1
ATOM 2816 C CA . SER B 1 121 ? 11.641 28.531 -2.064 1 87 121 SER B CA 1
ATOM 2817 C C . SER B 1 121 ? 10.156 28.656 -2.383 1 87 121 SER B C 1
ATOM 2819 O O . SER B 1 121 ? 9.75 29.562 -3.107 1 87 121 SER B O 1
ATOM 2821 N N . VAL B 1 122 ? 9.445 27.719 -1.924 1 85.69 122 VAL B N 1
ATOM 2822 C CA . VAL B 1 122 ? 8.008 27.828 -2.182 1 85.69 122 VAL B CA 1
ATOM 2823 C C . VAL B 1 122 ? 7.488 29.172 -1.671 1 85.69 122 VAL B C 1
ATOM 2825 O O . VAL B 1 122 ? 7.922 29.656 -0.625 1 85.69 122 VAL B O 1
ATOM 2828 N N . GLU B 1 123 ? 6.645 29.734 -2.521 1 76.12 123 GLU B N 1
ATOM 2829 C CA . GLU B 1 123 ? 6.098 31.047 -2.191 1 76.12 123 GLU B CA 1
ATOM 2830 C C . GLU B 1 123 ? 5.211 30.984 -0.949 1 76.12 123 GLU B C 1
ATOM 2832 O O . GLU B 1 123 ? 4.523 29.984 -0.726 1 76.12 123 GLU B O 1
ATOM 2837 N N . LEU B 1 124 ? 5.332 32.031 -0.257 1 69.12 124 LEU B N 1
ATOM 2838 C CA . LEU B 1 124 ? 4.52 32.156 0.947 1 69.12 124 LEU B CA 1
ATOM 2839 C C . LEU B 1 124 ? 3.037 32.25 0.595 1 69.12 124 LEU B C 1
ATOM 2841 O O . LEU B 1 124 ? 2.664 32.906 -0.375 1 69.12 124 LEU B O 1
ATOM 2845 N N . GLU B 1 125 ? 2.385 31.344 1.182 1 66.81 125 GLU B N 1
ATOM 2846 C CA . GLU B 1 125 ? 0.938 31.406 0.996 1 66.81 125 GLU B CA 1
ATOM 2847 C C . GLU B 1 125 ? 0.275 32.219 2.092 1 66.81 125 GLU B C 1
ATOM 2849 O O . GLU B 1 125 ? 0.893 32.531 3.117 1 66.81 125 GLU B O 1
ATOM 2854 N N . GLU B 1 126 ? -0.879 32.781 1.681 1 56.78 126 GLU B N 1
ATOM 2855 C CA . GLU B 1 126 ? -1.618 33.594 2.65 1 56.78 126 GLU B CA 1
ATOM 2856 C C . GLU B 1 126 ? -1.811 32.844 3.961 1 56.78 126 GLU B C 1
ATOM 2858 O O . GLU B 1 126 ? -2.205 31.656 3.955 1 56.78 126 GLU B O 1
ATOM 2863 N N . GLY B 1 127 ? -1.562 33.438 5.133 1 56.94 127 GLY B N 1
ATOM 2864 C CA . GLY B 1 127 ? -1.682 32.844 6.449 1 56.94 127 GLY B CA 1
ATOM 2865 C C . GLY B 1 127 ? -0.391 32.219 6.93 1 56.94 127 GLY B C 1
ATOM 2866 O O . GLY B 1 127 ? -0.275 31.828 8.102 1 56.94 127 GLY B O 1
ATOM 2867 N N . ASP B 1 128 ? 0.401 31.906 5.859 1 58.06 128 ASP B N 1
ATOM 2868 C CA . ASP B 1 128 ? 1.688 31.344 6.246 1 58.06 128 ASP B CA 1
ATOM 2869 C C . ASP B 1 128 ? 2.57 32.375 6.922 1 58.06 128 ASP B C 1
ATOM 2871 O O . ASP B 1 128 ? 2.588 33.562 6.516 1 58.06 128 ASP B O 1
ATOM 2875 N N . ARG B 1 129 ? 2.666 32.312 8.172 1 52.62 129 ARG B N 1
ATOM 2876 C CA . ARG B 1 129 ? 3.604 33.25 8.797 1 52.62 129 ARG B CA 1
ATOM 2877 C C . ARG B 1 129 ? 4.965 33.188 8.117 1 52.62 129 ARG B C 1
ATOM 2879 O O . ARG B 1 129 ? 5.324 32.156 7.516 1 52.62 129 ARG B O 1
ATOM 2886 N N . ARG B 1 130 ? 5.773 34.156 8.008 1 46.84 130 ARG B N 1
ATOM 2887 C CA . ARG B 1 130 ? 7.094 34.406 7.445 1 46.84 130 ARG B CA 1
ATOM 2888 C C . ARG B 1 130 ? 8.086 33.312 7.832 1 46.84 130 ARG B C 1
ATOM 2890 O O . ARG B 1 130 ? 8.164 32.938 9 1 46.84 130 ARG B O 1
ATOM 2897 N N . GLY B 1 131 ? 8.727 32.625 6.832 1 49.06 131 GLY B N 1
ATOM 2898 C CA . GLY B 1 131 ? 9.883 31.75 7.027 1 49.06 131 GLY B CA 1
ATOM 2899 C C . GLY B 1 131 ? 9.523 30.281 7.145 1 49.06 131 GLY B C 1
ATOM 2900 O O . GLY B 1 131 ? 10.406 29.422 7.188 1 49.06 131 GLY B O 1
ATOM 2901 N N . ASP B 1 132 ? 8.203 30.031 7.43 1 55.44 132 ASP B N 1
ATOM 2902 C CA . ASP B 1 132 ? 7.883 28.656 7.832 1 55.44 132 ASP B CA 1
ATOM 2903 C C . ASP B 1 132 ? 7.254 27.875 6.684 1 55.44 132 ASP B C 1
ATOM 2905 O O . ASP B 1 132 ? 6.711 26.797 6.887 1 55.44 132 ASP B O 1
ATOM 2909 N N . ASP B 1 133 ? 7.43 28.453 5.379 1 61.25 133 ASP B N 1
ATOM 2910 C CA . ASP B 1 133 ? 6.668 27.844 4.301 1 61.25 133 ASP B CA 1
ATOM 2911 C C . ASP B 1 133 ? 7.551 26.922 3.461 1 61.25 133 ASP B C 1
ATOM 2913 O O . ASP B 1 133 ? 8.234 27.375 2.543 1 61.25 133 ASP B O 1
ATOM 2917 N N . LYS B 1 134 ? 7.758 25.875 4.047 1 82.75 134 LYS B N 1
ATOM 2918 C CA . LYS B 1 134 ? 8.531 24.906 3.271 1 82.75 134 LYS B CA 1
ATOM 2919 C C . LYS B 1 134 ? 7.621 23.906 2.568 1 82.75 134 LYS B C 1
ATOM 2921 O O . LYS B 1 134 ? 6.52 23.625 3.045 1 82.75 134 LYS B O 1
ATOM 2926 N N . GLY B 1 135 ? 8.086 23.594 1.365 1 91.81 135 GLY B N 1
ATOM 2927 C CA . GLY B 1 135 ? 7.336 22.719 0.489 1 91.81 135 GLY B CA 1
ATOM 2928 C C . GLY B 1 135 ? 6.961 21.406 1.145 1 91.81 135 GLY B C 1
ATOM 2929 O O . GLY B 1 135 ? 6.121 20.656 0.629 1 91.81 135 GLY B O 1
ATOM 2930 N N . PHE B 1 136 ? 7.52 21.203 2.342 1 93.06 136 PHE B N 1
ATOM 2931 C CA . PHE B 1 136 ? 7.234 19.938 2.992 1 93.06 136 PHE B CA 1
ATOM 2932 C C . PHE B 1 136 ? 6.133 20.094 4.035 1 93.06 136 PHE B C 1
ATOM 2934 O O . PHE B 1 136 ? 5.852 19.156 4.793 1 93.06 136 PHE B O 1
ATOM 2941 N N . TYR B 1 137 ? 5.484 21.25 4.082 1 92.38 137 TYR B N 1
ATOM 2942 C CA . TYR B 1 137 ? 4.305 21.469 4.91 1 92.38 137 TYR B CA 1
ATOM 2943 C C . TYR B 1 137 ? 3.031 21.406 4.078 1 92.38 137 TYR B C 1
ATOM 2945 O O . TYR B 1 137 ? 3.088 21.422 2.846 1 92.38 137 TYR B O 1
ATOM 2953 N N . ILE B 1 138 ? 1.922 21.312 4.758 1 92.31 138 ILE B N 1
ATOM 2954 C CA . ILE B 1 138 ? 0.617 21.312 4.105 1 92.31 138 ILE B CA 1
ATOM 2955 C C . ILE B 1 138 ? 0.435 22.578 3.289 1 92.31 138 ILE B C 1
ATOM 2957 O O . ILE B 1 138 ? 0.801 23.672 3.738 1 92.31 138 ILE B O 1
ATOM 2961 N N . SER B 1 139 ? -0.047 22.516 2.09 1 90.31 139 SER B N 1
ATOM 2962 C CA . SER B 1 139 ? -0.244 23.656 1.191 1 90.31 139 SER B CA 1
ATOM 2963 C C . SER B 1 139 ? -1.652 24.219 1.321 1 90.31 139 SER B C 1
ATOM 2965 O O . SER B 1 139 ? -2.518 23.625 1.953 1 90.31 139 SER B O 1
ATOM 2967 N N . ASN B 1 140 ? -1.889 25.328 0.671 1 89.62 140 ASN B N 1
ATOM 2968 C CA . ASN B 1 140 ? -3.234 25.891 0.623 1 89.62 140 ASN B CA 1
ATOM 2969 C C . ASN B 1 140 ? -4.203 24.969 -0.112 1 89.62 140 ASN B C 1
ATOM 2971 O O . ASN B 1 140 ? -5.367 24.859 0.267 1 89.62 140 ASN B O 1
ATOM 2975 N N . GLY B 1 141 ? -3.686 24.375 -1.189 1 91.44 141 GLY B N 1
ATOM 2976 C CA . GLY B 1 141 ? -4.516 23.422 -1.895 1 91.44 141 GLY B CA 1
ATOM 2977 C C . GLY B 1 141 ? -4.973 22.266 -1.017 1 91.44 141 GLY B C 1
ATOM 2978 O O . GLY B 1 141 ? -6.129 21.844 -1.093 1 91.44 141 GLY B O 1
ATOM 2979 N N . ASP B 1 142 ? -4.086 21.781 -0.186 1 93.62 142 ASP B N 1
ATOM 2980 C CA . ASP B 1 142 ? -4.414 20.719 0.756 1 93.62 142 ASP B CA 1
ATOM 2981 C C . ASP B 1 142 ? -5.477 21.172 1.754 1 93.62 142 ASP B C 1
ATOM 2983 O O . ASP B 1 142 ? -6.438 20.438 2.021 1 93.62 142 ASP B O 1
ATOM 2987 N N . ARG B 1 143 ? -5.266 22.328 2.277 1 91.62 143 ARG B N 1
ATOM 2988 C CA . ARG B 1 143 ? -6.199 22.891 3.25 1 91.62 143 ARG B CA 1
ATOM 2989 C C . ARG B 1 143 ? -7.586 23.062 2.639 1 91.62 143 ARG B C 1
ATOM 2991 O O . ARG B 1 143 ? -8.594 22.766 3.273 1 91.62 143 ARG B O 1
ATOM 2998 N N . HIS B 1 144 ? -7.59 23.547 1.439 1 92.44 144 HIS B N 1
ATOM 2999 C CA . HIS B 1 144 ? -8.859 23.766 0.753 1 92.44 144 HIS B CA 1
ATOM 3000 C C . HIS B 1 144 ? -9.609 22.453 0.551 1 92.44 144 HIS B C 1
ATOM 3002 O O . HIS B 1 144 ? -10.82 22.391 0.734 1 92.44 144 HIS B O 1
ATOM 3008 N N . TRP B 1 145 ? -8.914 21.453 0.16 1 94.81 145 TRP B N 1
ATOM 3009 C CA . TRP B 1 145 ? -9.539 20.156 -0.021 1 94.81 145 TRP B CA 1
ATOM 3010 C C . TRP B 1 145 ? -10.125 19.641 1.292 1 94.81 145 TRP B C 1
ATOM 3012 O O . TRP B 1 145 ? -11.25 19.141 1.322 1 94.81 145 TRP B O 1
ATOM 3022 N N . LEU B 1 146 ? -9.344 19.734 2.363 1 94.25 146 LEU B N 1
ATOM 3023 C CA . LEU B 1 146 ? -9.805 19.266 3.672 1 94.25 146 LEU B CA 1
ATOM 3024 C C . LEU B 1 146 ? -11.039 20.047 4.117 1 94.25 146 LEU B C 1
ATOM 3026 O O . LEU B 1 146 ? -11.984 19.453 4.656 1 94.25 146 LEU B O 1
ATOM 3030 N N . GLU B 1 147 ? -11.008 21.312 3.873 1 93.81 147 GLU B N 1
ATOM 3031 C CA . GLU B 1 147 ? -12.156 22.141 4.238 1 93.81 147 GLU B CA 1
ATOM 3032 C C . GLU B 1 147 ? -13.398 21.75 3.451 1 93.81 147 GLU B C 1
ATOM 3034 O O . GLU B 1 147 ? -14.484 21.625 4.02 1 93.81 147 GLU B O 1
ATOM 3039 N N . ALA B 1 148 ? -13.211 21.531 2.197 1 95.56 148 ALA B N 1
ATOM 3040 C CA . ALA B 1 148 ? -14.32 21.172 1.323 1 95.56 148 ALA B CA 1
ATOM 3041 C C . ALA B 1 148 ? -14.898 19.797 1.706 1 95.56 148 ALA B C 1
ATOM 3043 O O . ALA B 1 148 ? -16.062 19.531 1.453 1 95.56 148 ALA B O 1
ATOM 3044 N N . ASN B 1 149 ? -14.062 18.984 2.334 1 96.12 149 ASN B N 1
ATOM 3045 C CA . ASN B 1 149 ? -14.484 17.625 2.689 1 96.12 149 ASN B CA 1
ATOM 3046 C C . ASN B 1 149 ? -14.484 17.422 4.203 1 96.12 149 ASN B C 1
ATOM 3048 O O . ASN B 1 149 ? -14.375 16.297 4.68 1 96.12 149 ASN B O 1
ATOM 3052 N N . ALA B 1 150 ? -14.602 18.469 4.934 1 94.12 150 ALA B N 1
ATOM 3053 C CA . ALA B 1 150 ? -14.414 18.469 6.383 1 94.12 150 ALA B CA 1
ATOM 3054 C C . ALA B 1 150 ? -15.43 17.562 7.07 1 94.12 150 ALA B C 1
ATOM 3056 O O . ALA B 1 150 ? -15.062 16.75 7.922 1 94.12 150 ALA B O 1
ATOM 3057 N N . ALA B 1 151 ? -16.672 17.688 6.738 1 93.94 151 ALA B N 1
ATOM 3058 C CA . ALA B 1 151 ? -17.719 16.891 7.371 1 93.94 151 ALA B CA 1
ATOM 3059 C C . ALA B 1 151 ? -17.453 15.398 7.207 1 93.94 151 ALA B C 1
ATOM 3061 O O . ALA B 1 151 ? -17.562 14.633 8.172 1 93.94 151 ALA B O 1
ATOM 3062 N N . LEU B 1 152 ? -17.078 15.016 6.02 1 95.5 152 LEU B N 1
ATOM 3063 C CA . LEU B 1 152 ? -16.781 13.617 5.734 1 95.5 152 LEU B CA 1
ATOM 3064 C C . LEU B 1 152 ? -15.547 13.164 6.504 1 95.5 152 LEU B C 1
ATOM 3066 O O . LEU B 1 152 ? -15.578 12.133 7.184 1 95.5 152 LEU B O 1
ATOM 3070 N N . CYS B 1 153 ? -14.492 13.898 6.41 1 94.75 153 CYS B N 1
ATOM 3071 C CA . CYS B 1 153 ? -13.234 13.555 7.059 1 94.75 153 CYS B CA 1
ATOM 3072 C C . CYS B 1 153 ? -13.414 13.406 8.562 1 94.75 153 CYS B C 1
ATOM 3074 O O . CYS B 1 153 ? -12.961 12.422 9.156 1 94.75 153 CYS B O 1
ATOM 3076 N N . LEU B 1 154 ? -14.133 14.312 9.102 1 93.19 154 LEU B N 1
ATOM 3077 C CA . LEU B 1 154 ? -14.328 14.305 10.547 1 93.19 154 LEU B CA 1
ATOM 3078 C C . LEU B 1 154 ? -15.219 13.141 10.969 1 93.19 154 LEU B C 1
ATOM 3080 O O . LEU B 1 154 ? -15.016 12.547 12.031 1 93.19 154 LEU B O 1
ATOM 3084 N N . SER B 1 155 ? -16.172 12.805 10.188 1 94.31 155 SER B N 1
ATOM 3085 C CA . SER B 1 155 ? -17.078 11.703 10.508 1 94.31 155 SER B CA 1
ATOM 3086 C C . SER B 1 155 ? -16.328 10.367 10.539 1 94.31 155 SER B C 1
ATOM 3088 O O . SER B 1 155 ? -16.719 9.445 11.25 1 94.31 155 SER B O 1
ATOM 3090 N N . TYR B 1 156 ? -15.188 10.305 9.844 1 95.56 156 TYR B N 1
ATOM 3091 C CA . TYR B 1 156 ? -14.398 9.078 9.828 1 95.56 156 TYR B CA 1
ATOM 3092 C C . TYR B 1 156 ? -13.25 9.148 10.82 1 95.56 156 TYR B C 1
ATOM 3094 O O . TYR B 1 156 ? -12.445 8.219 10.922 1 95.56 156 TYR B O 1
ATOM 3102 N N . GLY B 1 157 ? -13.141 10.281 11.445 1 93.62 157 GLY B N 1
ATOM 3103 C CA . GLY B 1 157 ? -12.172 10.375 12.523 1 93.62 157 GLY B CA 1
ATOM 3104 C C . GLY B 1 157 ? -10.82 10.906 12.07 1 93.62 157 GLY B C 1
ATOM 3105 O O . GLY B 1 157 ? -9.789 10.57 12.656 1 93.62 157 GLY B O 1
ATOM 3106 N N . TYR B 1 158 ? -10.859 11.695 11.016 1 96.25 158 TYR B N 1
ATOM 3107 C CA . TYR B 1 158 ? -9.633 12.32 10.547 1 96.25 158 TYR B CA 1
ATOM 3108 C C . TYR B 1 158 ? -8.992 13.164 11.641 1 96.25 158 TYR B C 1
ATOM 3110 O O . TYR B 1 158 ? -9.609 14.102 12.156 1 96.25 158 TYR B O 1
ATOM 3118 N N . ARG B 1 159 ? -7.648 12.836 11.953 1 95.06 159 ARG B N 1
ATOM 3119 C CA . ARG B 1 159 ? -6.973 13.562 13.023 1 95.06 159 ARG B CA 1
ATOM 3120 C C . ARG B 1 159 ? -5.574 13.992 12.594 1 95.06 159 ARG B C 1
ATOM 3122 O O . ARG B 1 159 ? -5.07 15.023 13.047 1 95.06 159 ARG B O 1
ATOM 3129 N N . ILE B 1 160 ? -5.031 13.109 11.766 1 96.81 160 ILE B N 1
ATOM 3130 C CA . ILE B 1 160 ? -3.631 13.344 11.43 1 96.81 160 ILE B CA 1
ATOM 3131 C C . ILE B 1 160 ? -3.449 13.297 9.914 1 96.81 160 ILE B C 1
ATOM 3133 O O . ILE B 1 160 ? -4.121 12.523 9.219 1 96.81 160 ILE B O 1
ATOM 3137 N N . GLY B 1 161 ? -2.553 14.133 9.484 1 97.56 161 GLY B N 1
ATOM 3138 C CA . GLY B 1 161 ? -2.074 14.062 8.109 1 97.56 161 GLY B CA 1
ATOM 3139 C C . GLY B 1 161 ? -0.562 14.07 8.008 1 97.56 161 GLY B C 1
ATOM 3140 O O . GLY B 1 161 ? 0.122 14.68 8.828 1 97.56 161 GLY B O 1
ATOM 3141 N N . LEU B 1 162 ? -0.051 13.359 7.035 1 98.38 162 LEU B N 1
ATOM 3142 C CA . LEU B 1 162 ? 1.372 13.375 6.719 1 98.38 162 LEU B CA 1
ATOM 3143 C C . LEU B 1 162 ? 1.614 13.953 5.332 1 98.38 162 LEU B C 1
ATOM 3145 O O . LEU B 1 162 ? 0.854 13.688 4.398 1 98.38 162 LEU B O 1
ATOM 3149 N N . VAL B 1 163 ? 2.621 14.734 5.246 1 97.56 163 VAL B N 1
ATOM 3150 C CA . VAL B 1 163 ? 3.131 15.156 3.947 1 97.56 163 VAL B CA 1
ATOM 3151 C C . VAL B 1 163 ? 4.496 14.516 3.695 1 97.56 163 VAL B C 1
ATOM 3153 O O . VAL B 1 163 ? 5.422 14.688 4.488 1 97.56 163 VAL B O 1
ATOM 3156 N N . VAL B 1 164 ? 4.535 13.789 2.686 1 98.25 164 VAL B N 1
ATOM 3157 C CA . VAL B 1 164 ? 5.789 13.211 2.217 1 98.25 164 VAL B CA 1
ATOM 3158 C C . VAL B 1 164 ? 6.324 14.023 1.039 1 98.25 164 VAL B C 1
ATOM 3160 O O . VAL B 1 164 ? 5.812 13.914 -0.078 1 98.25 164 VAL B O 1
ATOM 3163 N N . THR B 1 165 ? 7.352 14.727 1.25 1 97.12 165 THR B N 1
ATOM 3164 C CA . THR B 1 165 ? 7.902 15.57 0.198 1 97.12 165 THR B CA 1
ATOM 3165 C C . THR B 1 165 ? 9.148 14.938 -0.412 1 97.12 165 THR B C 1
ATOM 3167 O O . THR B 1 165 ? 10.023 14.461 0.311 1 97.12 165 THR B O 1
ATOM 3170 N N . ILE B 1 166 ? 9.227 14.922 -1.683 1 97.31 166 ILE B N 1
ATOM 3171 C CA . ILE B 1 166 ? 10.336 14.312 -2.402 1 97.31 166 ILE B CA 1
ATOM 3172 C C . ILE B 1 166 ? 10.93 15.32 -3.387 1 97.31 166 ILE B C 1
ATOM 3174 O O . ILE B 1 166 ? 10.188 15.977 -4.129 1 97.31 166 ILE B O 1
ATOM 3178 N N . ALA B 1 167 ? 12.195 15.445 -3.402 1 96.31 167 ALA B N 1
ATOM 3179 C CA . ALA B 1 167 ? 12.906 16.312 -4.34 1 96.31 167 ALA B CA 1
ATOM 3180 C C . ALA B 1 167 ? 14.148 15.617 -4.895 1 96.31 167 ALA B C 1
ATOM 3182 O O . ALA B 1 167 ? 14.789 14.828 -4.199 1 96.31 167 ALA B O 1
ATOM 3183 N N . GLY B 1 168 ? 14.445 15.992 -6.121 1 94.5 168 GLY B N 1
ATOM 3184 C CA . GLY B 1 168 ? 15.664 15.469 -6.723 1 94.5 168 GLY B CA 1
ATOM 3185 C C . GLY B 1 168 ? 16.922 16.172 -6.223 1 94.5 168 GLY B C 1
ATOM 3186 O O . GLY B 1 168 ? 16.891 17.344 -5.891 1 94.5 168 GLY B O 1
ATOM 3187 N N . MET B 1 169 ? 17.922 15.32 -6.141 1 91.06 169 MET B N 1
ATOM 3188 C CA . MET B 1 169 ? 19.25 15.844 -5.824 1 91.06 169 MET B CA 1
ATOM 3189 C C . MET B 1 169 ? 20.219 15.617 -6.984 1 91.06 169 MET B C 1
ATOM 3191 O O . MET B 1 169 ? 20.109 14.617 -7.695 1 91.06 169 MET B O 1
ATOM 3195 N N . LYS B 1 170 ? 21.078 16.547 -7.23 1 82.62 170 LYS B N 1
ATOM 3196 C CA . LYS B 1 170 ? 22.094 16.406 -8.273 1 82.62 170 LYS B CA 1
ATOM 3197 C C . LYS B 1 170 ? 23.141 15.367 -7.898 1 82.62 170 LYS B C 1
ATOM 3199 O O . LYS B 1 170 ? 23.641 14.641 -8.758 1 82.62 170 LYS B O 1
ATOM 3204 N N . ARG B 1 171 ? 23.516 15.375 -6.684 1 73.75 171 ARG B N 1
ATOM 3205 C CA . ARG B 1 171 ? 24.5 14.406 -6.199 1 73.75 171 ARG B CA 1
ATOM 3206 C C . ARG B 1 171 ? 23.891 13.539 -5.098 1 73.75 171 ARG B C 1
ATOM 3208 O O . ARG B 1 171 ? 22.906 13.914 -4.465 1 73.75 171 ARG B O 1
ATOM 3215 N N . THR B 1 172 ? 24.422 12.266 -5.203 1 64.94 172 THR B N 1
ATOM 3216 C CA . THR B 1 172 ? 23.969 11.391 -4.129 1 64.94 172 THR B CA 1
ATOM 3217 C C . THR B 1 172 ? 24.297 11.992 -2.764 1 64.94 172 THR B C 1
ATOM 3219 O O . THR B 1 172 ? 25.359 12.57 -2.57 1 64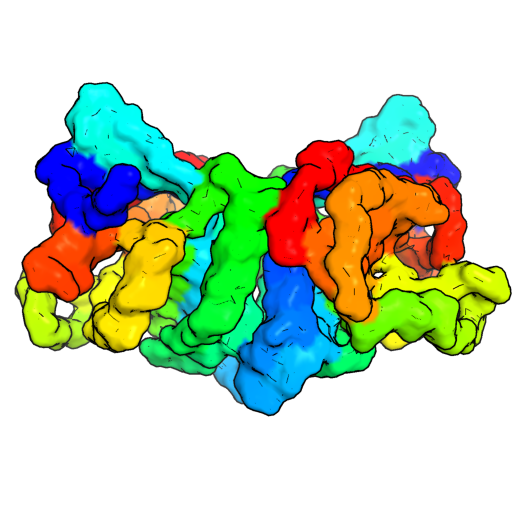.94 172 THR B O 1
ATOM 3222 N N . GLY B 1 173 ? 23.297 12.469 -2.109 1 56.09 173 GLY B N 1
ATOM 3223 C CA . GLY B 1 173 ? 23.625 12.922 -0.767 1 56.09 173 GLY B CA 1
ATOM 3224 C C . GLY B 1 173 ? 24.547 11.977 -0.025 1 56.09 173 GLY B C 1
ATOM 3225 O O . GLY B 1 173 ? 24.625 10.789 -0.354 1 56.09 173 GLY B O 1
ATOM 3226 N N . GLY B 1 174 ? 25.5 12.586 0.564 1 46.75 174 GLY B N 1
ATOM 3227 C CA . GLY B 1 174 ? 26.422 11.75 1.317 1 46.75 174 GLY B CA 1
ATOM 3228 C C . GLY B 1 174 ? 25.719 10.672 2.125 1 46.75 174 GLY B C 1
ATOM 3229 O O . GLY B 1 174 ? 24.609 10.883 2.619 1 46.75 174 GLY B O 1
ATOM 3230 N N . VAL B 1 175 ? 26 9.5 1.755 1 45.22 175 VAL B N 1
ATOM 3231 C CA . VAL B 1 175 ? 25.797 8.32 2.59 1 45.22 175 VAL B CA 1
ATOM 3232 C C . VAL B 1 175 ? 25.953 8.688 4.062 1 45.22 175 VAL B C 1
ATOM 3234 O O . VAL B 1 175 ? 27 9.234 4.457 1 45.22 175 VAL B O 1
ATOM 3237 N N . GLY B 1 176 ? 24.938 9.023 4.754 1 47.12 176 GLY B N 1
ATOM 3238 C CA . GLY B 1 176 ? 25.219 9.266 6.16 1 47.12 176 GLY B CA 1
ATOM 3239 C C . GLY B 1 176 ? 24.438 10.445 6.719 1 47.12 176 GLY B C 1
ATOM 3240 O O . GLY B 1 176 ? 24.547 10.766 7.906 1 47.12 176 GLY B O 1
ATOM 3241 N N . ALA B 1 177 ? 23.969 11.117 5.707 1 54.03 177 ALA B N 1
ATOM 3242 C CA . ALA B 1 177 ? 23.359 12.188 6.496 1 54.03 177 ALA B CA 1
ATOM 3243 C C . ALA B 1 177 ? 22.172 11.664 7.312 1 54.03 177 ALA B C 1
ATOM 3245 O O . ALA B 1 177 ? 21.234 11.078 6.766 1 54.03 177 ALA B O 1
ATOM 3246 N N . LYS B 1 178 ? 22.438 11.492 8.516 1 60.44 178 LYS B N 1
ATOM 3247 C CA . LYS B 1 178 ? 21.469 11.016 9.5 1 60.44 178 LYS B CA 1
ATOM 3248 C C . LYS B 1 178 ? 20.156 11.773 9.391 1 60.44 178 LYS B C 1
ATOM 3250 O O . LYS B 1 178 ? 20.141 12.992 9.188 1 60.44 178 LYS B O 1
ATOM 3255 N N . PRO B 1 179 ? 19.188 10.898 9.227 1 69.06 179 PRO B N 1
ATOM 3256 C CA . PRO B 1 179 ? 17.906 11.586 9.383 1 69.06 179 PRO B CA 1
ATOM 3257 C C . PRO B 1 179 ? 17.938 12.641 10.492 1 69.06 179 PRO B C 1
ATOM 3259 O O . PRO B 1 179 ? 18.594 12.445 11.516 1 69.06 179 PRO B O 1
ATOM 3262 N N . ALA B 1 180 ? 17.516 13.75 10.172 1 64.81 180 ALA B N 1
ATOM 3263 C CA . ALA B 1 180 ? 17.484 14.836 11.148 1 64.81 180 ALA B CA 1
ATOM 3264 C C . ALA B 1 180 ? 16.094 15.453 11.25 1 64.81 180 ALA B C 1
ATOM 3266 O O . ALA B 1 180 ? 15.375 15.547 10.258 1 64.81 180 ALA B O 1
ATOM 3267 N N . ASN B 1 181 ? 15.773 15.547 12.484 1 68.44 181 ASN B N 1
ATOM 3268 C CA . ASN B 1 181 ? 14.609 16.406 12.648 1 68.44 181 ASN B CA 1
ATOM 3269 C C . ASN B 1 181 ? 14.906 17.844 12.219 1 68.44 181 ASN B C 1
ATOM 3271 O O . ASN B 1 181 ? 15.797 18.484 12.766 1 68.44 181 ASN B O 1
ATOM 3275 N N . SER B 1 182 ? 14.266 18.219 11.203 1 58.97 182 SER B N 1
ATOM 3276 C CA . SER B 1 182 ? 14.359 19.625 10.82 1 58.97 182 SER B CA 1
ATOM 3277 C C . SER B 1 182 ? 13.578 20.516 11.789 1 58.97 182 SER B C 1
ATOM 3279 O O . SER B 1 182 ? 13.977 21.641 12.07 1 58.97 182 SER B O 1
ATOM 3281 N N . ARG B 1 183 ? 12.562 19.953 12.227 1 73.62 183 ARG B N 1
ATOM 3282 C CA . ARG B 1 183 ? 11.672 20.516 13.234 1 73.62 183 ARG B CA 1
ATOM 3283 C C . ARG B 1 183 ? 10.961 19.422 14.016 1 73.62 183 ARG B C 1
ATOM 3285 O O . ARG B 1 183 ? 11.078 18.234 13.68 1 73.62 183 ARG B O 1
ATOM 3292 N N . SER B 1 184 ? 10.305 19.844 14.977 1 78.5 184 SER B N 1
ATOM 3293 C CA . SER B 1 184 ? 9.594 18.844 15.758 1 78.5 184 SER B CA 1
ATOM 3294 C C . SER B 1 184 ? 8.594 18.078 14.898 1 78.5 184 SER B C 1
ATOM 3296 O O . SER B 1 184 ? 8.414 16.859 15.07 1 78.5 184 SER B O 1
ATOM 3298 N N . GLN B 1 185 ? 8.062 18.75 13.859 1 89.56 185 GLN B N 1
ATOM 3299 C CA . GLN B 1 185 ? 6.984 18.109 13.117 1 89.56 185 GLN B CA 1
ATOM 3300 C C . GLN B 1 185 ? 7.473 17.609 11.758 1 89.56 185 GLN B C 1
ATOM 3302 O O . GLN B 1 185 ? 6.672 17.266 10.891 1 89.56 185 GLN B O 1
ATOM 3307 N N . ALA B 1 186 ? 8.844 17.594 11.586 1 91.25 186 ALA B N 1
ATOM 3308 C CA . ALA B 1 186 ? 9.359 17.172 10.289 1 91.25 186 ALA B CA 1
ATOM 3309 C C . ALA B 1 186 ? 10.68 16.422 10.438 1 91.25 186 ALA B C 1
ATOM 3311 O O . ALA B 1 186 ? 11.531 16.812 11.25 1 91.25 186 ALA B O 1
ATOM 3312 N N . ILE B 1 187 ? 10.828 15.406 9.703 1 91.81 187 ILE B N 1
ATOM 3313 C CA . ILE B 1 187 ? 12.07 14.656 9.578 1 91.81 187 ILE B CA 1
ATOM 3314 C C . ILE B 1 187 ? 12.547 14.688 8.125 1 91.81 187 ILE B C 1
ATOM 3316 O O . ILE B 1 187 ? 11.75 14.547 7.199 1 91.81 187 ILE B O 1
ATOM 3320 N N . GLU B 1 188 ? 13.82 14.93 7.934 1 91.06 188 GLU B N 1
ATOM 3321 C CA . GLU B 1 188 ? 14.383 14.875 6.59 1 91.06 188 GLU B CA 1
ATOM 3322 C C . GLU B 1 188 ? 15.453 13.789 6.48 1 91.06 188 GLU B C 1
ATOM 3324 O O . GLU B 1 188 ? 16.188 13.547 7.434 1 91.06 188 GLU B O 1
ATOM 3329 N N . PHE B 1 189 ? 15.492 13.156 5.387 1 89.19 189 PHE B N 1
ATOM 3330 C CA . PHE B 1 189 ? 16.484 12.125 5.121 1 89.19 189 PHE B CA 1
ATOM 3331 C C . PHE B 1 189 ? 16.703 11.953 3.623 1 89.19 189 PHE B C 1
ATOM 3333 O O . PHE B 1 189 ? 15.914 12.445 2.816 1 89.19 189 PHE B O 1
ATOM 3340 N N . ASN B 1 190 ? 17.781 11.258 3.268 1 87.12 190 ASN B N 1
ATOM 3341 C CA . ASN B 1 190 ? 18.125 11.039 1.87 1 87.12 190 ASN B CA 1
ATOM 3342 C C . ASN B 1 190 ? 17.938 9.578 1.468 1 87.12 190 ASN B C 1
ATOM 3344 O O . ASN B 1 190 ? 18.234 8.672 2.254 1 87.12 190 ASN B O 1
ATOM 3348 N N . LEU B 1 191 ? 17.453 9.445 0.245 1 86.62 191 LEU B N 1
ATOM 3349 C CA . LEU B 1 191 ? 17.344 8.148 -0.417 1 86.62 191 LEU B CA 1
ATOM 3350 C C . LEU B 1 191 ? 18 8.188 -1.796 1 86.62 191 LEU B C 1
ATOM 3352 O O . LEU B 1 191 ? 17.328 8.508 -2.787 1 86.62 191 LEU B O 1
ATOM 3356 N N . GLY B 1 192 ? 19.25 7.812 -1.813 1 83.25 192 GLY B N 1
ATOM 3357 C CA . GLY B 1 192 ? 19.969 7.992 -3.061 1 83.25 192 GLY B CA 1
ATOM 3358 C C . GLY B 1 192 ? 20.047 9.438 -3.502 1 83.25 192 GLY B C 1
ATOM 3359 O O . GLY B 1 192 ? 20.531 10.297 -2.756 1 83.25 192 GLY B O 1
ATOM 3360 N N . LYS B 1 193 ? 19.484 9.703 -4.688 1 89.06 193 LYS B N 1
ATOM 3361 C CA . LYS B 1 193 ? 19.516 11.039 -5.27 1 89.06 193 LYS B CA 1
ATOM 3362 C C . LYS B 1 193 ? 18.203 11.789 -5 1 89.06 193 LYS B C 1
ATOM 3364 O O . LYS B 1 193 ? 17.812 12.664 -5.773 1 89.06 193 LYS B O 1
ATOM 3369 N N . LYS B 1 194 ? 17.562 11.336 -3.975 1 93 194 LYS B N 1
ATOM 3370 C CA . LYS B 1 194 ? 16.344 12.016 -3.559 1 93 194 LYS B CA 1
ATOM 3371 C C . LYS B 1 194 ? 16.438 12.477 -2.107 1 93 194 LYS B C 1
ATOM 3373 O O . LYS B 1 194 ? 16.969 11.766 -1.258 1 93 194 LYS B O 1
ATOM 3378 N N . LYS B 1 195 ? 16 13.617 -1.871 1 92.25 195 LYS B N 1
ATOM 3379 C CA . LYS B 1 195 ? 15.758 14.062 -0.503 1 92.25 195 LYS B CA 1
ATOM 3380 C C . LYS B 1 195 ? 14.281 13.945 -0.146 1 92.25 195 LYS B C 1
ATOM 3382 O O . LYS B 1 195 ? 13.406 14.273 -0.958 1 92.25 195 LYS B O 1
ATOM 3387 N N . VAL B 1 196 ? 14.031 13.477 1.052 1 94.62 196 VAL B N 1
ATOM 3388 C CA . VAL B 1 196 ? 12.664 13.227 1.49 1 94.62 196 VAL B CA 1
ATOM 3389 C C . VAL B 1 196 ? 12.414 13.93 2.824 1 94.62 196 VAL B C 1
ATOM 3391 O O . VAL B 1 196 ? 13.273 13.922 3.705 1 94.62 196 VAL B O 1
ATOM 3394 N N . TRP B 1 197 ? 11.297 14.57 2.939 1 93.69 197 TRP B N 1
ATOM 3395 C CA . TRP B 1 197 ? 10.789 15.102 4.199 1 93.69 197 TRP B CA 1
ATOM 3396 C C . TRP B 1 197 ? 9.492 14.406 4.602 1 93.69 197 TRP B C 1
ATOM 3398 O O . TRP B 1 197 ? 8.633 14.148 3.754 1 93.69 197 TRP B O 1
ATOM 3408 N N . LEU B 1 198 ? 9.383 14.047 5.84 1 95.94 198 LEU B N 1
ATOM 3409 C CA . LEU B 1 198 ? 8.125 13.633 6.457 1 95.94 198 LEU B CA 1
ATOM 3410 C C . LEU B 1 198 ? 7.645 14.688 7.453 1 95.94 198 LEU B C 1
ATOM 3412 O O . LEU B 1 198 ? 8.336 14.984 8.43 1 95.94 198 LEU B O 1
ATOM 3416 N N . SER B 1 199 ? 6.512 15.234 7.148 1 95 199 SER B N 1
ATOM 3417 C CA . SER B 1 199 ? 5.926 16.219 8.055 1 95 199 SER B CA 1
ATOM 3418 C C . SER B 1 199 ? 4.523 15.805 8.484 1 95 199 SER B C 1
ATOM 3420 O O . SER B 1 199 ? 3.762 15.242 7.699 1 95 199 SER B O 1
ATOM 3422 N N . ALA B 1 200 ? 4.234 16.156 9.695 1 96.38 200 ALA B N 1
ATOM 3423 C CA . ALA B 1 200 ? 2.922 15.797 10.234 1 96.38 200 ALA B CA 1
ATOM 3424 C C . ALA B 1 200 ? 2.141 17.047 10.633 1 96.38 200 ALA B C 1
ATOM 3426 O O . ALA B 1 200 ? 2.73 18.062 11.008 1 96.38 200 ALA B O 1
ATOM 3427 N N . TYR B 1 201 ? 0.862 16.984 10.484 1 94.44 201 TYR B N 1
ATOM 3428 C CA . TYR B 1 201 ? -0.056 17.984 11.016 1 94.44 201 TYR B CA 1
ATOM 3429 C C . TYR B 1 201 ? -1.291 17.328 11.617 1 94.44 201 TYR B C 1
ATOM 3431 O O . TYR B 1 201 ? -1.595 16.172 11.32 1 94.44 201 TYR B O 1
ATOM 3439 N N . TYR B 1 202 ? -1.903 17.938 12.547 1 94.5 202 TYR B N 1
ATOM 3440 C CA . TYR B 1 202 ? -3.141 17.438 13.125 1 94.5 202 TYR B CA 1
ATOM 3441 C C . TYR B 1 202 ? -4.316 18.344 12.773 1 94.5 202 TYR B C 1
ATOM 3443 O O . TYR B 1 202 ? -4.129 19.5 12.414 1 94.5 202 TYR B O 1
ATOM 3451 N N . VAL B 1 203 ? -5.434 17.75 12.773 1 93 203 VAL B N 1
ATOM 3452 C CA . VAL B 1 203 ? -6.688 18.406 12.43 1 93 203 VAL B CA 1
ATOM 3453 C C . VAL B 1 203 ? -7.641 18.359 13.617 1 93 203 VAL B C 1
ATOM 3455 O O . VAL B 1 203 ? -7.711 17.344 14.32 1 93 203 VAL B O 1
ATOM 3458 N N . TYR B 1 204 ? -8.289 19.453 13.852 1 88.5 204 TYR B N 1
ATOM 3459 C CA . TYR B 1 204 ? -9.242 19.531 14.953 1 88.5 204 TYR B CA 1
ATOM 3460 C C . TYR B 1 204 ? -10.414 20.438 14.602 1 88.5 204 TYR B C 1
ATOM 3462 O O . TYR B 1 204 ? -10.383 21.125 13.578 1 88.5 204 TYR B O 1
ATOM 3470 N N . GLU B 1 205 ? -11.406 20.297 15.398 1 87.31 205 GLU B N 1
ATOM 3471 C CA . GLU B 1 205 ? -12.578 21.156 15.219 1 87.31 205 GLU B CA 1
ATOM 3472 C C . GLU B 1 205 ? -12.602 22.281 16.25 1 87.31 205 GLU B C 1
ATOM 3474 O O . GLU B 1 205 ? -12.328 22.047 17.438 1 87.31 205 GLU B O 1
ATOM 3479 N N . GLN B 1 206 ? -12.766 23.484 15.758 1 85.31 206 GLN B N 1
ATOM 3480 C CA . GLN B 1 206 ? -12.945 24.656 16.609 1 85.31 206 GLN B CA 1
ATOM 3481 C C . GLN B 1 206 ? -14.125 25.5 16.141 1 85.31 206 GLN B C 1
ATOM 3483 O O . GLN B 1 206 ? -14.156 25.953 15 1 85.31 206 GLN B O 1
ATOM 3488 N N . ASN B 1 207 ? -15.117 25.656 17.031 1 85.62 207 ASN B N 1
ATOM 3489 C CA . ASN B 1 207 ? -16.312 26.453 16.75 1 85.62 207 ASN B CA 1
ATOM 3490 C C . ASN B 1 207 ? -17 25.969 15.477 1 85.62 207 ASN B C 1
ATOM 3492 O O . ASN B 1 207 ? -17.359 26.781 14.625 1 85.62 207 ASN B O 1
ATOM 3496 N N . GLY B 1 208 ? -17.062 24.703 15.188 1 81.12 208 GLY B N 1
ATOM 3497 C CA . GLY B 1 208 ? -17.781 24.109 14.07 1 81.12 208 GLY B CA 1
ATOM 3498 C C . GLY B 1 208 ? -16.984 24.141 12.773 1 81.12 208 GLY B C 1
ATOM 3499 O O . GLY B 1 208 ? -17.516 23.766 11.719 1 81.12 208 GLY B O 1
ATOM 3500 N N . THR B 1 209 ? -15.75 24.625 12.93 1 86 209 THR B N 1
ATOM 3501 C CA . THR B 1 209 ? -14.906 24.703 11.742 1 86 209 THR B CA 1
ATOM 3502 C C . THR B 1 209 ? -13.672 23.812 11.898 1 86 209 THR B C 1
ATOM 3504 O O . THR B 1 209 ? -13.125 23.688 12.992 1 86 209 THR B O 1
ATOM 3507 N N . VAL B 1 210 ? -13.297 23.25 10.812 1 88.38 210 VAL B N 1
ATOM 3508 C CA . VAL B 1 210 ? -12.102 22.406 10.805 1 88.38 210 VAL B CA 1
ATOM 3509 C C . VAL B 1 210 ? -10.852 23.281 10.805 1 88.38 210 VAL B C 1
ATOM 3511 O O . VAL B 1 210 ? -10.781 24.266 10.055 1 88.38 210 VAL B O 1
ATOM 3514 N N . LYS B 1 211 ? -10 22.969 11.703 1 88.94 211 LYS B N 1
ATOM 3515 C CA . LYS B 1 211 ? -8.703 23.641 11.797 1 88.94 211 LYS B CA 1
ATOM 3516 C C . LYS B 1 211 ? -7.559 22.641 11.727 1 88.94 211 LYS B C 1
ATOM 3518 O O . LYS B 1 211 ? -7.758 21.453 11.938 1 88.94 211 LYS B O 1
ATOM 3523 N N . TYR B 1 212 ? -6.422 23.078 11.422 1 88.94 212 TYR B N 1
ATOM 3524 C CA . TYR B 1 212 ? -5.211 22.266 11.344 1 88.94 212 TYR B CA 1
ATOM 3525 C C . TYR B 1 212 ? -4.031 22.984 11.992 1 88.94 212 TYR B C 1
ATOM 3527 O O . TYR B 1 212 ? -4.051 24.219 12.133 1 88.94 212 TYR B O 1
ATOM 3535 N N . SER B 1 213 ? -3.143 22.219 12.328 1 89.19 213 SER B N 1
ATOM 3536 C CA . SER B 1 213 ? -1.987 22.797 13.008 1 89.19 213 SER B CA 1
ATOM 3537 C C . SER B 1 213 ? -1.224 23.75 12.102 1 89.19 213 SER B C 1
ATOM 3539 O O . SER B 1 213 ? -1.205 23.562 10.875 1 89.19 213 SER B O 1
ATOM 3541 N N . ALA B 1 214 ? -0.643 24.672 12.703 1 85.94 214 ALA B N 1
ATOM 3542 C CA . ALA B 1 214 ? 0.234 25.578 11.961 1 85.94 214 ALA B CA 1
ATOM 3543 C C . ALA B 1 214 ? 1.481 24.844 11.469 1 85.94 214 ALA B C 1
ATOM 3545 O O . ALA B 1 214 ? 1.891 23.844 12.047 1 85.94 214 ALA B O 1
ATOM 3546 N N . ASN B 1 215 ? 1.978 25.438 10.391 1 84.44 215 ASN B N 1
ATOM 3547 C CA . ASN B 1 215 ? 3.305 24.984 9.992 1 84.44 215 ASN B CA 1
ATOM 3548 C C . ASN B 1 215 ? 4.34 25.25 11.086 1 84.44 215 ASN B C 1
ATOM 3550 O O . ASN B 1 215 ? 4.383 26.344 11.656 1 84.44 215 ASN B O 1
ATOM 3554 N N . ASN B 1 216 ? 5.062 24.266 11.539 1 82.25 216 ASN B N 1
ATOM 3555 C CA . ASN B 1 216 ? 6.074 24.328 12.586 1 82.25 216 ASN B CA 1
ATOM 3556 C C . ASN B 1 216 ? 5.441 24.406 13.977 1 82.25 216 ASN B C 1
ATOM 3558 O O . ASN B 1 216 ? 5.926 25.141 14.836 1 82.25 216 ASN B O 1
ATOM 3562 N N . ASP B 1 217 ? 4.32 23.875 14.078 1 86.88 217 ASP B N 1
ATOM 3563 C CA . ASP B 1 217 ? 3.666 23.781 15.375 1 86.88 217 ASP B CA 1
ATOM 3564 C C . ASP B 1 217 ? 4.469 22.891 16.328 1 86.88 217 ASP B C 1
ATOM 3566 O O . ASP B 1 217 ? 4.672 21.703 16.078 1 86.88 217 ASP B O 1
ATOM 3570 N N . ARG B 1 218 ? 4.863 23.438 17.422 1 87.62 218 ARG B N 1
ATOM 3571 C CA . ARG B 1 218 ? 5.719 22.734 18.375 1 87.62 218 ARG B CA 1
ATOM 3572 C C . ARG B 1 218 ? 4.914 21.719 19.188 1 87.62 218 ARG B C 1
ATOM 3574 O O . ARG B 1 218 ? 5.484 20.891 19.906 1 87.62 218 ARG B O 1
ATOM 3581 N N . LEU B 1 219 ? 3.635 21.781 19.062 1 91.31 219 LEU B N 1
ATOM 3582 C CA . LEU B 1 219 ? 2.785 20.859 19.812 1 91.31 219 LEU B CA 1
ATOM 3583 C C . LEU B 1 219 ? 2.748 19.484 19.156 1 91.31 219 LEU B C 1
ATOM 3585 O O . LEU B 1 219 ? 2.244 18.531 19.75 1 91.31 219 LEU B O 1
ATOM 3589 N N . ILE B 1 220 ? 3.281 19.391 17.938 1 94.12 220 ILE B N 1
ATOM 3590 C CA . ILE B 1 220 ? 3.275 18.094 17.266 1 94.12 220 ILE B CA 1
ATOM 3591 C C . ILE B 1 220 ? 4.711 17.672 16.953 1 94.12 220 ILE B C 1
ATOM 3593 O O . ILE B 1 220 ? 5.527 18.484 16.516 1 94.12 220 ILE B O 1
ATOM 3597 N N . THR B 1 221 ? 4.984 16.438 17.328 1 94.25 221 THR B N 1
ATOM 3598 C CA . THR B 1 221 ? 6.281 15.828 17.062 1 94.25 221 THR B CA 1
ATOM 3599 C C . THR B 1 221 ? 6.121 14.547 16.25 1 94.25 221 THR B C 1
ATOM 3601 O O . THR B 1 221 ? 5.277 13.711 16.562 1 94.25 221 THR B O 1
ATOM 3604 N N . ILE B 1 222 ? 6.926 14.453 15.211 1 95.25 222 ILE B N 1
ATOM 3605 C CA . ILE B 1 222 ? 6.914 13.234 14.414 1 95.25 222 ILE B CA 1
ATOM 3606 C C . ILE B 1 222 ? 8.109 12.367 14.789 1 95.25 222 ILE B C 1
ATOM 3608 O O . ILE B 1 222 ? 9.219 12.875 14.984 1 95.25 222 ILE B O 1
ATOM 3612 N N . GLU B 1 223 ? 7.867 11.078 15.023 1 93.75 223 GLU B N 1
ATOM 3613 C CA . GLU B 1 223 ? 8.891 10.078 15.312 1 93.75 223 GLU B CA 1
ATOM 3614 C C . GLU B 1 223 ? 8.836 8.922 14.32 1 93.75 223 GLU B C 1
ATOM 3616 O O . GLU B 1 223 ? 7.754 8.438 13.984 1 93.75 223 GLU B O 1
ATOM 3621 N N . CYS B 1 224 ? 9.945 8.539 13.828 1 93.44 224 CYS B N 1
ATOM 3622 C CA . CYS B 1 224 ? 10.109 7.375 12.969 1 93.44 224 CYS B CA 1
ATOM 3623 C C . CYS B 1 224 ? 11.367 6.598 13.336 1 93.44 224 CYS B C 1
ATOM 3625 O O . CYS B 1 224 ? 12.406 6.75 12.703 1 93.44 224 CYS B O 1
ATOM 3627 N N . PRO B 1 225 ? 11.281 5.703 14.281 1 88.75 225 PRO B N 1
ATOM 3628 C CA . PRO B 1 225 ? 12.453 5.008 14.82 1 88.75 225 PRO B CA 1
ATOM 3629 C C . PRO B 1 225 ? 13.227 4.246 13.742 1 88.75 225 PRO B C 1
ATOM 3631 O O . PRO B 1 225 ? 14.445 4.098 13.852 1 88.75 225 PRO B O 1
ATOM 3634 N N . SER B 1 226 ? 12.547 3.795 12.781 1 86 226 SER B N 1
ATOM 3635 C CA . SER B 1 226 ? 13.188 2.984 11.75 1 86 226 SER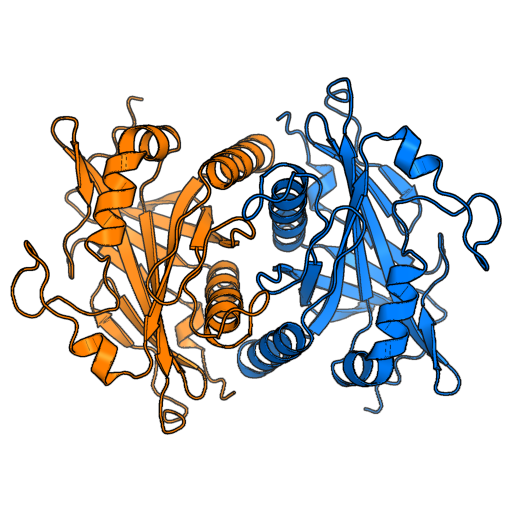 B CA 1
ATOM 3636 C C . SER B 1 226 ? 14.148 3.818 10.914 1 86 226 SER B C 1
ATOM 3638 O O . SER B 1 226 ? 14.984 3.27 10.188 1 86 226 SER B O 1
ATOM 3640 N N . LEU B 1 227 ? 14.047 5.117 10.867 1 83.81 227 LEU B N 1
ATOM 3641 C CA . LEU B 1 227 ? 14.953 5.984 10.117 1 83.81 227 LEU B CA 1
ATOM 3642 C C . LEU B 1 227 ? 16.281 6.125 10.844 1 83.81 227 LEU B C 1
ATOM 3644 O O . LEU B 1 227 ? 17.297 6.48 10.227 1 83.81 227 LEU B O 1
ATOM 3648 N N . LEU B 1 228 ? 16.359 6 12.047 1 65.5 228 LEU B N 1
ATOM 3649 C CA . LEU B 1 228 ? 17.609 6.121 12.797 1 65.5 228 LEU B CA 1
ATOM 3650 C C . LEU B 1 228 ? 18.625 5.078 12.328 1 65.5 228 LEU B C 1
ATOM 3652 O O . LEU B 1 228 ? 19.828 5.34 12.328 1 65.5 228 LEU B O 1
ATOM 3656 N N . GLY B 1 229 ? 18.219 3.936 11.797 1 59.62 229 GLY B N 1
ATOM 3657 C CA . GLY B 1 229 ? 19.109 2.896 11.32 1 59.62 229 GLY B CA 1
ATOM 3658 C C . GLY B 1 229 ? 19.281 2.895 9.805 1 59.62 229 GLY B C 1
ATOM 3659 O O . GLY B 1 229 ? 19.844 1.957 9.242 1 59.62 229 GLY B O 1
ATOM 3660 N N . PHE B 1 230 ? 18.797 3.965 9.234 1 61.78 230 PHE B N 1
ATOM 3661 C CA . PHE B 1 230 ? 18.766 3.998 7.773 1 61.78 230 PHE B CA 1
ATOM 3662 C C . PHE B 1 230 ? 20.156 4.258 7.199 1 61.78 230 PHE B C 1
ATOM 3664 O O . PHE B 1 230 ? 20.781 5.266 7.527 1 61.78 230 PHE B O 1
ATOM 3671 N N . ARG B 1 231 ? 20.875 3.225 6.754 1 54.28 231 ARG B N 1
ATOM 3672 C CA . ARG B 1 231 ? 22.219 3.316 6.207 1 54.28 231 ARG B CA 1
ATOM 3673 C C . ARG B 1 231 ? 22.219 3.148 4.691 1 54.28 231 ARG B C 1
ATOM 3675 O O . ARG B 1 231 ? 23.25 3.291 4.039 1 54.28 231 ARG B O 1
ATOM 3682 N N . GLY B 1 232 ? 21.047 3.076 3.92 1 50.44 232 GLY B N 1
ATOM 3683 C CA . GLY B 1 232 ? 21.156 2.5 2.59 1 50.44 232 GLY B CA 1
ATOM 3684 C C . GLY B 1 232 ? 21.344 3.539 1.502 1 50.44 232 GLY B C 1
ATOM 3685 O O . GLY B 1 232 ? 21.078 4.723 1.713 1 50.44 232 GLY B O 1
ATOM 3686 N N . GLU B 1 233 ? 22.328 3.246 0.455 1 52.44 233 GLU B N 1
ATOM 3687 C CA . GLU B 1 233 ? 22.531 4.004 -0.776 1 52.44 233 GLU B CA 1
ATOM 3688 C C . GLU B 1 233 ? 21.844 3.33 -1.958 1 52.44 233 GLU B C 1
ATOM 3690 O O . GLU B 1 233 ? 21.75 2.102 -2.016 1 52.44 233 GLU B O 1
ATOM 3695 N N . ILE B 1 234 ? 20.781 4.031 -2.637 1 48.41 234 ILE B N 1
ATOM 3696 C CA . ILE B 1 234 ? 20.328 3.492 -3.916 1 48.41 234 ILE B CA 1
ATOM 3697 C C . ILE B 1 234 ? 20.984 4.262 -5.059 1 48.41 234 ILE B C 1
ATOM 3699 O O . ILE B 1 234 ? 21.203 5.473 -4.961 1 48.41 234 ILE B O 1
#

Radius of gyration: 22.25 Å; Cα contacts (8 Å, |Δi|>4): 1099; chains: 2; bounding box: 53×66×54 Å

Secondary structure (DSSP, 8-state):
-----PPPTT-EEEEE-HHHHHHHHHHHHHHHHS-BTTBPS----EEEEEEEEEE-TTS-EEEEEEEEEE-TT-EE-SS-EE--HHHHHHHHHHHHHH-TTSEEEEEEEEEEESSHHHHHTPPPPTT--TT---TTSPPHHHHHHHHHTHHHHHHTT--EEEEEEEEE-SS---TT---EEEETTEEEEEETTEEEEEEEEEEEEETTEEEEPPTT-TTEEEE-GGGTT-----/-----PPPSS-EEEEE-HHHHHHHHHHHHHHHHS-BTTBPS----EEEEEEEEEE-TTS-EEEEEEEEEE-TT-EE-SS-EE--HHHHHHHHHHHHHH-TTSEEEEEEEEEEESSHHHHHTPPPPTT--TT---TTSPPHHHHHHHHHTHHHHHHTT--EEEEEEEEE-SS---TT---EEEETTEEEEEETTEEEEEEEEEEEEETTEEEEPPTT-TTEEEE-GGGTT-----

Nearest PDB structures (foldseek):
  6j30-assembly1_U  TM=5.636E-01  e=1.148E-06  Saccharomyces cerevisiae S288C
  7w39-assembly1_c  TM=7.141E-01  e=2.044E-05  Homo sapiens
  5wvk-assembly1_U  TM=5.696E-01  e=7.096E-06  Saccharomyces cerevisiae S288C
  5gjr-assembly1_8  TM=5.510E-01  e=1.713E-05  Homo sapiens
  5w83-assembly1_A  TM=5.357E-01  e=1.927E-05  Saccharomyces cerevisiae S288C

pLDDT: mean 87.78, std 15.03, range [27.11, 98.88]